Protein AF-0000000069201828 (afdb_homodimer)

InterPro domains:
  IPR004045 Glutathione S-transferase, N-terminal [PF13409] (16-75)
  IPR004045 Glutathione S-transferase, N-terminal [PS50404] (1-83)
  IPR004046 Glutathione S-transferase, C-terminal [PF00043] (132-196)
  IPR010987 Glutathione S-transferase, C-terminal-like [PS50405] (89-220)
  IPR036249 Thioredoxin-like superfamily [SSF52833] (3-91)
  IPR036282 Glutathione S-transferase, C-terminal domain superfamily [SSF47616] (82-205)
  IPR040079 Glutathione transferase family [SFLDS00019] (3-196)
  IPR051369 Glutathione S-transferase Theta [PTHR43917] (1-215)

Radius of gyration: 21.55 Å; Cα contacts (8 Å, |Δi|>4): 629; chains: 2; bounding box: 51×56×51 Å

Nearest PDB structures (foldseek):
  4ri7-assembly1_B  TM=8.661E-01  e=6.190E-13  Populus tremula x Populus tremuloides
  5f05-assembly1_B  TM=8.735E-01  e=8.076E-13  Populus trichocarpa
  4ri6-assembly1_B  TM=8.552E-01  e=1.054E-12  Populus tremula x Populus tremuloides
  1axd-assembly1_B  TM=8.205E-01  e=5.870E-13  Zea mays
  4kh7-assembly3_B  TM=8.417E-01  e=1.004E-09  Salmonella enterica subsp. enterica serovar Typhi

Organism: Paramecium tetraurelia (NCBI:txid5888)

Secondary structure (DSSP, 8-state):
-PPEEEE-TT-HHHHHHHHHHHHTT---EEEE--GGGTGGGSHHHHTT-TT--S-EEE-GGG-EEESHHHHHHHHHHHTT---TTS-S-HHHHHHHHHHHHHHHHTGGGHHHHHIIIIIHHHHTPPPSS-HHHHHHHHHHHHHHHHHHHTT-SBTTBSS--HHHHHHHHHHHHHHTTT--GGG-HHHHHHHHHHTTSHHHHHHTHHHHHHHHHHHHS---/-PPEEEE-TT-HHHHHHHHHHHHTT---EEEE--GGGTGGGSHHHHTT-TT--S-EEE-GGG-EEESHHHHHHHHHHHTT---TTS-S-HHHHHHHHHHHHHHHHTGGGHHHHHIIIIIHHHHTPPPSS-HHHHHHHHHHHHHHHHHHHTT-SBTTBSS--HHHHHHHHHHHHHHHTT--GGG-HHHHHHHHHHTTSHHHHHHTHHHHHHHHHHHHS---

Solvent-accessible surface area (backbone atoms only — not comparable to full-atom values): 23454 Å² total; per-residue (Å²): 111,76,32,34,38,34,25,25,69,79,36,42,51,17,27,33,42,55,24,51,36,55,70,69,65,53,79,65,42,80,42,80,38,48,61,95,76,47,47,33,72,35,73,74,41,32,74,59,24,80,82,42,59,66,21,31,33,37,36,60,96,66,45,61,40,36,42,38,71,28,42,52,53,28,52,35,57,65,64,68,56,87,44,72,47,62,42,84,51,45,68,64,32,27,51,36,39,21,47,50,58,46,31,69,78,36,50,50,43,34,49,53,41,44,35,55,69,59,47,23,66,72,68,68,46,85,70,87,66,56,66,68,56,30,48,52,46,34,51,51,39,50,51,54,51,22,57,51,34,70,79,29,68,26,85,79,31,84,54,68,32,52,45,43,50,50,48,46,42,37,57,55,48,40,60,75,71,68,55,80,56,81,86,32,60,38,43,53,54,38,50,58,58,55,57,67,38,64,46,52,48,61,43,43,44,65,42,53,52,51,49,51,51,58,68,64,47,70,83,122,113,76,32,34,38,35,25,27,68,79,36,43,50,18,26,33,41,55,24,52,36,56,70,70,66,52,78,63,44,80,42,79,38,48,61,93,76,47,46,33,71,36,73,74,41,31,73,58,25,79,83,42,60,65,21,31,34,37,37,60,98,66,45,58,39,36,42,38,72,27,43,52,52,30,52,36,56,66,65,68,54,87,44,74,48,63,42,84,51,45,68,63,32,28,51,37,39,24,46,50,58,46,30,68,79,35,50,50,43,35,47,55,40,44,36,55,69,58,47,23,68,74,67,70,46,85,70,87,64,57,67,68,58,28,46,52,48,35,50,50,39,49,49,52,50,23,57,52,35,69,80,29,67,28,85,80,32,84,54,68,32,54,45,44,50,50,48,47,43,36,56,54,49,39,59,73,71,68,53,82,56,82,88,31,60,40,44,52,55,37,50,59,59,55,58,67,37,62,44,53,49,61,44,42,44,65,42,53,52,52,52,51,51,58,69,65,47,70,84,123

Foldseek 3Di:
DAKEKEAALQDLLSLLLQLLCVVLVRTYHYDYQHVVVVSLVDPVNCVQPVVSDDIWIQDPPRDIDHDSVVVSVCVCVVVVPDDPQAHPPPVLNVLLVVLVVVCVVALQLLVLLLCVQPPCVVVVHDRPDDNVVSVVRNVVSLVVQLVCLVVALESRHPDHYSSLSSNLSRVVSVVLVVDDCVVRVSVVNSNVVVVVRVSSVVSCVVVVVVSVVVVPPPPD/DFKEKEAALQDLLSLLLQLLCVVLVRDYHYDYQHVVVVSLVDPVNCVQPVVSDDIWIQDPPRDIDHDSVVVSVCVCVVVVPDDLQAHPPPVLNVLLVVLVVVCVVALQLLVLLLCVQPPCVVVVHDRPDDNVVSVVRNVVSLVVQLVCLVVALESRHPDHYSSLSSNLSRVVSCVLVVDDCVVRVSVVNSNVVVVVRVSSVVSCVVVVVVSVVSVPPPPD

Sequence (440 aa):
MSLKLYIDWLSQPSRFVAIVLNILKVPHEVVEIRIAEGKQRTPEYAKINPYRKVPAIVDKDGFQLAESHAIVKYIIKSRNIKTPLYPDDPQQSAKIDEYLDYHHTGTRKLSQYFFNLMVAPKLGIETTVNLEQAKKEAIFALKLLDTKFSTQDYICGKEITLADLSAYCEIMQLHMVNWDFSKYPNILNWMSRVTQIKEVNAGHEVLLKIVQKIRSKPKLMSLKLYIDWLSQPSRFVAIVLNILKVPHEVVEIRIAEGKQRTPEYAKINPYRKVPAIVDKDGFQLAESHAIVKYIIKSRNIKTPLYPDDPQQSAKIDEYLDYHHTGTRKLSQYFFNLMVAPKLGIETTVNLEQAKKEAIFALKLLDTKFSTQDYICGKEITLADLSAYCEIMQLHMVNWDFSKYPNILNWMSRVTQIKEVNAGHEVLLKIVQKIRSKPKL

Structure (mmCIF, N/CA/C/O backbone):
data_AF-0000000069201828-model_v1
#
loop_
_entity.id
_entity.type
_entity.pdbx_description
1 polymer 'Chromosome undetermined scaffold_115, whole genome shotgun sequence'
#
loop_
_atom_site.group_PDB
_atom_site.id
_atom_site.type_symbol
_atom_site.label_atom_id
_atom_site.label_alt_id
_atom_site.label_comp_id
_atom_site.label_asym_id
_atom_site.label_entity_id
_atom_site.label_seq_id
_atom_site.pdbx_PDB_ins_code
_atom_site.Cartn_x
_atom_site.Cartn_y
_atom_site.Cartn_z
_atom_site.occupancy
_atom_site.B_iso_or_equiv
_atom_site.auth_seq_id
_atom_site.auth_comp_id
_atom_site.auth_asym_id
_atom_site.auth_atom_id
_atom_site.pdbx_PDB_model_num
ATOM 1 N N . MET A 1 1 ? -18.312 -5.383 -22.828 1 64.69 1 MET A N 1
ATOM 2 C CA . MET A 1 1 ? -16.953 -5.801 -23.172 1 64.69 1 MET A CA 1
ATOM 3 C C . MET A 1 1 ? -16.312 -6.582 -22.031 1 64.69 1 MET A C 1
ATOM 5 O O . MET A 1 1 ? -16.641 -6.367 -20.859 1 64.69 1 MET A O 1
ATOM 9 N N . SER A 1 2 ? -15.547 -7.707 -22.375 1 88.12 2 SER A N 1
ATOM 10 C CA . SER A 1 2 ? -14.984 -8.656 -21.422 1 88.12 2 SER A CA 1
ATOM 11 C C . SER A 1 2 ? -13.859 -8.023 -20.609 1 88.12 2 SER A C 1
ATOM 13 O O . SER A 1 2 ? -13.219 -7.07 -21.062 1 88.12 2 SER A O 1
ATOM 15 N N . LEU A 1 3 ? -13.734 -8.188 -19.344 1 97.88 3 LEU A N 1
ATOM 16 C CA . LEU A 1 3 ? -12.656 -7.738 -18.469 1 97.88 3 LEU A CA 1
ATOM 17 C C . LEU A 1 3 ? -11.297 -8.062 -19.078 1 97.88 3 LEU A C 1
ATOM 19 O O . LEU A 1 3 ? -11.023 -9.211 -19.422 1 97.88 3 LEU A O 1
ATOM 23 N N . LYS A 1 4 ? -10.539 -7 -19.375 1 98.69 4 LYS A N 1
ATOM 24 C CA . LYS A 1 4 ? -9.164 -7.168 -19.844 1 98.69 4 LYS A CA 1
ATOM 25 C C . LYS A 1 4 ? -8.172 -6.977 -18.688 1 98.69 4 LYS A C 1
ATOM 27 O O . LYS A 1 4 ? -8.281 -6.02 -17.922 1 98.69 4 LYS A O 1
ATOM 32 N N . LEU A 1 5 ? -7.285 -7.855 -18.594 1 98.75 5 LEU A N 1
ATOM 33 C CA . LEU A 1 5 ? -6.234 -7.832 -17.578 1 98.75 5 LEU A CA 1
ATOM 34 C C . LEU A 1 5 ? -4.863 -7.68 -18.219 1 98.75 5 LEU A C 1
ATOM 36 O O . LEU A 1 5 ? -4.398 -8.578 -18.922 1 98.75 5 LEU A O 1
ATOM 40 N N . TYR A 1 6 ? -4.219 -6.555 -18.031 1 98.81 6 TYR A N 1
ATOM 41 C CA . TYR A 1 6 ? -2.877 -6.266 -18.516 1 98.81 6 TYR A CA 1
ATOM 42 C C . TYR A 1 6 ? -1.819 -6.695 -17.516 1 98.81 6 TYR A C 1
ATOM 44 O O . TYR A 1 6 ? -1.742 -6.141 -16.406 1 98.81 6 TYR A O 1
ATOM 52 N N . ILE A 1 7 ? -0.963 -7.684 -17.906 1 98.25 7 ILE A N 1
ATOM 53 C CA . ILE A 1 7 ? -0.05 -8.219 -16.906 1 98.25 7 ILE A CA 1
ATOM 54 C C . ILE A 1 7 ? 1.269 -8.617 -17.578 1 98.25 7 ILE A C 1
ATOM 56 O O . ILE A 1 7 ? 1.356 -8.695 -18.797 1 98.25 7 ILE A O 1
ATOM 60 N N . ASP A 1 8 ? 2.318 -8.672 -16.812 1 96.38 8 ASP A N 1
ATOM 61 C CA . ASP A 1 8 ? 3.523 -9.461 -17.047 1 96.38 8 ASP A CA 1
ATOM 62 C C . ASP A 1 8 ? 3.574 -10.672 -16.125 1 96.38 8 ASP A C 1
ATOM 64 O O . ASP A 1 8 ? 3.561 -10.523 -14.898 1 96.38 8 ASP A O 1
ATOM 68 N N . TRP A 1 9 ? 3.627 -11.867 -16.656 1 94.5 9 TRP A N 1
ATOM 69 C CA . TRP A 1 9 ? 3.564 -13.086 -15.844 1 94.5 9 TRP A CA 1
ATOM 70 C C . TRP A 1 9 ? 4.77 -13.188 -14.922 1 94.5 9 TRP A C 1
ATOM 72 O O . TRP A 1 9 ? 4.773 -13.984 -13.984 1 94.5 9 TRP A O 1
ATOM 82 N N . LEU A 1 10 ? 5.762 -12.406 -15.133 1 90.69 10 LEU A N 1
ATOM 83 C CA . LEU A 1 10 ? 6.93 -12.422 -14.258 1 90.69 10 LEU A CA 1
ATOM 84 C C . LEU A 1 10 ? 6.742 -11.461 -13.086 1 90.69 10 LEU A C 1
ATOM 86 O O . LEU A 1 10 ? 7.512 -11.492 -12.125 1 90.69 10 LEU A O 1
ATOM 90 N N . SER A 1 11 ? 5.746 -10.656 -13.18 1 93.19 11 SER A N 1
ATOM 91 C CA . SER A 1 11 ? 5.414 -9.695 -12.133 1 93.19 11 SER A CA 1
ATOM 92 C C . SER A 1 11 ? 4.582 -10.344 -11.031 1 93.19 11 SER A C 1
ATOM 94 O O . SER A 1 11 ? 3.531 -10.93 -11.305 1 93.19 11 SER A O 1
ATOM 96 N N . GLN A 1 12 ? 5.031 -10.219 -9.812 1 95.75 12 GLN A N 1
ATOM 97 C CA . GLN A 1 12 ? 4.344 -10.82 -8.664 1 95.75 12 GLN A CA 1
ATOM 98 C C . GLN A 1 12 ? 2.936 -10.25 -8.516 1 95.75 12 GLN A C 1
ATOM 100 O O . GLN A 1 12 ? 1.968 -11 -8.375 1 95.75 12 GLN A O 1
ATOM 105 N N . PRO A 1 13 ? 2.768 -8.883 -8.594 1 97.5 13 PRO A N 1
ATOM 106 C CA . PRO A 1 13 ? 1.409 -8.352 -8.469 1 97.5 13 PRO A CA 1
ATOM 107 C C . PRO A 1 13 ? 0.502 -8.766 -9.625 1 97.5 13 PRO A C 1
ATOM 109 O O . PRO A 1 13 ? -0.71 -8.906 -9.445 1 97.5 13 PRO A O 1
ATOM 112 N N . SER A 1 14 ? 1.101 -8.953 -10.789 1 98 14 SER A N 1
ATOM 113 C CA . SER A 1 14 ? 0.335 -9.43 -11.938 1 98 14 SER A CA 1
ATOM 114 C C . SER A 1 14 ? -0.175 -10.852 -11.711 1 98 14 SER A C 1
ATOM 116 O O . SER A 1 14 ? -1.362 -11.125 -11.898 1 98 14 SER A O 1
ATOM 118 N N . ARG A 1 15 ? 0.714 -11.719 -11.305 1 97.69 15 ARG A N 1
ATOM 119 C CA . ARG A 1 15 ? 0.313 -13.102 -11.031 1 97.69 15 ARG A CA 1
ATOM 120 C C . ARG A 1 15 ? -0.763 -13.156 -9.953 1 97.69 15 ARG A C 1
ATOM 122 O O . ARG A 1 15 ? -1.723 -13.922 -10.062 1 97.69 15 ARG A O 1
ATOM 129 N N . PHE A 1 16 ? -0.577 -12.359 -8.945 1 98.69 16 PHE A N 1
ATOM 130 C CA . PHE A 1 16 ? -1.556 -12.281 -7.867 1 98.69 16 PHE A CA 1
ATOM 131 C C . PHE A 1 16 ? -2.953 -12.039 -8.422 1 98.69 16 PHE A C 1
ATOM 133 O O . PHE A 1 16 ? -3.891 -12.773 -8.109 1 98.69 16 PHE A O 1
ATOM 140 N N . VAL A 1 17 ? -3.125 -11.016 -9.266 1 98.94 17 VAL A N 1
ATOM 141 C CA . VAL A 1 17 ? -4.438 -10.656 -9.805 1 98.94 17 VAL A CA 1
ATOM 142 C C . VAL A 1 17 ? -4.969 -11.797 -10.664 1 98.94 17 VAL A C 1
ATOM 144 O O . VAL A 1 17 ? -6.129 -12.195 -10.531 1 98.94 17 VAL A O 1
ATOM 147 N N . ALA A 1 18 ? -4.113 -12.328 -11.523 1 98.81 18 ALA A N 1
ATOM 148 C CA . ALA A 1 18 ? -4.531 -13.414 -12.406 1 98.81 18 ALA A CA 1
ATOM 149 C C . ALA A 1 18 ? -5.004 -14.625 -11.609 1 98.81 18 ALA A C 1
ATOM 151 O O . ALA A 1 18 ? -6.047 -15.203 -11.906 1 98.81 18 ALA A O 1
ATOM 152 N N . ILE A 1 19 ? -4.238 -14.992 -10.586 1 98.81 19 ILE A N 1
ATOM 153 C CA . ILE A 1 19 ? -4.555 -16.141 -9.734 1 98.81 19 ILE A CA 1
ATOM 154 C C . ILE A 1 19 ? -5.906 -15.922 -9.062 1 98.81 19 ILE A C 1
ATOM 156 O O . ILE A 1 19 ? -6.762 -16.797 -9.078 1 98.81 19 ILE A O 1
ATOM 160 N N . VAL A 1 20 ? -6.129 -14.742 -8.492 1 98.94 20 VAL A N 1
ATOM 161 C CA . VAL A 1 20 ? -7.363 -14.461 -7.766 1 98.94 20 VAL A CA 1
ATOM 162 C C . VAL A 1 20 ? -8.547 -14.516 -8.727 1 98.94 20 VAL A C 1
ATOM 164 O O . VAL A 1 20 ? -9.586 -15.094 -8.406 1 98.94 20 VAL A O 1
ATOM 167 N N . LEU A 1 21 ? -8.414 -13.891 -9.914 1 98.81 21 LEU A N 1
ATOM 168 C CA . LEU A 1 21 ? -9.5 -13.906 -10.891 1 98.81 21 LEU A CA 1
ATOM 169 C C . LEU A 1 21 ? -9.852 -15.336 -11.289 1 98.81 21 LEU A C 1
ATOM 171 O O . LEU A 1 21 ? -11.023 -15.664 -11.477 1 98.81 21 LEU A O 1
ATOM 175 N N . ASN A 1 22 ? -8.867 -16.156 -11.422 1 98.75 22 ASN A N 1
ATOM 176 C CA . ASN A 1 22 ? -9.094 -17.562 -11.773 1 98.75 22 ASN A CA 1
ATOM 177 C C . ASN A 1 22 ? -9.758 -18.328 -10.641 1 98.75 22 ASN A C 1
ATOM 179 O O . ASN A 1 22 ? -10.664 -19.141 -10.875 1 98.75 22 ASN A O 1
ATOM 183 N N . ILE A 1 23 ? -9.305 -18.125 -9.406 1 98.75 23 ILE A N 1
ATOM 184 C CA . ILE A 1 23 ? -9.922 -18.75 -8.242 1 98.75 23 ILE A CA 1
ATOM 185 C C . ILE A 1 23 ? -11.398 -18.375 -8.172 1 98.75 23 ILE A C 1
ATOM 187 O O . ILE A 1 23 ? -12.25 -19.234 -7.895 1 98.75 23 ILE A O 1
ATOM 191 N N . LEU A 1 24 ? -11.695 -17.109 -8.461 1 98.62 24 LEU A N 1
ATOM 192 C CA . LEU A 1 24 ? -13.055 -16.578 -8.359 1 98.62 24 LEU A CA 1
ATOM 193 C C . LEU A 1 24 ? -13.852 -16.891 -9.625 1 98.62 24 LEU A C 1
ATOM 195 O O . LEU A 1 24 ? -15.039 -16.594 -9.703 1 98.62 24 LEU A O 1
ATOM 199 N N . LYS A 1 25 ? -13.234 -17.453 -10.602 1 98.06 25 LYS A N 1
ATOM 200 C CA . LYS A 1 25 ? -13.844 -17.828 -11.867 1 98.06 25 LYS A CA 1
ATOM 201 C C . LYS A 1 25 ? -14.453 -16.625 -12.57 1 98.06 25 LYS A C 1
ATOM 203 O O . LYS A 1 25 ? -15.57 -16.688 -13.078 1 98.06 25 LYS A O 1
ATOM 208 N N . VAL A 1 26 ? -13.75 -15.531 -12.562 1 98.31 26 VAL A N 1
ATOM 209 C CA . VAL A 1 26 ? -14.148 -14.32 -13.281 1 98.31 26 VAL A CA 1
ATOM 210 C C . VAL A 1 26 ? -13.578 -14.344 -14.695 1 98.31 26 VAL A C 1
ATOM 212 O O . VAL A 1 26 ? -12.359 -14.305 -14.875 1 98.31 26 VAL A O 1
ATOM 215 N N . PRO A 1 27 ? -14.438 -14.406 -15.648 1 97.88 27 PRO A N 1
ATOM 216 C CA . PRO A 1 27 ? -13.922 -14.398 -17.016 1 97.88 27 PRO A CA 1
ATOM 217 C C . PRO A 1 27 ? -13.141 -13.133 -17.359 1 97.88 27 PRO A C 1
ATOM 219 O O . PRO A 1 27 ? -13.562 -12.031 -17 1 97.88 27 PRO A O 1
ATOM 222 N N . HIS A 1 28 ? -11.961 -13.312 -17.969 1 98.19 28 HIS A N 1
ATOM 223 C CA . HIS A 1 28 ? -11.125 -12.18 -18.344 1 98.19 28 HIS A CA 1
ATOM 224 C C . HIS A 1 28 ? -10.188 -12.539 -19.484 1 98.19 28 HIS A C 1
ATOM 226 O O . HIS A 1 28 ? -9.898 -13.719 -19.703 1 98.19 28 HIS A O 1
ATOM 232 N N . GLU A 1 29 ? -9.805 -11.562 -20.172 1 98 29 GLU A N 1
ATOM 233 C CA . GLU A 1 29 ? -8.797 -11.672 -21.219 1 98 29 GLU A CA 1
ATOM 234 C C . GLU A 1 29 ? -7.453 -11.102 -20.766 1 98 29 GLU A C 1
ATOM 236 O O . GLU A 1 29 ? -7.387 -9.977 -20.266 1 98 29 GLU A O 1
ATOM 241 N N . VAL A 1 30 ? -6.434 -11.891 -20.969 1 97.94 30 VAL A N 1
ATOM 242 C CA . VAL A 1 30 ? -5.102 -11.445 -20.562 1 97.94 30 VAL A CA 1
ATOM 243 C C . VAL A 1 30 ? -4.414 -10.742 -21.734 1 97.94 30 VAL A C 1
ATOM 245 O O . VAL A 1 30 ? -4.414 -11.258 -22.859 1 97.94 30 VAL A O 1
ATOM 248 N N . VAL A 1 31 ? -3.957 -9.586 -21.516 1 97.94 31 VAL A N 1
ATOM 249 C CA . VAL A 1 31 ? -3.107 -8.836 -22.422 1 97.94 31 VAL A CA 1
ATOM 250 C C . VAL A 1 31 ? -1.705 -8.695 -21.844 1 97.94 31 VAL A C 1
ATOM 252 O O . VAL A 1 31 ? -1.505 -7.98 -20.859 1 97.94 31 VAL A O 1
ATOM 255 N N . GLU A 1 32 ? -0.754 -9.258 -22.422 1 97.12 32 GLU A N 1
ATOM 256 C CA . GLU A 1 32 ? 0.595 -9.258 -21.859 1 97.12 32 GLU A CA 1
ATOM 257 C C . GLU A 1 32 ? 1.306 -7.938 -22.125 1 97.12 32 GLU A C 1
ATOM 259 O O . GLU A 1 32 ? 1.295 -7.441 -23.266 1 97.12 32 GLU A O 1
ATOM 264 N N . ILE A 1 33 ? 1.803 -7.344 -21.125 1 96.44 33 ILE A N 1
ATOM 265 C CA . ILE A 1 33 ? 2.664 -6.168 -21.141 1 96.44 33 ILE A CA 1
ATOM 266 C C . ILE A 1 33 ? 4.059 -6.543 -20.625 1 96.44 33 ILE A C 1
ATOM 268 O O . ILE A 1 33 ? 4.328 -6.469 -19.438 1 96.44 33 ILE A O 1
ATOM 272 N N . ARG A 1 34 ? 4.973 -6.898 -21.531 1 92 34 ARG A N 1
ATOM 273 C CA . ARG A 1 34 ? 6.297 -7.375 -21.141 1 92 34 ARG A CA 1
ATOM 274 C C . ARG A 1 34 ? 7.176 -6.223 -20.672 1 92 34 ARG A C 1
ATOM 276 O O . ARG A 1 34 ? 7.719 -5.477 -21.484 1 92 34 ARG A O 1
ATOM 283 N N . ILE A 1 35 ? 7.418 -6.16 -19.438 1 90.75 35 ILE A N 1
ATOM 284 C CA . ILE A 1 35 ? 8.195 -5.09 -18.828 1 90.75 35 ILE A CA 1
ATOM 285 C C . ILE A 1 35 ? 9.609 -5.086 -19.391 1 90.75 35 ILE A C 1
ATOM 287 O O . ILE A 1 35 ? 10.18 -4.023 -19.656 1 90.75 35 ILE A O 1
ATOM 291 N N . ALA A 1 36 ? 10.164 -6.297 -19.594 1 84.88 36 ALA A N 1
ATOM 292 C CA . ALA A 1 36 ? 11.523 -6.441 -20.109 1 84.88 36 ALA A CA 1
ATOM 293 C C . ALA A 1 36 ? 11.664 -5.781 -21.469 1 84.88 36 ALA A C 1
ATOM 295 O O . ALA A 1 36 ? 12.766 -5.367 -21.859 1 84.88 36 ALA A O 1
ATOM 296 N N . GLU A 1 37 ? 10.609 -5.652 -22.188 1 89.56 37 GLU A N 1
ATOM 297 C CA . GLU A 1 37 ? 10.609 -5.055 -23.516 1 89.56 37 GLU A CA 1
ATOM 298 C C . GLU A 1 37 ? 10.203 -3.584 -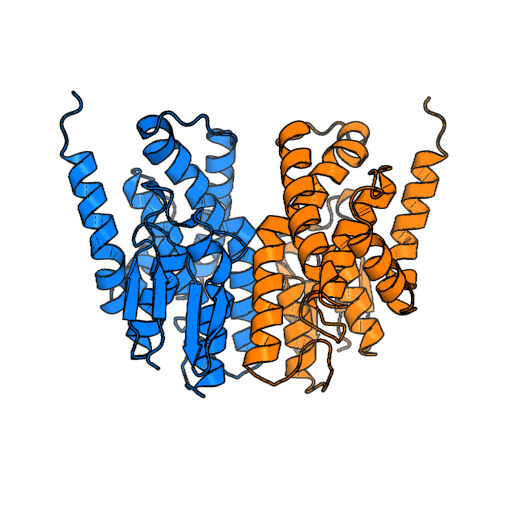23.453 1 89.56 37 GLU A C 1
ATOM 300 O O . GLU A 1 37 ? 10.102 -2.928 -24.5 1 89.56 37 GLU A O 1
ATOM 305 N N . GLY A 1 38 ? 9.891 -3.09 -22.281 1 90.94 38 GLY A N 1
ATOM 306 C CA . GLY A 1 38 ? 9.547 -1.69 -22.094 1 90.94 38 GLY A CA 1
ATOM 307 C C . GLY A 1 38 ? 8.125 -1.359 -22.516 1 90.94 38 GLY A C 1
ATOM 308 O O . GLY A 1 38 ? 7.785 -0.189 -22.703 1 90.94 38 GLY A O 1
ATOM 309 N N . LYS A 1 39 ? 7.281 -2.287 -22.656 1 93 39 LYS A N 1
ATOM 310 C CA . LYS A 1 39 ? 5.938 -2.076 -23.188 1 93 39 LYS A CA 1
ATOM 311 C C . LYS A 1 39 ? 5.098 -1.233 -22.234 1 93 39 LYS A C 1
ATOM 313 O O . LYS A 1 39 ? 4.168 -0.542 -22.656 1 93 39 LYS A O 1
ATOM 318 N N . GLN A 1 40 ? 5.414 -1.27 -20.922 1 93.88 40 GLN A N 1
ATOM 319 C CA . GLN A 1 40 ? 4.664 -0.496 -19.938 1 93.88 40 GLN A CA 1
ATOM 320 C C . GLN A 1 40 ? 4.984 0.993 -20.062 1 93.88 40 GLN A C 1
ATOM 322 O O . GLN A 1 40 ? 4.305 1.825 -19.453 1 93.88 40 GLN A O 1
ATOM 327 N N . ARG A 1 41 ? 5.945 1.354 -20.906 1 93.31 41 ARG A N 1
ATOM 328 C CA . ARG A 1 41 ? 6.395 2.74 -21 1 93.31 41 ARG A CA 1
ATOM 329 C C . ARG A 1 41 ? 5.789 3.43 -22.219 1 93.31 41 ARG A C 1
ATOM 331 O O . ARG A 1 41 ? 5.992 4.629 -22.422 1 93.31 41 ARG A O 1
ATOM 338 N N . THR A 1 42 ? 5.059 2.738 -23.016 1 95.12 42 THR A N 1
ATOM 339 C CA . THR A 1 42 ? 4.496 3.299 -24.234 1 95.12 42 THR A CA 1
ATOM 340 C C . THR A 1 42 ? 3.361 4.27 -23.906 1 95.12 42 THR A C 1
ATOM 342 O O . THR A 1 42 ? 2.676 4.113 -22.891 1 95.12 42 THR A O 1
ATOM 345 N N . PRO A 1 43 ? 3.16 5.238 -24.75 1 95.31 43 PRO A N 1
ATOM 346 C CA . PRO A 1 43 ? 2.029 6.152 -24.578 1 95.31 43 PRO A CA 1
ATOM 347 C C . PRO A 1 43 ? 0.684 5.43 -24.578 1 95.31 43 PRO A C 1
ATOM 349 O O . PRO A 1 43 ? -0.242 5.844 -23.875 1 95.31 43 PRO A O 1
ATOM 352 N N . GLU A 1 44 ? 0.603 4.445 -25.359 1 95.88 44 GLU A N 1
ATOM 353 C CA . GLU A 1 44 ? -0.633 3.67 -25.438 1 95.88 44 GLU A CA 1
ATOM 354 C C . GLU A 1 44 ? -0.966 3.029 -24.094 1 95.88 44 GLU A C 1
ATOM 356 O O . GLU A 1 44 ? -2.105 3.109 -23.625 1 95.88 44 GLU A O 1
ATOM 361 N N . TYR A 1 45 ? 0.035 2.42 -23.438 1 97 45 TYR A N 1
ATOM 362 C CA . TYR A 1 45 ? -0.214 1.773 -22.156 1 97 45 TYR A CA 1
ATOM 363 C C . TYR A 1 45 ? -0.433 2.809 -21.062 1 97 45 TYR A C 1
ATOM 365 O O . TYR A 1 45 ? -1.209 2.58 -20.125 1 97 45 TYR A O 1
ATOM 373 N N . ALA A 1 46 ? 0.208 3.934 -21.234 1 94.75 46 ALA A N 1
ATOM 374 C CA . ALA A 1 46 ? 0.064 5.004 -20.25 1 94.75 46 ALA A CA 1
ATOM 375 C C . ALA A 1 46 ? -1.384 5.477 -20.156 1 94.75 46 ALA A C 1
ATOM 377 O O . ALA A 1 46 ? -1.812 6 -19.125 1 94.75 46 ALA A O 1
ATOM 378 N N . LYS A 1 47 ? -2.158 5.293 -21.188 1 94.81 47 LYS A N 1
ATOM 379 C CA . LYS A 1 47 ? -3.574 5.648 -21.203 1 94.81 47 LYS A CA 1
ATOM 380 C C . LYS A 1 47 ? -4.383 4.684 -20.328 1 94.81 47 LYS A C 1
ATOM 382 O O . LYS A 1 47 ? -5.461 5.035 -19.844 1 94.81 47 LYS A O 1
ATOM 387 N N . ILE A 1 48 ? -3.863 3.49 -20.156 1 96.62 48 ILE A N 1
ATOM 388 C CA . ILE A 1 48 ? -4.52 2.467 -19.359 1 96.62 48 ILE A CA 1
ATOM 389 C C . ILE A 1 48 ? -4.09 2.602 -17.906 1 96.62 48 ILE A C 1
ATOM 391 O O . ILE A 1 48 ? -4.93 2.588 -17 1 96.62 48 ILE A O 1
ATOM 395 N N . ASN A 1 49 ? -2.83 2.76 -17.703 1 96.81 49 ASN A N 1
ATOM 396 C CA . ASN A 1 49 ? -2.24 2.949 -16.391 1 96.81 49 ASN A CA 1
ATOM 397 C C . ASN A 1 49 ? -1.193 4.059 -16.391 1 96.81 49 ASN A C 1
ATOM 399 O O . ASN A 1 49 ? -0.036 3.824 -16.734 1 96.81 49 ASN A O 1
ATOM 403 N N . PRO A 1 50 ? -1.54 5.203 -15.883 1 93.19 50 PRO A N 1
ATOM 404 C CA . PRO A 1 50 ? -0.629 6.348 -15.922 1 93.19 50 PRO A CA 1
ATOM 405 C C . PRO A 1 50 ? 0.615 6.141 -15.055 1 93.19 50 PRO A C 1
ATOM 407 O O . PRO A 1 50 ? 1.594 6.879 -15.195 1 93.19 50 PRO A O 1
ATOM 410 N N . TYR A 1 51 ? 0.604 5.133 -14.156 1 93.62 51 TYR A N 1
ATOM 411 C CA . TYR A 1 51 ? 1.777 4.824 -13.352 1 93.62 51 TYR A CA 1
ATOM 412 C C . TYR A 1 51 ? 2.799 4.027 -14.156 1 93.62 51 TYR A C 1
ATOM 414 O O . TYR A 1 51 ? 3.939 3.848 -13.719 1 93.62 51 TYR A O 1
ATOM 422 N N . ARG A 1 52 ? 2.367 3.496 -15.328 1 94.69 52 ARG A N 1
ATOM 423 C CA . ARG A 1 52 ? 3.223 2.744 -16.234 1 94.69 52 ARG A CA 1
ATOM 424 C C . ARG A 1 52 ? 3.75 1.477 -15.578 1 94.69 52 ARG A C 1
ATOM 426 O O . ARG A 1 52 ? 4.926 1.132 -15.734 1 94.69 52 ARG A O 1
ATOM 433 N N . LYS A 1 53 ? 2.932 0.905 -14.789 1 95.69 53 LYS A N 1
ATOM 434 C CA . LYS A 1 53 ? 3.215 -0.365 -14.125 1 95.69 53 LYS A CA 1
ATOM 435 C C . LYS A 1 53 ? 2.148 -1.406 -14.453 1 95.69 53 LYS A C 1
ATOM 437 O O . LYS A 1 53 ? 1.161 -1.101 -15.125 1 95.69 53 LYS A O 1
ATOM 442 N N . VAL A 1 54 ? 2.4 -2.602 -14.148 1 97.38 54 VAL A N 1
ATOM 443 C CA . VAL A 1 54 ? 1.423 -3.686 -14.203 1 97.38 54 VAL A CA 1
ATOM 444 C C . VAL A 1 54 ? 1.177 -4.23 -12.797 1 97.38 54 VAL A C 1
ATOM 446 O O . VAL A 1 54 ? 2.039 -4.125 -11.922 1 97.38 54 VAL A O 1
ATOM 449 N N . PRO A 1 55 ? -0.008 -4.754 -12.555 1 98.56 55 PRO A N 1
ATOM 450 C CA . PRO A 1 55 ? -1.143 -5.016 -13.438 1 98.56 55 PRO A CA 1
ATOM 451 C C . PRO A 1 55 ? -2.045 -3.795 -13.625 1 98.56 55 PRO A C 1
ATOM 453 O O . PRO A 1 55 ? -1.925 -2.818 -12.875 1 98.56 55 PRO A O 1
ATOM 456 N N . ALA A 1 56 ? -2.912 -3.855 -14.625 1 98.88 56 ALA A N 1
ATOM 457 C CA . ALA A 1 56 ? -4.043 -2.953 -14.828 1 98.88 56 ALA A CA 1
ATOM 458 C C . ALA A 1 56 ? -5.219 -3.686 -15.469 1 98.88 56 ALA A C 1
ATOM 460 O O . ALA A 1 56 ? -5.047 -4.766 -16.047 1 98.88 56 ALA A O 1
ATOM 461 N N . ILE A 1 57 ? -6.406 -3.111 -15.328 1 98.88 57 ILE A N 1
ATOM 462 C CA . ILE A 1 57 ? -7.562 -3.713 -15.984 1 98.88 57 ILE A CA 1
ATOM 463 C C . ILE A 1 57 ? -8.328 -2.643 -16.75 1 98.88 57 ILE A C 1
ATOM 465 O O . ILE A 1 57 ? -8.242 -1.454 -16.438 1 98.88 57 ILE A O 1
ATOM 469 N N . VAL A 1 58 ? -8.969 -3.031 -17.734 1 98.62 58 VAL A N 1
ATOM 470 C CA . VAL A 1 58 ? -10.07 -2.316 -18.375 1 98.62 58 VAL A CA 1
ATOM 471 C C . VAL A 1 58 ? -11.352 -3.135 -18.25 1 98.62 58 VAL A C 1
ATOM 473 O O . VAL A 1 58 ? -11.414 -4.281 -18.703 1 98.62 58 VAL A O 1
ATOM 476 N N . ASP A 1 59 ? -12.289 -2.619 -17.516 1 98.06 59 ASP A N 1
ATOM 477 C CA . ASP A 1 59 ? -13.555 -3.303 -17.281 1 98.06 59 ASP A CA 1
ATOM 478 C C . ASP A 1 59 ? -14.68 -2.682 -18.109 1 98.06 59 ASP A C 1
ATOM 480 O O . ASP A 1 59 ? -14.422 -1.954 -19.062 1 98.06 59 ASP A O 1
ATOM 484 N N . LYS A 1 60 ? -15.93 -3.051 -17.812 1 93.06 60 LYS A N 1
ATOM 485 C CA . LYS A 1 60 ? -17.094 -2.557 -18.531 1 93.06 60 LYS A CA 1
ATOM 486 C C . LYS A 1 60 ? -17.078 -1.033 -18.625 1 93.06 60 LYS A C 1
ATOM 488 O O . LYS A 1 60 ? -16.547 -0.357 -17.75 1 93.06 60 LYS A O 1
ATOM 493 N N . ASP A 1 61 ? -17.578 -0.481 -19.766 1 91.06 61 ASP A N 1
ATOM 494 C CA . ASP A 1 61 ? -17.734 0.948 -20.016 1 91.06 61 ASP A CA 1
ATOM 495 C C . ASP A 1 61 ? -16.375 1.654 -20.031 1 91.06 61 ASP A C 1
ATOM 497 O O . ASP A 1 61 ? -16.312 2.869 -19.828 1 91.06 61 ASP A O 1
ATOM 501 N N . GLY A 1 62 ? -15.32 0.832 -20.125 1 95.62 62 GLY A N 1
ATOM 502 C CA . GLY A 1 62 ? -14.008 1.434 -20.281 1 95.62 62 GLY A CA 1
ATOM 503 C C . GLY A 1 62 ? -13.367 1.812 -18.953 1 95.62 62 GLY A C 1
ATOM 504 O O . GLY A 1 62 ? -12.359 2.52 -18.922 1 95.62 62 GLY A O 1
ATOM 505 N N . PHE A 1 63 ? -13.938 1.33 -17.875 1 97.38 63 PHE A N 1
ATOM 506 C CA . PHE A 1 63 ? -13.383 1.629 -16.562 1 97.38 63 PHE A CA 1
ATOM 507 C C . PHE A 1 63 ? -11.977 1.049 -16.422 1 97.38 63 PHE A C 1
ATOM 509 O O . PHE A 1 63 ? -11.781 -0.16 -16.562 1 97.38 63 PHE A O 1
ATOM 516 N N . GLN A 1 64 ? -10.984 1.921 -16.172 1 98.38 64 GLN A N 1
ATOM 517 C CA . GLN A 1 64 ? -9.594 1.514 -16 1 98.38 64 GLN A CA 1
ATOM 518 C C . GLN A 1 64 ? -9.172 1.549 -14.539 1 98.38 64 GLN A C 1
ATOM 520 O O . GLN A 1 64 ? -9.562 2.457 -13.797 1 98.38 64 GLN A O 1
ATOM 525 N N . LEU A 1 65 ? -8.414 0.579 -14.164 1 98.69 65 LEU A N 1
ATOM 526 C CA . LEU A 1 65 ? -7.961 0.487 -12.781 1 98.69 65 LEU A CA 1
ATOM 527 C C . LEU A 1 65 ? -6.605 -0.206 -12.695 1 98.69 65 LEU A C 1
ATOM 529 O O . LEU A 1 65 ? -6.375 -1.219 -13.367 1 98.69 65 LEU A O 1
ATOM 533 N N . ALA A 1 66 ? -5.738 0.404 -11.883 1 98.56 66 ALA A N 1
ATOM 534 C CA . ALA A 1 66 ? -4.426 -0.183 -11.617 1 98.56 66 ALA A CA 1
ATOM 535 C C . ALA A 1 66 ? -4.301 -0.606 -10.156 1 98.56 66 ALA A C 1
ATOM 537 O O . ALA A 1 66 ? -5.266 -0.52 -9.398 1 98.56 66 ALA A O 1
ATOM 538 N N . GLU A 1 67 ? -3.111 -1.048 -9.836 1 98.62 67 GLU A N 1
ATOM 539 C CA . GLU A 1 67 ? -2.783 -1.511 -8.492 1 98.62 67 GLU A CA 1
ATOM 540 C C . GLU A 1 67 ? -3.486 -2.828 -8.172 1 98.62 67 GLU A C 1
ATOM 542 O O . GLU A 1 67 ? -4.715 -2.879 -8.102 1 98.62 67 GLU A O 1
ATOM 547 N N . SER A 1 68 ? -2.721 -3.834 -7.883 1 98.81 68 SER A N 1
ATOM 548 C CA . SER A 1 68 ? -3.184 -5.219 -7.832 1 98.81 68 SER A CA 1
ATOM 549 C C . SER A 1 68 ? -4.238 -5.41 -6.746 1 98.81 68 SER A C 1
ATOM 551 O O . SER A 1 68 ? -5.309 -5.969 -7.004 1 98.81 68 SER A O 1
ATOM 553 N N . HIS A 1 69 ? -3.975 -4.879 -5.535 1 98.94 69 HIS A N 1
ATOM 554 C CA . HIS A 1 69 ? -4.91 -5.078 -4.434 1 98.94 69 HIS A CA 1
ATOM 555 C C . HIS A 1 69 ? -6.219 -4.34 -4.684 1 98.94 69 HIS A C 1
ATOM 557 O O . HIS A 1 69 ? -7.297 -4.871 -4.41 1 98.94 69 HIS A O 1
ATOM 563 N N . ALA A 1 70 ? -6.137 -3.125 -5.266 1 98.88 70 ALA A N 1
ATOM 564 C CA . ALA A 1 70 ? -7.332 -2.359 -5.613 1 98.88 70 ALA A CA 1
ATOM 565 C C . ALA A 1 70 ? -8.156 -3.084 -6.676 1 98.88 70 ALA A C 1
ATOM 567 O O . ALA A 1 70 ? -9.383 -3.125 -6.594 1 98.88 70 ALA A O 1
ATOM 568 N N . ILE A 1 71 ? -7.496 -3.672 -7.645 1 98.88 71 ILE A N 1
ATOM 569 C CA . ILE A 1 71 ? -8.156 -4.359 -8.75 1 98.88 71 ILE A CA 1
ATOM 570 C C . ILE A 1 71 ? -9 -5.508 -8.211 1 98.88 71 ILE A C 1
ATOM 572 O O . ILE A 1 71 ? -10.188 -5.613 -8.531 1 98.88 71 ILE A O 1
ATOM 576 N N . VAL A 1 72 ? -8.43 -6.352 -7.363 1 98.94 72 VAL A N 1
ATOM 577 C CA . VAL A 1 72 ? -9.125 -7.559 -6.93 1 98.94 72 VAL A CA 1
ATOM 578 C C . VAL A 1 72 ? -10.281 -7.18 -6 1 98.94 72 VAL A C 1
ATOM 580 O O . VAL A 1 72 ? -11.359 -7.77 -6.07 1 98.94 72 VAL A O 1
ATOM 583 N N . LYS A 1 73 ? -10.055 -6.227 -5.145 1 98.81 73 LYS A N 1
ATOM 584 C CA . LYS A 1 73 ? -11.133 -5.785 -4.262 1 98.81 73 LYS A CA 1
ATOM 585 C C . LYS A 1 73 ? -12.281 -5.188 -5.059 1 98.81 73 LYS A C 1
ATOM 587 O O . LYS A 1 73 ? -13.453 -5.43 -4.75 1 98.81 73 LYS A O 1
ATOM 592 N N . TYR A 1 74 ? -11.953 -4.414 -6.117 1 98.75 74 TYR A N 1
ATOM 593 C CA . TYR A 1 74 ? -12.961 -3.842 -7.004 1 98.75 74 TYR A CA 1
ATOM 594 C C . TYR A 1 74 ? -13.789 -4.938 -7.668 1 98.75 74 TYR A C 1
ATOM 596 O O . TYR A 1 74 ? -15.016 -4.855 -7.715 1 98.75 74 TYR A O 1
ATOM 604 N N . ILE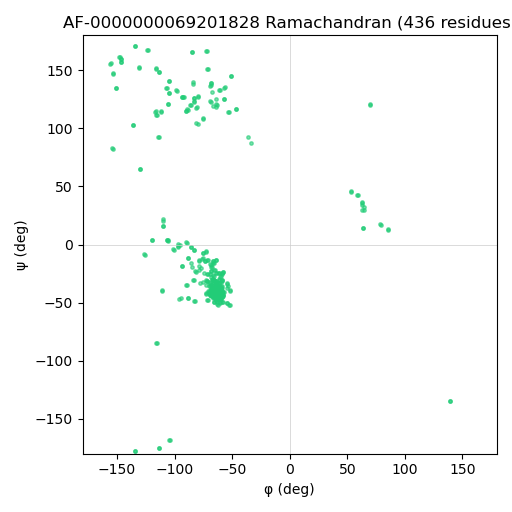 A 1 75 ? -13.133 -5.938 -8.172 1 98.75 75 ILE A N 1
ATOM 605 C CA . ILE A 1 75 ? -13.812 -7.012 -8.883 1 98.75 75 ILE A CA 1
ATOM 606 C C . ILE A 1 75 ? -14.766 -7.734 -7.93 1 98.75 75 ILE A C 1
ATOM 608 O O . ILE A 1 75 ? -15.922 -7.98 -8.273 1 98.75 75 ILE A O 1
ATOM 612 N N . ILE A 1 76 ? -14.289 -8.031 -6.738 1 98.69 76 ILE A N 1
ATOM 613 C CA . ILE A 1 76 ? -15.102 -8.727 -5.746 1 98.69 76 ILE A CA 1
ATOM 614 C C . ILE A 1 76 ? -16.328 -7.883 -5.395 1 98.69 76 ILE A C 1
ATOM 616 O O . ILE A 1 76 ? -17.453 -8.383 -5.395 1 98.69 76 ILE A O 1
ATOM 620 N N . LYS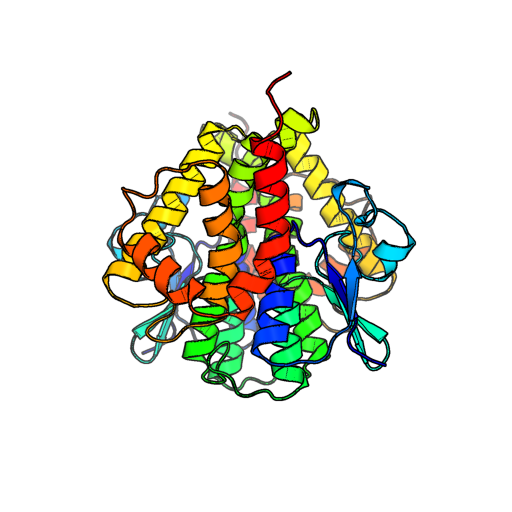 A 1 77 ? -16.078 -6.605 -5.176 1 97.81 77 LYS A N 1
ATOM 621 C CA . LYS A 1 77 ? -17.156 -5.707 -4.762 1 97.81 77 LYS A CA 1
ATOM 622 C C . LYS A 1 77 ? -18.125 -5.441 -5.91 1 97.81 77 LYS A C 1
ATOM 624 O O . LYS A 1 77 ? -19.344 -5.551 -5.738 1 97.81 77 LYS A O 1
ATOM 629 N N . SER A 1 78 ? -17.609 -5.125 -7.086 1 97.5 78 SER A N 1
ATOM 630 C CA . SER A 1 78 ? -18.438 -4.707 -8.211 1 97.5 78 SER A CA 1
ATOM 631 C C . SER A 1 78 ? -19.297 -5.855 -8.727 1 97.5 78 SER A C 1
ATOM 633 O O . SER A 1 78 ? -20.375 -5.629 -9.297 1 97.5 78 SER A O 1
ATOM 635 N N . ARG A 1 79 ? -18.875 -7.055 -8.461 1 97.38 79 ARG A N 1
ATOM 636 C CA . ARG A 1 79 ? -19.625 -8.227 -8.914 1 97.38 79 ARG A CA 1
ATOM 637 C C . ARG A 1 79 ? -20.359 -8.898 -7.758 1 97.38 79 ARG A C 1
ATOM 639 O O . ARG A 1 79 ? -20.953 -9.961 -7.93 1 97.38 79 ARG A O 1
ATOM 646 N N . ASN A 1 80 ? -20.297 -8.328 -6.625 1 97.56 80 ASN A N 1
ATOM 647 C CA . ASN A 1 80 ? -20.969 -8.828 -5.43 1 97.56 80 ASN A CA 1
ATOM 648 C C . ASN A 1 80 ? -20.609 -10.289 -5.16 1 97.56 80 ASN A C 1
ATOM 650 O O . ASN A 1 80 ? -21.484 -11.117 -4.926 1 97.56 80 ASN A O 1
ATOM 654 N N . ILE A 1 81 ? -19.344 -10.609 -5.258 1 98.19 81 ILE A N 1
ATOM 655 C CA . ILE A 1 81 ? -18.891 -11.969 -5.043 1 98.19 81 ILE A CA 1
ATOM 656 C C . ILE A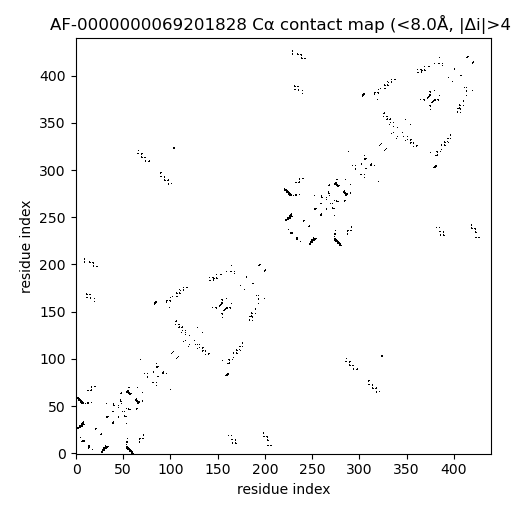 1 81 ? -18.719 -12.234 -3.547 1 98.19 81 ILE A C 1
ATOM 658 O O . ILE A 1 81 ? -18 -11.5 -2.857 1 98.19 81 ILE A O 1
ATOM 662 N N . LYS A 1 82 ? -19.375 -13.211 -3.033 1 97.88 82 LYS A N 1
ATOM 663 C CA . LYS A 1 82 ? -19.141 -13.664 -1.665 1 97.88 82 LYS A CA 1
ATOM 664 C C . LYS A 1 82 ? -18 -14.664 -1.604 1 97.88 82 LYS A C 1
ATOM 666 O O . LYS A 1 82 ? -18.062 -15.719 -2.244 1 97.88 82 LYS A O 1
ATOM 671 N N . THR A 1 83 ? -17 -14.344 -0.885 1 98.06 83 THR A N 1
ATOM 672 C CA . THR A 1 83 ? -15.812 -15.188 -0.857 1 98.06 83 THR A CA 1
ATOM 673 C C . THR A 1 83 ? -15.07 -15.023 0.465 1 98.06 83 THR A C 1
ATOM 675 O O . THR A 1 83 ? -15.023 -13.93 1.031 1 98.06 83 THR A O 1
ATOM 678 N N . PRO A 1 84 ? -14.438 -16.047 0.939 1 96.81 84 PRO A N 1
ATOM 679 C CA . PRO A 1 84 ? -13.594 -15.945 2.129 1 96.81 84 PRO A CA 1
ATOM 680 C C . PRO A 1 84 ? -12.297 -15.188 1.863 1 96.81 84 PRO A C 1
ATOM 682 O O . PRO A 1 84 ? -11.594 -14.805 2.805 1 96.81 84 PRO A O 1
ATOM 685 N N . LEU A 1 85 ? -11.969 -14.969 0.597 1 98.69 85 LEU A N 1
ATOM 686 C CA . LEU A 1 85 ? -10.742 -14.266 0.246 1 98.69 85 LEU A CA 1
ATOM 687 C C . LEU A 1 85 ? -10.789 -12.82 0.731 1 98.69 85 LEU A C 1
ATOM 689 O O . LEU A 1 85 ? -9.75 -12.211 0.999 1 98.69 85 LEU A O 1
ATOM 693 N N . TYR A 1 86 ? -11.953 -12.281 0.764 1 98.69 86 TYR A N 1
ATOM 694 C CA . TYR A 1 86 ? -12.195 -10.914 1.215 1 98.69 86 TYR A CA 1
ATOM 695 C C . TYR A 1 86 ? -13.617 -10.758 1.742 1 98.69 86 TYR A C 1
ATOM 697 O O . TYR A 1 86 ? -14.492 -10.242 1.044 1 98.69 86 TYR A O 1
ATOM 705 N N . PRO A 1 87 ? -13.812 -11.125 2.98 1 97.94 87 PRO A N 1
ATOM 706 C CA . PRO A 1 87 ? -15.164 -11.188 3.543 1 97.94 87 PRO A CA 1
ATOM 707 C C . PRO A 1 87 ? -15.758 -9.805 3.803 1 97.94 87 PRO A C 1
ATOM 709 O O . PRO A 1 87 ? -15.023 -8.82 3.902 1 97.94 87 PRO A O 1
ATOM 712 N N . ASP A 1 88 ? -17.062 -9.75 4.055 1 96 88 ASP A N 1
ATOM 713 C CA . ASP A 1 88 ? -17.797 -8.5 4.262 1 96 88 ASP A CA 1
ATOM 714 C C . ASP A 1 88 ? -17.641 -8 5.695 1 96 88 ASP A C 1
ATOM 716 O O . ASP A 1 88 ? -17.859 -6.82 5.977 1 96 88 ASP A O 1
ATOM 720 N N . ASP A 1 89 ? -17.328 -8.914 6.578 1 97.12 89 ASP A N 1
ATOM 721 C CA . ASP A 1 89 ? -17.172 -8.523 7.977 1 97.12 89 ASP A CA 1
ATOM 722 C C . ASP A 1 89 ? -16.109 -7.43 8.117 1 97.12 89 ASP A C 1
ATOM 724 O O . ASP A 1 89 ? -14.969 -7.602 7.676 1 97.12 89 ASP A O 1
ATOM 728 N N . PRO A 1 90 ? -16.469 -6.312 8.742 1 97.31 90 PRO A N 1
ATOM 729 C CA . PRO A 1 90 ? -15.562 -5.164 8.781 1 97.31 90 PRO A CA 1
ATOM 730 C C . PRO A 1 90 ? -14.234 -5.488 9.453 1 97.31 90 PRO A C 1
ATOM 732 O O . PRO A 1 90 ? -13.18 -5.043 8.992 1 97.31 90 PRO A O 1
ATOM 735 N N . GLN A 1 91 ? -14.266 -6.25 10.484 1 97.81 91 GLN A N 1
ATOM 736 C CA . GLN A 1 91 ? -13.031 -6.566 11.188 1 97.81 91 GLN A CA 1
ATOM 737 C C . GLN A 1 91 ? -12.164 -7.531 10.383 1 97.81 91 GLN A C 1
ATOM 739 O O . GLN A 1 91 ? -10.953 -7.359 10.289 1 97.81 91 GLN A O 1
ATOM 744 N N . GLN A 1 92 ? -12.789 -8.562 9.758 1 97.88 92 GLN A N 1
ATOM 745 C CA . GLN A 1 92 ? -12.039 -9.539 8.969 1 97.88 92 GLN A CA 1
ATOM 746 C C . GLN A 1 92 ? -11.406 -8.883 7.746 1 97.88 92 GLN A C 1
ATOM 748 O O . GLN A 1 92 ? -10.219 -9.078 7.473 1 97.88 92 GLN A O 1
ATOM 753 N N . SER A 1 93 ? -12.164 -8.086 7.047 1 98.38 93 SER A N 1
ATOM 754 C CA . SER A 1 93 ? -11.625 -7.422 5.867 1 98.38 93 SER A CA 1
ATOM 755 C C . SER A 1 93 ? -10.562 -6.395 6.25 1 98.38 93 SER A C 1
ATOM 757 O O . SER A 1 93 ? -9.609 -6.176 5.504 1 98.38 93 SER A O 1
ATOM 759 N N . ALA A 1 94 ? -10.703 -5.801 7.445 1 98.62 94 ALA A N 1
ATOM 760 C CA . ALA A 1 94 ? -9.727 -4.82 7.91 1 98.62 94 ALA A CA 1
ATOM 761 C C . ALA A 1 94 ? -8.367 -5.473 8.164 1 98.62 94 ALA A C 1
ATOM 763 O O . ALA A 1 94 ? -7.324 -4.891 7.871 1 98.62 94 ALA A O 1
ATOM 764 N N . LYS A 1 95 ? -8.406 -6.637 8.719 1 98.56 95 LYS A N 1
ATOM 765 C CA . LYS A 1 95 ? -7.152 -7.348 8.969 1 98.56 95 LYS A CA 1
ATOM 766 C C . LYS A 1 95 ? -6.469 -7.727 7.656 1 98.56 95 LYS A C 1
ATOM 768 O O . LYS A 1 95 ? -5.242 -7.707 7.562 1 98.56 95 LYS A O 1
ATOM 773 N N . ILE A 1 96 ? -7.254 -8.078 6.695 1 98.81 96 ILE A N 1
ATOM 774 C CA . ILE A 1 96 ? -6.727 -8.367 5.367 1 98.81 96 ILE A CA 1
ATOM 775 C C . ILE A 1 96 ? -6.109 -7.109 4.77 1 98.81 96 ILE A C 1
ATOM 777 O O . ILE A 1 96 ? -4.973 -7.133 4.289 1 98.81 96 ILE A O 1
ATOM 781 N N . ASP A 1 97 ? -6.797 -5.992 4.902 1 98.88 97 ASP A N 1
ATOM 782 C CA . ASP A 1 97 ? -6.305 -4.723 4.383 1 98.88 97 ASP A CA 1
ATOM 783 C C . ASP A 1 97 ? -5.047 -4.273 5.121 1 98.88 97 ASP A C 1
ATOM 785 O O . ASP A 1 97 ? -4.141 -3.693 4.523 1 98.88 97 ASP A O 1
ATOM 789 N N . GLU A 1 98 ? -5.027 -4.531 6.418 1 98.75 98 GLU A N 1
ATOM 790 C CA . GLU A 1 98 ? -3.842 -4.238 7.211 1 98.75 98 GLU A CA 1
ATOM 791 C C . GLU A 1 98 ? -2.604 -4.906 6.625 1 98.75 98 GLU A C 1
ATOM 793 O O . GLU A 1 98 ? -1.586 -4.25 6.395 1 98.75 98 GLU A O 1
ATOM 798 N N . TYR A 1 99 ? -2.709 -6.164 6.352 1 98.56 99 TYR A N 1
ATOM 799 C CA . TYR A 1 99 ? -1.566 -6.875 5.793 1 98.56 99 TYR A CA 1
ATOM 800 C C . TYR A 1 99 ? -1.245 -6.371 4.391 1 98.56 99 TYR A C 1
ATOM 802 O O . TYR A 1 99 ? -0.076 -6.195 4.039 1 98.56 99 TYR A O 1
ATOM 810 N N . LEU A 1 100 ? -2.285 -6.23 3.584 1 98.81 100 LEU A N 1
ATOM 811 C CA . LEU A 1 100 ? -2.062 -5.812 2.203 1 98.81 100 LEU A CA 1
ATOM 812 C C . LEU A 1 100 ? -1.381 -4.449 2.152 1 98.81 100 LEU A C 1
ATOM 814 O O . LEU A 1 100 ? -0.561 -4.191 1.268 1 98.81 100 LEU A O 1
ATOM 818 N N . ASP A 1 101 ? -1.762 -3.561 3.057 1 98.62 101 ASP A N 1
ATOM 819 C CA . ASP A 1 101 ? -1.072 -2.277 3.15 1 98.62 101 ASP A CA 1
ATOM 820 C C . ASP A 1 101 ? 0.384 -2.465 3.572 1 98.62 101 ASP A C 1
ATOM 822 O O . ASP A 1 101 ? 1.29 -1.89 2.969 1 98.62 101 ASP A O 1
ATOM 826 N N . TYR A 1 102 ? 0.638 -3.305 4.586 1 97.69 102 TYR A N 1
ATOM 827 C CA . TYR A 1 102 ? 1.996 -3.623 5.012 1 97.69 102 TYR A CA 1
ATOM 828 C C . TYR A 1 102 ? 2.797 -4.246 3.875 1 97.69 102 TYR A C 1
ATOM 830 O O . TYR A 1 102 ? 3.988 -3.969 3.723 1 97.69 102 TYR A O 1
ATOM 838 N N . HIS A 1 103 ? 2.158 -5.031 3.107 1 97.81 103 HIS A N 1
ATOM 839 C CA . HIS A 1 103 ? 2.775 -5.781 2.02 1 97.81 103 HIS A CA 1
ATOM 840 C C . HIS A 1 103 ? 3.588 -4.867 1.109 1 97.81 103 HIS A C 1
ATOM 842 O O . HIS A 1 103 ? 4.691 -5.223 0.691 1 97.81 103 HIS A O 1
ATOM 848 N N . HIS A 1 104 ? 3.113 -3.676 0.821 1 96.44 104 HIS A N 1
ATOM 849 C CA . HIS A 1 104 ? 3.713 -2.762 -0.144 1 96.44 104 HIS A CA 1
ATOM 850 C C . HIS A 1 104 ? 5.133 -2.381 0.267 1 96.44 104 HIS A C 1
ATOM 852 O O . HIS A 1 104 ? 6 -2.191 -0.588 1 96.44 104 HIS A O 1
ATOM 858 N N . THR A 1 105 ? 5.344 -2.309 1.565 1 92.56 105 THR A N 1
ATOM 859 C CA . THR A 1 105 ? 6.637 -1.826 2.045 1 92.56 105 THR A CA 1
ATOM 860 C C . THR A 1 105 ? 7.332 -2.891 2.889 1 92.56 105 THR A C 1
ATOM 862 O O . THR A 1 105 ? 8.359 -2.623 3.508 1 92.56 105 THR A O 1
ATOM 865 N N . GLY A 1 106 ? 6.77 -4.055 2.998 1 94.06 106 GLY A N 1
ATOM 866 C CA . GLY A 1 106 ? 7.344 -5.164 3.746 1 94.06 106 GLY A CA 1
ATOM 867 C C . GLY A 1 106 ? 7.707 -6.348 2.869 1 94.06 106 GLY A C 1
ATOM 868 O O . GLY A 1 106 ? 8.828 -6.426 2.359 1 94.06 106 GLY A O 1
ATOM 869 N N . THR A 1 107 ? 6.703 -7.152 2.639 1 95.69 107 THR A N 1
ATOM 870 C CA . THR A 1 107 ? 6.93 -8.414 1.937 1 95.69 107 THR A CA 1
ATOM 871 C C . THR A 1 107 ? 7.348 -8.156 0.491 1 95.69 107 THR A C 1
ATOM 873 O O . THR A 1 107 ? 8.156 -8.898 -0.069 1 95.69 107 THR A O 1
ATOM 876 N N . ARG A 1 108 ? 6.84 -7.113 -0.073 1 93.81 108 ARG A N 1
ATOM 877 C CA . ARG A 1 108 ? 7.133 -6.805 -1.469 1 93.81 108 ARG A CA 1
ATOM 878 C C . ARG A 1 108 ? 8.609 -6.473 -1.656 1 93.81 108 ARG A C 1
ATOM 880 O O . ARG A 1 108 ? 9.133 -6.551 -2.77 1 93.81 108 ARG A O 1
ATOM 887 N N . LYS A 1 109 ? 9.297 -6.07 -0.632 1 88.44 109 LYS A N 1
ATOM 888 C CA . LYS A 1 109 ? 10.719 -5.738 -0.708 1 88.44 109 LYS A CA 1
ATOM 889 C C . LYS A 1 109 ? 11.555 -6.977 -1.018 1 88.44 109 LYS A C 1
ATOM 891 O O . LYS A 1 109 ? 12.719 -6.867 -1.412 1 88.44 109 LYS A O 1
ATOM 896 N N . LEU A 1 110 ? 11.008 -8.109 -0.863 1 90.06 110 LEU A N 1
ATOM 897 C CA . LEU A 1 110 ? 11.695 -9.344 -1.229 1 90.06 110 LEU A CA 1
ATOM 898 C C . LEU A 1 110 ? 12.07 -9.344 -2.707 1 90.06 110 LEU A C 1
ATOM 900 O O . LEU A 1 110 ? 13.07 -9.945 -3.098 1 90.06 110 LEU A O 1
ATOM 904 N N . SER A 1 111 ? 11.211 -8.641 -3.461 1 84.62 111 SER A N 1
ATOM 905 C CA . SER A 1 111 ? 11.43 -8.562 -4.902 1 84.62 111 SER A CA 1
ATOM 906 C C . SER A 1 111 ? 12.734 -7.844 -5.223 1 84.62 111 SER A C 1
ATOM 908 O O . SER A 1 111 ? 13.359 -8.117 -6.25 1 84.62 111 SER A O 1
ATOM 910 N N . GLN A 1 112 ? 13.023 -6.891 -4.367 1 79.62 112 GLN A N 1
ATOM 911 C CA . GLN A 1 112 ? 14.281 -6.172 -4.574 1 79.62 112 GLN A CA 1
ATOM 912 C C . GLN A 1 112 ? 15.477 -7.109 -4.469 1 79.62 112 GLN A C 1
ATOM 914 O O . GLN A 1 112 ? 16.438 -6.992 -5.234 1 79.62 112 GLN A O 1
ATOM 919 N N . TYR A 1 113 ? 15.445 -7.945 -3.514 1 82.75 113 TYR A N 1
ATOM 920 C CA . TYR A 1 113 ? 16.5 -8.945 -3.359 1 82.75 113 TYR A CA 1
ATOM 921 C C . TYR A 1 113 ? 16.578 -9.844 -4.586 1 82.75 113 TYR A C 1
ATOM 923 O O . TYR A 1 113 ? 17.656 -10.078 -5.125 1 82.75 113 TYR A O 1
ATOM 931 N N . PHE A 1 114 ? 15.469 -10.266 -5.031 1 81.25 114 PHE A N 1
ATOM 932 C CA . PHE A 1 114 ? 15.375 -11.102 -6.223 1 81.25 114 PHE A CA 1
ATOM 933 C C . PHE A 1 114 ? 15.891 -10.359 -7.449 1 81.25 114 PHE A C 1
ATOM 935 O O . PHE A 1 114 ? 16.688 -10.906 -8.219 1 81.25 114 PHE A O 1
ATOM 942 N N . PHE A 1 115 ? 15.477 -9.164 -7.621 1 76.75 115 PHE A N 1
ATOM 943 C CA . PHE A 1 115 ? 15.867 -8.344 -8.766 1 76.75 115 PHE A CA 1
ATOM 944 C C . PHE A 1 115 ? 17.375 -8.117 -8.773 1 76.75 115 PHE A C 1
ATOM 946 O O . PHE A 1 115 ? 18.016 -8.242 -9.812 1 76.75 115 PHE A O 1
ATOM 953 N N . ASN A 1 116 ? 17.906 -7.809 -7.656 1 78.44 116 ASN A N 1
ATOM 954 C CA . ASN A 1 116 ? 19.344 -7.535 -7.543 1 78.44 116 ASN A CA 1
ATOM 955 C C . ASN A 1 116 ? 20.172 -8.766 -7.875 1 78.44 116 ASN A C 1
ATOM 957 O O . ASN A 1 116 ? 21.25 -8.656 -8.469 1 78.44 116 ASN A O 1
ATOM 961 N N . LEU A 1 117 ? 19.703 -9.875 -7.57 1 80.06 117 LEU A N 1
ATOM 962 C CA . LEU A 1 117 ? 20.5 -11.094 -7.727 1 80.06 117 LEU A CA 1
ATOM 963 C C . LEU A 1 117 ? 20.297 -11.695 -9.117 1 80.06 117 LEU A C 1
ATOM 965 O O . LEU A 1 117 ? 21.25 -12.211 -9.711 1 80.06 117 LEU A O 1
ATOM 969 N N . MET A 1 118 ? 19.094 -11.547 -9.594 1 75 118 MET A N 1
ATOM 970 C CA . MET A 1 118 ? 18.797 -12.344 -10.781 1 75 118 MET A CA 1
ATOM 971 C C . MET A 1 118 ? 18.641 -11.453 -12.008 1 75 118 MET A C 1
ATOM 973 O O . MET A 1 118 ? 19.141 -11.789 -13.086 1 75 118 MET A O 1
ATOM 977 N N . VAL A 1 119 ? 18.016 -10.32 -11.844 1 73.38 119 VAL A N 1
ATOM 978 C CA . VAL A 1 119 ? 17.609 -9.539 -13.008 1 73.38 119 VAL A CA 1
ATOM 979 C C . VAL A 1 119 ? 18.672 -8.492 -13.328 1 73.38 119 VAL A C 1
ATOM 981 O O . VAL A 1 119 ? 19.125 -8.391 -14.477 1 73.38 119 VAL A O 1
ATOM 984 N N . ALA A 1 120 ? 19.125 -7.816 -12.32 1 73.44 120 ALA A N 1
ATOM 985 C CA . ALA A 1 120 ? 20.031 -6.691 -12.508 1 73.44 120 ALA A CA 1
ATOM 986 C C . ALA A 1 120 ? 21.344 -7.148 -13.141 1 73.44 120 ALA A C 1
ATOM 988 O O . ALA A 1 120 ? 21.797 -6.57 -14.125 1 73.44 120 ALA A O 1
ATOM 989 N N . PRO A 1 121 ? 21.969 -8.133 -12.602 1 70.94 121 PRO A N 1
ATOM 990 C CA . PRO A 1 121 ? 23.219 -8.578 -13.211 1 70.94 121 PRO A CA 1
ATOM 991 C C . PRO A 1 121 ? 23.047 -9.031 -14.656 1 70.94 121 PRO A C 1
ATOM 993 O O . PRO A 1 121 ? 23.922 -8.805 -15.492 1 70.94 121 PRO A O 1
ATOM 996 N N . LYS A 1 122 ? 21.922 -9.57 -14.938 1 68.62 122 LYS A N 1
ATOM 997 C CA . LYS A 1 122 ? 21.672 -10.086 -16.281 1 68.62 122 LYS A CA 1
ATOM 998 C C . LYS A 1 122 ? 21.406 -8.945 -17.266 1 68.62 122 LYS A C 1
ATOM 1000 O O . LYS A 1 122 ? 21.75 -9.047 -18.453 1 68.62 122 LYS A O 1
ATOM 1005 N N . LEU A 1 123 ? 20.797 -7.918 -16.703 1 67.38 123 LEU A N 1
ATOM 1006 C CA . LEU A 1 123 ? 20.422 -6.793 -17.562 1 67.38 123 LEU A CA 1
ATOM 1007 C C . LEU A 1 123 ? 21.469 -5.691 -17.5 1 67.38 123 LEU A C 1
ATOM 1009 O O . LEU A 1 123 ? 21.391 -4.695 -18.219 1 67.38 123 LEU A O 1
ATOM 1013 N N . GLY A 1 124 ? 22.469 -5.902 -16.766 1 68.38 124 GLY A N 1
ATOM 1014 C CA . GLY A 1 124 ? 23.5 -4.895 -16.594 1 68.38 124 GLY A CA 1
ATOM 1015 C C . GLY A 1 124 ? 23 -3.623 -15.938 1 68.38 124 GLY A C 1
ATOM 1016 O O . GLY A 1 124 ? 23.422 -2.523 -16.297 1 68.38 124 GLY A O 1
ATOM 1017 N N . ILE A 1 125 ? 22.031 -3.822 -15.141 1 67.19 125 ILE A N 1
ATOM 1018 C CA . ILE A 1 125 ? 21.438 -2.67 -14.477 1 67.19 125 ILE A CA 1
ATOM 1019 C C . ILE A 1 125 ? 22.094 -2.473 -13.109 1 67.19 125 ILE A C 1
ATOM 1021 O O . ILE A 1 125 ? 22.359 -3.441 -12.391 1 67.19 125 ILE A O 1
ATOM 1025 N N . GLU A 1 126 ? 22.578 -1.206 -12.922 1 65.88 126 GLU A N 1
ATOM 1026 C CA . GLU A 1 126 ? 23.062 -0.867 -11.586 1 65.88 126 GLU A CA 1
ATOM 1027 C C . GLU A 1 126 ? 21.922 -0.808 -10.578 1 65.88 126 GLU A C 1
ATOM 1029 O O . GLU A 1 126 ? 20.906 -0.151 -10.828 1 65.88 126 GLU A O 1
ATOM 1034 N N . THR A 1 127 ? 22.109 -1.652 -9.523 1 66.69 127 THR A N 1
ATOM 1035 C CA . THR A 1 127 ? 21.062 -1.665 -8.516 1 66.69 127 THR A CA 1
ATOM 1036 C C . THR A 1 127 ? 21.266 -0.525 -7.516 1 66.69 127 THR A C 1
ATOM 1038 O O . THR A 1 127 ? 22.391 -0.122 -7.242 1 66.69 127 THR A O 1
ATOM 1041 N N . THR A 1 128 ? 20.156 0.115 -7.168 1 63.97 128 THR A N 1
ATOM 1042 C CA . THR A 1 128 ? 20.188 1.258 -6.262 1 63.97 128 THR A CA 1
ATOM 1043 C C . THR A 1 128 ? 20.141 0.796 -4.809 1 63.97 128 THR A C 1
ATOM 1045 O O . THR A 1 128 ? 20.5 1.55 -3.902 1 63.97 128 THR A O 1
ATOM 1048 N N . VAL A 1 129 ? 19.766 -0.447 -4.633 1 68.19 129 VAL A N 1
ATOM 1049 C CA . VAL A 1 129 ? 19.641 -0.918 -3.256 1 68.19 129 VAL A CA 1
ATOM 1050 C C . VAL A 1 129 ? 20.797 -1.858 -2.92 1 68.19 129 VAL A C 1
ATOM 1052 O O . VAL A 1 129 ? 21.109 -2.773 -3.689 1 68.19 129 VAL A O 1
ATOM 1055 N N . ASN A 1 130 ? 21.328 -1.586 -1.755 1 76.94 130 ASN A N 1
ATOM 1056 C CA . ASN A 1 130 ? 22.375 -2.445 -1.203 1 76.94 130 ASN A CA 1
ATOM 1057 C C . ASN A 1 130 ? 21.844 -3.852 -0.924 1 76.94 130 ASN A C 1
ATOM 1059 O O . ASN A 1 130 ? 20.797 -4.016 -0.296 1 76.94 130 ASN A O 1
ATOM 1063 N N . LEU A 1 131 ? 22.531 -4.855 -1.502 1 81.69 131 LEU A N 1
ATOM 1064 C CA . LEU A 1 131 ? 22.125 -6.25 -1.37 1 81.69 131 LEU A CA 1
ATOM 1065 C C . LEU A 1 131 ? 21.984 -6.641 0.097 1 81.69 131 LEU A C 1
ATOM 1067 O O . LEU A 1 131 ? 21.078 -7.383 0.463 1 81.69 131 LEU A O 1
ATOM 1071 N N . GLU A 1 132 ? 22.828 -6.137 0.898 1 84.94 132 GLU A N 1
ATOM 1072 C CA . GLU A 1 132 ? 22.797 -6.453 2.322 1 84.94 132 GLU A CA 1
ATOM 1073 C C . GLU A 1 132 ? 21.547 -5.879 2.98 1 84.94 132 GLU A C 1
ATOM 1075 O O . GLU A 1 132 ? 20.938 -6.523 3.838 1 84.94 132 GLU A O 1
ATOM 1080 N N . GLN A 1 133 ? 21.172 -4.719 2.566 1 83.75 133 GLN A N 1
ATOM 1081 C CA . GLN A 1 133 ? 19.969 -4.102 3.098 1 83.75 133 GLN A CA 1
ATOM 1082 C C . GLN A 1 133 ? 18.719 -4.855 2.648 1 83.75 133 GLN A C 1
ATOM 1084 O O . GLN A 1 133 ? 17.797 -5.062 3.438 1 83.75 133 GLN A O 1
ATOM 1089 N N . ALA A 1 134 ? 18.766 -5.211 1.405 1 85.44 134 ALA A N 1
ATOM 1090 C CA . ALA A 1 134 ? 17.656 -5.98 0.869 1 85.44 134 ALA A CA 1
ATOM 1091 C C . ALA A 1 134 ? 17.5 -7.305 1.612 1 85.44 134 ALA A C 1
ATOM 1093 O O . ALA A 1 134 ? 16.375 -7.727 1.905 1 85.44 134 ALA A O 1
ATOM 1094 N N . LYS A 1 135 ? 18.609 -7.895 1.905 1 89.19 135 LYS A N 1
ATOM 1095 C CA . LYS A 1 135 ? 18.594 -9.164 2.631 1 89.19 135 LYS A CA 1
ATOM 1096 C C . LYS A 1 135 ? 18.047 -8.984 4.043 1 89.19 135 LYS A C 1
ATOM 1098 O O . LYS A 1 135 ? 17.266 -9.805 4.516 1 89.19 135 LYS A O 1
ATOM 1103 N N . LYS A 1 136 ? 18.438 -7.961 4.707 1 89.5 136 LYS A N 1
ATOM 1104 C CA . LYS A 1 136 ? 17.953 -7.68 6.055 1 89.5 136 LYS A CA 1
ATOM 1105 C C . LYS A 1 136 ? 16.438 -7.473 6.07 1 89.5 136 LYS A C 1
ATOM 1107 O O . LYS A 1 136 ? 15.75 -7.957 6.969 1 89.5 136 LYS A O 1
ATOM 1112 N N . GLU A 1 137 ? 15.992 -6.805 5.09 1 88.19 137 GLU A N 1
ATOM 1113 C CA . GLU A 1 137 ? 14.562 -6.559 4.98 1 88.19 137 GLU A CA 1
ATOM 1114 C C . GLU A 1 137 ? 13.797 -7.852 4.711 1 88.19 137 GLU A C 1
ATOM 1116 O O . GLU A 1 137 ? 12.711 -8.062 5.254 1 88.19 137 GLU A O 1
ATOM 1121 N N . ALA A 1 138 ? 14.375 -8.617 3.871 1 91.31 138 ALA A N 1
ATOM 1122 C CA . ALA A 1 138 ? 13.766 -9.914 3.578 1 91.31 138 ALA A CA 1
ATOM 1123 C C . ALA A 1 138 ? 13.68 -10.773 4.836 1 91.31 138 ALA A C 1
ATOM 1125 O O . ALA A 1 138 ? 12.633 -11.367 5.113 1 91.31 138 ALA A O 1
ATOM 1126 N N . ILE A 1 139 ? 14.742 -10.773 5.617 1 93.88 139 ILE A N 1
ATOM 1127 C CA . ILE A 1 139 ? 14.797 -11.562 6.84 1 93.88 139 ILE A CA 1
ATOM 1128 C C . ILE A 1 139 ? 13.719 -11.086 7.812 1 93.88 139 ILE A C 1
ATOM 1130 O O . ILE A 1 139 ? 13 -11.891 8.406 1 93.88 139 ILE A O 1
ATOM 1134 N N . PHE A 1 140 ? 13.523 -9.828 7.91 1 91.94 140 PHE A N 1
ATOM 1135 C CA . PHE A 1 140 ? 12.523 -9.266 8.812 1 91.94 140 PHE A CA 1
ATOM 1136 C C . PHE A 1 140 ? 11.117 -9.703 8.406 1 91.94 140 PHE A C 1
ATOM 1138 O O . PHE A 1 140 ? 10.344 -10.156 9.25 1 91.94 140 PHE A O 1
ATOM 1145 N N . ALA A 1 141 ? 10.852 -9.547 7.164 1 94.5 141 ALA A N 1
ATOM 1146 C CA . ALA A 1 141 ? 9.531 -9.914 6.664 1 94.5 141 ALA A CA 1
ATOM 1147 C C . ALA A 1 141 ? 9.25 -11.398 6.883 1 94.5 141 ALA A C 1
ATOM 1149 O O . ALA A 1 141 ? 8.156 -11.781 7.301 1 94.5 141 ALA A O 1
ATOM 1150 N N . LEU A 1 142 ? 10.242 -12.219 6.633 1 96.5 142 LEU A N 1
ATOM 1151 C CA . LEU A 1 142 ? 10.086 -13.664 6.766 1 96.5 142 LEU A CA 1
ATOM 1152 C C . LEU A 1 142 ? 9.914 -14.055 8.227 1 96.5 142 LEU A C 1
ATOM 1154 O O . LEU A 1 142 ? 9.078 -14.906 8.555 1 96.5 142 LEU A O 1
ATOM 1158 N N . LYS A 1 143 ? 10.656 -13.422 9.078 1 96.06 143 LYS A N 1
ATOM 1159 C CA . LYS A 1 143 ? 10.539 -13.727 10.5 1 96.06 143 LYS A CA 1
ATOM 1160 C C . LYS A 1 143 ? 9.156 -13.336 11.031 1 96.06 143 LYS A C 1
ATOM 1162 O O . LYS A 1 143 ? 8.57 -14.062 11.828 1 96.06 143 LYS A O 1
ATOM 1167 N N . LEU A 1 144 ? 8.695 -12.25 10.609 1 95.06 144 LEU A N 1
ATOM 1168 C CA . LEU A 1 144 ? 7.367 -11.789 11.016 1 95.06 144 LEU A CA 1
ATOM 1169 C C . LEU A 1 144 ? 6.301 -12.805 10.625 1 95.06 144 LEU A C 1
ATOM 1171 O O . LEU A 1 144 ? 5.465 -13.188 11.445 1 95.06 144 LEU A O 1
ATOM 1175 N N . LEU A 1 145 ? 6.324 -13.234 9.406 1 97.38 145 LEU A N 1
ATOM 1176 C CA . LEU A 1 145 ? 5.312 -14.156 8.906 1 97.38 145 LEU A CA 1
ATOM 1177 C C . LEU A 1 145 ? 5.461 -15.531 9.539 1 97.38 145 LEU A C 1
ATOM 1179 O O . LEU A 1 145 ? 4.469 -16.188 9.875 1 97.38 145 LEU A O 1
ATOM 1183 N N . ASP A 1 146 ? 6.73 -15.938 9.672 1 98 146 ASP A N 1
ATOM 1184 C CA . ASP A 1 146 ? 6.953 -17.234 10.297 1 98 146 ASP A CA 1
ATOM 1185 C C . ASP A 1 146 ? 6.402 -17.266 11.727 1 98 146 ASP A C 1
ATOM 1187 O O . ASP A 1 146 ? 5.836 -18.266 12.156 1 98 146 ASP A O 1
ATOM 1191 N N . THR A 1 147 ? 6.602 -16.188 12.422 1 95.62 147 THR A N 1
ATOM 1192 C CA . THR A 1 147 ? 6.062 -16.062 13.766 1 95.62 147 THR A CA 1
ATOM 1193 C C . THR A 1 147 ? 4.539 -16.125 13.75 1 95.62 147 THR A C 1
ATOM 1195 O O . THR A 1 147 ? 3.93 -16.828 14.555 1 95.62 147 THR A O 1
ATOM 1198 N N . LYS A 1 148 ? 3.93 -15.438 12.852 1 95.31 148 LYS A N 1
ATOM 1199 C CA . LYS A 1 148 ? 2.475 -15.445 12.719 1 95.31 148 LYS A CA 1
ATOM 1200 C C . LYS A 1 148 ? 1.958 -16.859 12.461 1 95.31 148 LYS A C 1
ATOM 1202 O O . LYS A 1 148 ? 0.959 -17.281 13.047 1 95.31 148 LYS A O 1
ATOM 1207 N N . PHE A 1 149 ? 2.627 -17.578 11.633 1 97.56 149 PHE A N 1
ATOM 1208 C CA . PHE A 1 149 ? 2.193 -18.906 11.195 1 97.56 149 PHE A CA 1
ATOM 1209 C C . PHE A 1 149 ? 2.424 -19.938 12.297 1 97.56 149 PHE A C 1
ATOM 1211 O O . PHE A 1 149 ? 1.94 -21.062 12.195 1 97.56 149 PHE A O 1
ATOM 1218 N N . SER A 1 150 ? 3.143 -19.578 13.297 1 96.69 150 SER A N 1
ATOM 1219 C CA . SER A 1 150 ? 3.336 -20.5 14.414 1 96.69 150 SER A CA 1
ATOM 1220 C C . SER A 1 150 ? 2.047 -20.688 15.203 1 96.69 150 SER A C 1
ATOM 1222 O O . SER A 1 150 ? 1.901 -21.672 15.938 1 96.69 150 SER A O 1
ATOM 1224 N N . THR A 1 151 ? 1.063 -19.797 15.031 1 95.88 151 THR A N 1
ATOM 1225 C CA . THR A 1 151 ? -0.142 -1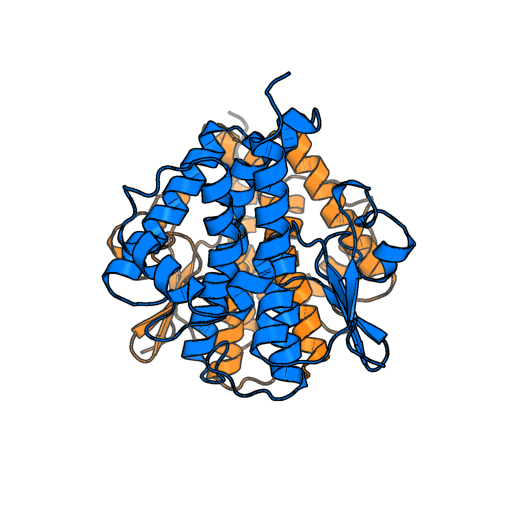9.875 15.852 1 95.88 151 THR A CA 1
ATOM 1226 C C . THR A 1 151 ? -1.39 -19.906 14.977 1 95.88 151 THR A C 1
ATOM 1228 O O . THR A 1 151 ? -2.5 -20.094 15.469 1 95.88 151 THR A O 1
ATOM 1231 N N . GLN A 1 152 ? -1.234 -19.703 13.719 1 96.56 152 GLN A N 1
ATOM 1232 C CA . GLN A 1 152 ? -2.377 -19.719 12.812 1 96.56 152 GLN A CA 1
ATOM 1233 C C . GLN A 1 152 ? -1.977 -20.234 11.43 1 96.56 152 GLN A C 1
ATOM 1235 O O . GLN A 1 152 ? -0.802 -20.188 11.062 1 96.56 152 GLN A O 1
ATOM 1240 N N . ASP A 1 153 ? -2.941 -20.656 10.656 1 97.5 153 ASP A N 1
ATOM 1241 C CA . ASP A 1 153 ? -2.693 -21.375 9.414 1 97.5 153 ASP A CA 1
ATOM 1242 C C . ASP A 1 153 ? -2.41 -20.406 8.266 1 97.5 153 ASP A C 1
ATOM 1244 O O . ASP A 1 153 ? -1.691 -20.734 7.324 1 97.5 153 ASP A O 1
ATOM 1248 N N . TYR A 1 154 ? -3.027 -19.25 8.375 1 98.5 154 TYR A N 1
ATOM 1249 C CA . TYR A 1 154 ? -2.908 -18.266 7.32 1 98.5 154 TYR A CA 1
ATOM 1250 C C . TYR A 1 154 ? -2.633 -16.875 7.898 1 98.5 154 TYR A C 1
ATOM 1252 O O . TYR A 1 154 ? -2.643 -16.688 9.117 1 98.5 154 TYR A O 1
ATOM 1260 N N . ILE A 1 155 ? -2.318 -15.914 7.121 1 98.38 155 ILE A N 1
ATOM 1261 C CA . ILE A 1 155 ? -1.841 -14.602 7.551 1 98.38 155 ILE A CA 1
ATOM 1262 C C . ILE A 1 155 ? -2.887 -13.945 8.445 1 98.38 155 ILE A C 1
ATOM 1264 O O . ILE A 1 155 ? -2.545 -13.312 9.445 1 98.38 155 ILE A O 1
ATOM 1268 N N . CYS A 1 156 ? -4.18 -14.086 8.078 1 97.69 156 CYS A N 1
ATOM 1269 C CA . CYS A 1 156 ? -5.223 -13.383 8.812 1 97.69 156 CYS A CA 1
ATOM 1270 C C . CYS A 1 156 ? -6.07 -14.359 9.625 1 97.69 156 CYS A C 1
ATOM 1272 O O . CYS A 1 156 ? -7.203 -14.047 9.984 1 97.69 156 CYS A O 1
ATOM 1274 N N . GLY A 1 157 ? -5.578 -15.586 9.82 1 96.62 157 GLY A N 1
ATOM 1275 C CA . GLY A 1 157 ? -6.336 -16.5 10.656 1 96.62 157 GLY A CA 1
ATOM 1276 C C . GLY A 1 157 ? -6.375 -17.922 10.117 1 96.62 157 GLY A C 1
ATOM 1277 O O . GLY A 1 157 ? -5.344 -18.469 9.727 1 96.62 157 GLY A O 1
ATOM 1278 N N . LYS A 1 158 ? -7.559 -18.469 10.141 1 96.12 158 LYS A N 1
ATOM 1279 C CA . LYS A 1 158 ? -7.699 -19.891 9.852 1 96.12 158 LYS A CA 1
ATOM 1280 C C . LYS A 1 158 ? -8.008 -20.125 8.375 1 96.12 158 LYS A C 1
ATOM 1282 O O . LYS A 1 158 ? -7.871 -21.234 7.879 1 96.12 158 LYS A O 1
ATOM 1287 N N . GLU A 1 159 ? -8.438 -19.141 7.738 1 96.75 159 GLU A N 1
ATOM 1288 C CA . GLU A 1 159 ? -8.82 -19.281 6.336 1 96.75 159 GLU A CA 1
ATOM 1289 C C . GLU A 1 159 ? -7.887 -18.484 5.426 1 96.75 159 GLU A C 1
ATOM 1291 O O . GLU A 1 159 ? -7.383 -17.438 5.816 1 96.75 159 GLU A O 1
ATOM 1296 N N . ILE A 1 160 ? -7.715 -19.016 4.223 1 98.31 160 ILE A N 1
ATOM 1297 C CA . ILE A 1 160 ? -6.91 -18.328 3.221 1 98.31 160 ILE A CA 1
ATOM 1298 C C . ILE A 1 160 ? -7.625 -17.047 2.775 1 98.31 160 ILE A C 1
ATOM 1300 O O . ILE A 1 160 ? -8.852 -17.031 2.637 1 98.31 160 ILE A O 1
ATOM 1304 N N . THR A 1 161 ? -6.887 -15.992 2.607 1 98.81 161 THR A N 1
ATOM 1305 C CA . THR A 1 161 ? -7.434 -14.727 2.133 1 98.81 161 THR A CA 1
ATOM 1306 C C . THR A 1 161 ? -6.547 -14.133 1.043 1 98.81 161 THR A C 1
ATOM 1308 O O . THR A 1 161 ? -5.551 -14.734 0.645 1 98.81 161 THR A O 1
ATOM 1311 N N . LEU A 1 162 ? -6.891 -12.953 0.532 1 98.94 162 LEU A N 1
ATOM 1312 C CA . LEU A 1 162 ? -6.086 -12.203 -0.422 1 98.94 162 LEU A CA 1
ATOM 1313 C C . LEU A 1 162 ? -4.672 -11.984 0.113 1 98.94 162 LEU A C 1
ATOM 1315 O O . LEU A 1 162 ? -3.711 -11.953 -0.658 1 98.94 162 LEU A O 1
ATOM 1319 N N . ALA A 1 163 ? -4.547 -11.828 1.45 1 98.88 163 ALA A N 1
ATOM 1320 C CA . ALA A 1 163 ? -3.248 -11.609 2.08 1 98.88 163 ALA A CA 1
ATOM 1321 C C . ALA A 1 163 ? -2.285 -12.75 1.762 1 98.88 163 ALA A C 1
ATOM 1323 O O . ALA A 1 163 ? -1.129 -12.516 1.404 1 98.88 163 ALA A O 1
ATOM 1324 N N . ASP A 1 164 ? -2.738 -13.953 1.821 1 98.81 164 ASP A N 1
ATOM 1325 C CA . ASP A 1 164 ? -1.903 -15.125 1.596 1 98.81 164 ASP A CA 1
ATOM 1326 C C . ASP A 1 164 ? -1.463 -15.219 0.137 1 98.81 164 ASP A C 1
ATOM 1328 O O . ASP A 1 164 ? -0.301 -15.516 -0.149 1 98.81 164 ASP A O 1
ATOM 1332 N N . LEU A 1 165 ? -2.424 -14.969 -0.72 1 98.81 165 LEU A N 1
ATOM 1333 C CA . LEU A 1 165 ? -2.139 -15.102 -2.145 1 98.81 165 LEU A CA 1
ATOM 1334 C C . LEU A 1 165 ? -1.155 -14.031 -2.604 1 98.81 165 LEU A C 1
ATOM 1336 O O . LEU A 1 165 ? -0.273 -14.305 -3.422 1 98.81 165 LEU A O 1
ATOM 1340 N N . SER A 1 166 ? -1.293 -12.82 -2.072 1 98.62 166 SER A N 1
ATOM 1341 C CA . SER A 1 166 ? -0.344 -11.75 -2.371 1 98.62 166 SER A CA 1
ATOM 1342 C C . SER A 1 166 ? 1.045 -12.078 -1.835 1 98.62 166 SER A C 1
ATOM 1344 O O . SER A 1 166 ? 2.041 -11.945 -2.549 1 98.62 166 SER A O 1
ATOM 1346 N N . ALA A 1 167 ? 1.107 -12.547 -0.615 1 98.19 167 ALA A N 1
ATOM 1347 C CA . ALA A 1 167 ? 2.375 -12.883 0.026 1 98.19 167 ALA A CA 1
ATOM 1348 C C . ALA A 1 167 ? 3.078 -14.016 -0.714 1 98.19 167 ALA A C 1
ATOM 1350 O O . ALA A 1 167 ? 4.297 -13.984 -0.9 1 98.19 167 ALA A O 1
ATOM 1351 N N . TYR A 1 168 ? 2.334 -14.992 -1.13 1 97.69 168 TYR A N 1
ATOM 1352 C CA . TYR A 1 168 ? 2.916 -16.172 -1.771 1 97.69 168 TYR A CA 1
ATOM 1353 C C . TYR A 1 168 ? 3.637 -15.781 -3.059 1 97.69 168 TYR A C 1
ATOM 1355 O O . TYR A 1 168 ? 4.711 -16.312 -3.355 1 97.69 168 TYR A O 1
ATOM 1363 N N . CYS A 1 169 ? 3.07 -14.883 -3.811 1 96.69 169 CYS A N 1
ATOM 1364 C CA . CYS A 1 169 ? 3.664 -14.461 -5.078 1 96.69 169 CYS A CA 1
ATOM 1365 C C . CYS A 1 169 ? 5.035 -13.844 -4.855 1 96.69 169 CYS A C 1
ATOM 1367 O O . CYS A 1 169 ? 5.922 -13.961 -5.707 1 96.69 169 CYS A O 1
ATOM 1369 N N . GLU A 1 170 ? 5.254 -13.195 -3.693 1 95.81 170 GLU A N 1
ATOM 1370 C CA . GLU A 1 170 ? 6.547 -12.594 -3.377 1 95.81 170 GLU A CA 1
ATOM 1371 C C . GLU A 1 170 ? 7.52 -13.633 -2.828 1 95.81 170 GLU A C 1
ATOM 1373 O O . GLU A 1 170 ? 8.648 -13.742 -3.301 1 95.81 170 GLU A O 1
ATOM 1378 N N . ILE A 1 171 ? 7.043 -14.383 -1.888 1 95.12 171 ILE A N 1
ATOM 1379 C CA . ILE A 1 171 ? 7.914 -15.273 -1.122 1 95.12 171 ILE A CA 1
ATOM 1380 C C . ILE A 1 171 ? 8.422 -16.406 -2.021 1 95.12 171 ILE A C 1
ATOM 1382 O O . ILE A 1 171 ? 9.57 -16.828 -1.902 1 95.12 171 ILE A O 1
ATOM 1386 N N . MET A 1 172 ? 7.578 -16.844 -2.932 1 90.81 172 MET A N 1
ATOM 1387 C CA . MET A 1 172 ? 7.969 -17.953 -3.799 1 90.81 172 MET A CA 1
ATOM 1388 C C . MET A 1 172 ? 9.148 -17.562 -4.68 1 90.81 172 MET A C 1
ATOM 1390 O O . MET A 1 172 ? 9.914 -18.422 -5.113 1 90.81 172 MET A O 1
ATOM 1394 N N . GLN A 1 173 ? 9.32 -16.297 -4.93 1 87.75 173 GLN A N 1
ATOM 1395 C CA . GLN A 1 173 ? 10.414 -15.844 -5.785 1 87.75 173 GLN A CA 1
ATOM 1396 C C . GLN A 1 173 ? 11.766 -16.047 -5.109 1 87.75 173 GLN A C 1
ATOM 1398 O O . GLN A 1 173 ? 12.797 -16.141 -5.781 1 87.75 173 GLN A O 1
ATOM 1403 N N . LEU A 1 174 ? 11.773 -16.078 -3.816 1 88 174 LEU A N 1
ATOM 1404 C CA . LEU A 1 174 ? 13.008 -16.344 -3.092 1 88 174 LEU A CA 1
ATOM 1405 C C . LEU A 1 174 ? 13.516 -17.75 -3.361 1 88 174 LEU A C 1
ATOM 1407 O O . LEU A 1 174 ? 14.727 -18 -3.297 1 88 174 LEU A O 1
ATOM 1411 N N . HIS A 1 175 ? 12.586 -18.641 -3.588 1 80 175 HIS A N 1
ATOM 1412 C CA . HIS A 1 175 ? 12.984 -20 -3.953 1 80 175 HIS A CA 1
ATOM 1413 C C . HIS A 1 175 ? 13.812 -20 -5.234 1 80 175 HIS A C 1
ATOM 1415 O O . HIS A 1 175 ? 14.703 -20.828 -5.402 1 80 175 HIS A O 1
ATOM 1421 N N . MET A 1 176 ? 13.602 -19.062 -6.023 1 78.69 176 MET A N 1
ATOM 1422 C CA . MET A 1 176 ? 14.25 -19 -7.328 1 78.69 176 MET A CA 1
ATOM 1423 C C . MET A 1 176 ? 15.703 -18.547 -7.195 1 78.69 176 MET A C 1
ATOM 1425 O O . MET A 1 176 ? 16.516 -18.797 -8.078 1 78.69 176 MET A O 1
ATOM 1429 N N . VAL A 1 177 ? 16.016 -17.891 -6.059 1 82.25 177 VAL A N 1
ATOM 1430 C CA . VAL A 1 177 ? 17.391 -17.422 -5.844 1 82.25 177 VAL A CA 1
ATOM 1431 C C . VAL A 1 177 ? 18.047 -18.25 -4.738 1 82.25 177 VAL A C 1
ATOM 1433 O O . VAL A 1 177 ? 18.938 -17.766 -4.039 1 82.25 177 VAL A O 1
ATOM 1436 N N . ASN A 1 178 ? 17.547 -19.406 -4.457 1 82.31 178 ASN A N 1
ATOM 1437 C CA . ASN A 1 178 ? 18.094 -20.406 -3.529 1 82.31 178 ASN A CA 1
ATOM 1438 C C . ASN A 1 178 ? 18.141 -19.859 -2.102 1 82.31 178 ASN A C 1
ATOM 1440 O O . ASN A 1 178 ? 19.141 -20.031 -1.403 1 82.31 178 ASN A O 1
ATOM 1444 N N . TRP A 1 179 ? 17.203 -19.062 -1.785 1 90.12 179 TRP A N 1
ATOM 1445 C CA . TRP A 1 179 ? 17.062 -18.656 -0.392 1 90.12 179 TRP A CA 1
ATOM 1446 C C . TRP A 1 179 ? 16.891 -19.859 0.519 1 90.12 179 TRP A C 1
ATOM 1448 O O . TRP A 1 179 ? 16.172 -20.812 0.182 1 90.12 179 TRP A O 1
ATOM 1458 N N . ASP A 1 180 ? 17.594 -19.891 1.639 1 92 180 ASP A N 1
ATOM 1459 C CA . ASP A 1 180 ? 17.5 -20.969 2.613 1 92 180 ASP A CA 1
ATOM 1460 C C . ASP A 1 180 ? 16.281 -20.781 3.518 1 92 180 ASP A C 1
ATOM 1462 O O . ASP A 1 180 ? 16.312 -20 4.465 1 92 180 ASP A O 1
ATOM 1466 N N . PHE A 1 181 ? 15.234 -21.547 3.293 1 94.75 181 PHE A N 1
ATOM 1467 C CA . PHE A 1 181 ? 14 -21.422 4.059 1 94.75 181 PHE A CA 1
ATOM 1468 C C . PHE A 1 181 ? 14.031 -22.312 5.293 1 94.75 181 PHE A C 1
ATOM 1470 O O . PHE A 1 181 ? 13.07 -22.375 6.059 1 94.75 181 PHE A O 1
ATOM 1477 N N . SER A 1 182 ? 15.117 -23.047 5.543 1 95.12 182 SER A N 1
ATOM 1478 C CA . SER A 1 182 ? 15.203 -23.984 6.652 1 95.12 182 SER A CA 1
ATOM 1479 C C . SER A 1 182 ? 14.961 -23.297 7.988 1 95.12 182 SER A C 1
ATOM 1481 O O . SER A 1 182 ? 14.508 -23.922 8.945 1 95.12 182 SER A O 1
ATOM 1483 N N . LYS A 1 183 ? 15.188 -22.016 8.062 1 95.62 183 LYS A N 1
ATOM 1484 C CA . LYS A 1 183 ? 15.023 -21.25 9.297 1 95.62 183 LYS A CA 1
ATOM 1485 C C . LYS A 1 183 ? 13.578 -20.797 9.477 1 95.62 183 LYS A C 1
ATOM 1487 O O . LYS A 1 183 ? 13.227 -20.219 10.508 1 95.62 183 LYS A O 1
ATOM 1492 N N . TYR A 1 184 ? 12.719 -21.125 8.492 1 97.5 184 TYR A N 1
ATOM 1493 C CA . TYR A 1 184 ? 11.336 -20.672 8.5 1 97.5 184 TYR A CA 1
ATOM 1494 C C . TYR A 1 184 ? 10.375 -21.828 8.273 1 97.5 184 TYR A C 1
ATOM 1496 O O . TYR A 1 184 ? 9.625 -21.844 7.293 1 97.5 184 TYR A O 1
ATOM 1504 N N . PRO A 1 185 ? 10.328 -22.781 9.234 1 97.81 185 PRO A N 1
ATOM 1505 C CA . PRO A 1 185 ? 9.539 -23.984 9.031 1 97.81 185 PRO A CA 1
ATOM 1506 C C . PRO A 1 185 ? 8.039 -23.703 8.906 1 97.81 185 PRO A C 1
ATOM 1508 O O . PRO A 1 185 ? 7.336 -24.406 8.172 1 97.81 185 PRO A O 1
ATOM 1511 N N . ASN A 1 186 ? 7.574 -22.688 9.641 1 98.44 186 ASN A N 1
ATOM 1512 C CA . ASN A 1 186 ? 6.148 -22.375 9.57 1 98.44 186 ASN A CA 1
ATOM 1513 C C . ASN A 1 186 ? 5.766 -21.797 8.219 1 98.44 186 ASN A C 1
ATOM 1515 O O . ASN A 1 186 ? 4.645 -21.984 7.746 1 98.44 186 ASN A O 1
ATOM 1519 N N . ILE A 1 187 ? 6.668 -21.062 7.609 1 97.94 187 ILE A N 1
ATOM 1520 C CA . ILE A 1 187 ? 6.434 -20.547 6.262 1 97.94 187 ILE A CA 1
ATOM 1521 C C . ILE A 1 187 ? 6.359 -21.719 5.277 1 97.94 187 ILE A C 1
ATOM 1523 O O . ILE A 1 187 ? 5.508 -21.734 4.383 1 97.94 187 ILE A O 1
ATOM 1527 N N . LEU A 1 188 ? 7.266 -22.672 5.434 1 96.94 188 LEU A N 1
ATOM 1528 C CA . LEU A 1 188 ? 7.258 -23.828 4.559 1 96.94 188 LEU A CA 1
ATOM 1529 C C . LEU A 1 188 ? 5.926 -24.562 4.645 1 96.94 188 LEU A C 1
ATOM 1531 O O . LEU A 1 188 ? 5.359 -24.969 3.619 1 96.94 188 LEU A O 1
ATOM 1535 N N . ASN A 1 189 ? 5.441 -24.734 5.832 1 97.81 189 ASN A N 1
ATOM 1536 C CA . ASN A 1 189 ? 4.141 -25.359 6.023 1 97.81 189 ASN A CA 1
ATOM 1537 C C . ASN A 1 189 ? 3.025 -24.562 5.363 1 97.81 189 ASN A C 1
ATOM 1539 O O . ASN A 1 189 ? 2.145 -25.125 4.715 1 97.81 189 ASN A O 1
ATOM 1543 N N . TRP A 1 190 ? 3.051 -23.266 5.578 1 98.25 190 TRP A N 1
ATOM 1544 C CA . TRP A 1 190 ? 2.084 -22.359 4.973 1 98.25 190 TRP A CA 1
ATOM 1545 C C . TRP A 1 190 ? 2.133 -22.438 3.453 1 98.25 190 TRP A C 1
ATOM 1547 O O . TRP A 1 190 ? 1.094 -22.531 2.797 1 98.25 190 TRP A O 1
ATOM 1557 N N . MET A 1 191 ? 3.34 -22.438 2.869 1 96.75 191 MET A N 1
ATOM 1558 C CA . MET A 1 191 ? 3.494 -22.531 1.42 1 96.75 191 MET A CA 1
ATOM 1559 C C . MET A 1 191 ? 2.918 -23.844 0.891 1 96.75 191 MET A C 1
ATOM 1561 O O . MET A 1 191 ? 2.305 -23.859 -0.177 1 96.75 191 MET A O 1
ATOM 1565 N N . SER A 1 192 ? 3.135 -24.891 1.625 1 96.44 192 SER A N 1
ATOM 1566 C CA . SER A 1 192 ? 2.607 -26.188 1.237 1 96.44 192 SER A CA 1
ATOM 1567 C C . SER A 1 192 ? 1.083 -26.172 1.181 1 96.44 192 SER A C 1
ATOM 1569 O O . SER A 1 192 ? 0.481 -26.812 0.322 1 96.44 192 SER A O 1
ATOM 1571 N N . ARG A 1 193 ? 0.432 -25.422 2.078 1 97.62 193 ARG A N 1
ATOM 1572 C CA . ARG A 1 193 ? -1.021 -25.297 2.066 1 97.62 193 ARG A CA 1
ATOM 1573 C C . ARG A 1 193 ? -1.489 -24.469 0.875 1 97.62 193 ARG A C 1
ATOM 1575 O O . ARG A 1 193 ? -2.447 -24.844 0.192 1 97.62 193 ARG A O 1
ATOM 1582 N N . VAL A 1 194 ? -0.782 -23.406 0.594 1 97.81 194 VAL A N 1
ATOM 1583 C CA . VAL A 1 194 ? -1.192 -22.469 -0.449 1 97.81 194 VAL A CA 1
ATOM 1584 C C . VAL A 1 194 ? -1.037 -23.125 -1.82 1 97.81 194 VAL A C 1
ATOM 1586 O O . VAL A 1 194 ? -1.877 -22.938 -2.703 1 97.81 194 VAL A O 1
ATOM 1589 N N . THR A 1 195 ? -0.029 -23.938 -1.991 1 94.94 195 THR A N 1
ATOM 1590 C CA . THR A 1 195 ? 0.281 -24.531 -3.287 1 94.94 195 THR A CA 1
ATOM 1591 C C . THR A 1 195 ? -0.7 -25.656 -3.617 1 94.94 195 THR A C 1
ATOM 1593 O O . THR A 1 195 ? -0.693 -26.172 -4.73 1 94.94 195 THR A O 1
ATOM 1596 N N . GLN A 1 196 ? -1.538 -26.016 -2.678 1 96.75 196 GLN A N 1
ATOM 1597 C CA . GLN A 1 196 ? -2.576 -27 -2.961 1 96.75 196 GLN A CA 1
ATOM 1598 C C . GLN A 1 196 ? -3.682 -26.406 -3.826 1 96.75 196 GLN A C 1
ATOM 1600 O O . GLN A 1 196 ? -4.504 -27.141 -4.383 1 96.75 196 GLN A O 1
ATOM 1605 N N . ILE A 1 197 ? -3.689 -25.172 -3.92 1 97.25 197 ILE A N 1
ATOM 1606 C CA . ILE A 1 197 ? -4.652 -24.5 -4.773 1 97.25 197 ILE A CA 1
ATOM 1607 C C . ILE A 1 197 ? -4.172 -24.516 -6.223 1 97.25 197 ILE A C 1
ATOM 1609 O O . ILE A 1 197 ? -3.152 -23.922 -6.555 1 97.25 197 ILE A O 1
ATOM 1613 N N . LYS A 1 198 ? -4.926 -25.141 -7.059 1 97.75 198 LYS A N 1
ATOM 1614 C CA . LYS A 1 198 ? -4.484 -25.406 -8.422 1 97.75 198 LYS A CA 1
ATOM 1615 C C . LYS A 1 198 ? -4.223 -24.109 -9.188 1 97.75 198 LYS A C 1
ATOM 1617 O O . LYS A 1 198 ? -3.299 -24.047 -10 1 97.75 198 LYS A O 1
ATOM 1622 N N . GLU A 1 199 ? -5.043 -23.109 -8.922 1 98.25 199 GLU A N 1
ATOM 1623 C CA . GLU A 1 199 ? -4.895 -21.844 -9.625 1 98.25 199 GLU A CA 1
ATOM 1624 C C . GLU A 1 199 ? -3.584 -21.156 -9.258 1 98.25 199 GLU A C 1
ATOM 1626 O O . GLU A 1 199 ? -3.016 -20.406 -10.062 1 98.25 199 GLU A O 1
ATOM 1631 N N . VAL A 1 200 ? -3.082 -21.375 -8.023 1 97.94 200 VAL A N 1
ATOM 1632 C CA . VAL A 1 200 ? -1.811 -20.812 -7.578 1 97.94 200 VAL A CA 1
ATOM 1633 C C . VAL A 1 200 ? -0.667 -21.438 -8.383 1 97.94 200 VAL A C 1
ATOM 1635 O O . VAL A 1 200 ? 0.193 -20.719 -8.898 1 97.94 200 VAL A O 1
ATOM 1638 N N . ASN A 1 201 ? -0.694 -22.719 -8.57 1 95.88 201 ASN A N 1
ATOM 1639 C CA . ASN A 1 201 ? 0.334 -23.406 -9.352 1 95.88 201 ASN A CA 1
ATOM 1640 C C . ASN A 1 201 ? 0.305 -22.984 -10.812 1 95.88 201 ASN A C 1
ATOM 1642 O O . ASN A 1 201 ? 1.351 -22.703 -11.406 1 95.88 201 ASN A O 1
ATOM 1646 N N . ALA A 1 202 ? -0.887 -22.938 -11.328 1 96.62 202 ALA A N 1
ATOM 1647 C CA . ALA A 1 202 ? -1.041 -22.562 -12.727 1 96.62 202 ALA A CA 1
ATOM 1648 C C . ALA A 1 202 ? -0.504 -21.156 -12.969 1 96.62 202 ALA A C 1
ATOM 1650 O O . ALA A 1 202 ? 0.119 -20.891 -14 1 96.62 202 ALA A O 1
ATOM 1651 N N . GLY A 1 203 ? -0.757 -20.25 -12.008 1 96 203 GLY A N 1
ATOM 1652 C CA . GLY A 1 203 ? -0.335 -18.859 -12.133 1 96 203 GLY A CA 1
ATOM 1653 C C . GLY A 1 203 ? 1.172 -18.688 -12.086 1 96 203 GLY A C 1
ATOM 1654 O O . GLY A 1 203 ? 1.702 -17.688 -12.555 1 96 203 GLY A O 1
ATOM 1655 N N . HIS A 1 204 ? 1.906 -19.688 -11.555 1 95.12 204 HIS A N 1
ATOM 1656 C CA . HIS A 1 204 ? 3.352 -19.562 -11.391 1 95.12 204 HIS A CA 1
ATOM 1657 C C . HIS A 1 204 ? 4.094 -20.406 -12.422 1 95.12 204 HIS A C 1
ATOM 1659 O O . HIS A 1 204 ? 5.324 -20.469 -12.414 1 95.12 204 HIS A O 1
ATOM 1665 N N . GLU A 1 205 ? 3.355 -21.047 -13.328 1 93.69 205 GLU A N 1
ATOM 1666 C CA . GLU A 1 205 ? 3.963 -21.953 -14.297 1 93.69 205 GLU A CA 1
ATOM 1667 C C . GLU A 1 205 ? 4.949 -21.219 -15.195 1 93.69 205 GLU A C 1
ATOM 1669 O O . GLU A 1 205 ? 6.051 -21.703 -15.453 1 93.69 205 GLU A O 1
ATOM 1674 N N . VAL A 1 206 ? 4.496 -20.078 -15.695 1 89.62 206 VAL A N 1
ATOM 1675 C CA . VAL A 1 206 ? 5.34 -19.312 -16.609 1 89.62 206 VAL A CA 1
ATOM 1676 C C . VAL A 1 206 ? 6.641 -18.922 -15.898 1 89.62 206 VAL A C 1
ATOM 1678 O O . VAL A 1 206 ? 7.727 -19.078 -16.469 1 89.62 206 VAL A O 1
ATOM 1681 N N . LEU A 1 207 ? 6.559 -18.469 -14.727 1 86.88 207 LEU A N 1
ATOM 1682 C CA . LEU A 1 207 ? 7.73 -18.078 -13.953 1 86.88 207 LEU A CA 1
ATOM 1683 C C . LEU A 1 207 ? 8.664 -19.266 -13.742 1 86.88 207 LEU A C 1
ATOM 1685 O O . LEU A 1 207 ? 9.875 -19.141 -13.93 1 86.88 207 LEU A O 1
ATOM 1689 N N . LEU A 1 208 ? 8.117 -20.391 -13.367 1 87 208 LEU A N 1
ATOM 1690 C CA . LEU A 1 208 ? 8.898 -21.594 -13.086 1 87 208 LEU A CA 1
ATOM 1691 C C . LEU A 1 208 ? 9.617 -22.078 -14.336 1 87 208 LEU A C 1
ATOM 1693 O O . LEU A 1 208 ? 10.766 -22.516 -14.266 1 87 208 LEU A O 1
ATOM 1697 N N . LYS A 1 209 ? 8.969 -21.938 -15.414 1 87.06 209 LYS A N 1
ATOM 1698 C CA . LYS A 1 209 ? 9.57 -22.359 -16.672 1 87.06 209 LYS A CA 1
ATOM 1699 C C . LYS A 1 209 ? 10.758 -21.453 -17.031 1 87.06 209 LYS A C 1
ATOM 1701 O O . LYS A 1 209 ? 11.797 -21.953 -17.469 1 87.06 209 LYS A O 1
ATOM 1706 N N . ILE A 1 210 ? 10.586 -20.219 -16.797 1 81.88 210 ILE A N 1
ATOM 1707 C CA . ILE A 1 210 ? 11.641 -19.266 -17.141 1 81.88 210 ILE A CA 1
ATOM 1708 C C . ILE A 1 210 ? 12.836 -19.484 -16.219 1 81.88 210 ILE A C 1
ATOM 1710 O O . ILE A 1 210 ? 13.984 -19.453 -16.672 1 81.88 210 ILE A O 1
ATOM 1714 N N . VAL A 1 211 ? 12.562 -19.703 -15.039 1 77.5 211 VAL A N 1
ATOM 1715 C CA . VAL A 1 211 ? 13.641 -19.891 -14.07 1 77.5 211 VAL A CA 1
ATOM 1716 C C . VAL A 1 211 ? 14.391 -21.188 -14.398 1 77.5 211 VAL A C 1
ATOM 1718 O O . VAL A 1 211 ? 15.625 -21.219 -14.305 1 77.5 211 VAL A O 1
ATOM 1721 N N . GLN A 1 212 ? 13.664 -22.188 -14.742 1 80.69 212 GLN A N 1
ATOM 1722 C CA . GLN A 1 212 ? 14.289 -23.438 -15.141 1 80.69 212 GLN A CA 1
ATOM 1723 C C . GLN A 1 212 ? 15.188 -23.25 -16.359 1 80.69 212 GLN A C 1
ATOM 1725 O O . GLN A 1 212 ? 16.266 -23.828 -16.438 1 80.69 212 GLN A O 1
ATOM 1730 N N . LYS A 1 213 ? 14.75 -22.422 -17.219 1 80.88 213 LYS A N 1
ATOM 1731 C CA . LYS A 1 213 ? 15.531 -22.125 -18.406 1 80.88 213 LYS A CA 1
ATOM 1732 C C . LYS A 1 213 ? 16.812 -21.375 -18.062 1 80.88 213 LYS A C 1
ATOM 1734 O O . LYS A 1 213 ? 17.875 -21.656 -18.625 1 80.88 213 LYS A O 1
ATOM 1739 N N . ILE A 1 214 ? 16.719 -20.484 -17.188 1 74.56 214 ILE A N 1
ATOM 1740 C CA . ILE A 1 214 ? 17.859 -19.688 -16.781 1 74.56 214 ILE A CA 1
ATOM 1741 C C . ILE A 1 214 ? 18.859 -20.562 -16.031 1 74.56 214 ILE A C 1
ATOM 1743 O O . ILE A 1 214 ? 20.078 -20.453 -16.25 1 74.56 214 ILE A O 1
ATOM 1747 N N . ARG A 1 215 ? 18.359 -21.391 -15.25 1 74.25 215 ARG A N 1
ATOM 1748 C CA . ARG A 1 215 ? 19.219 -22.25 -14.445 1 74.25 215 ARG A CA 1
ATOM 1749 C C . ARG A 1 215 ? 19.891 -23.328 -15.312 1 74.25 215 ARG A C 1
ATOM 1751 O O . ARG A 1 215 ? 20.984 -23.781 -15 1 74.25 215 ARG A O 1
ATOM 1758 N N . SER A 1 216 ? 19.172 -23.797 -16.312 1 71.62 216 SER A N 1
ATOM 1759 C CA . SER A 1 216 ? 19.719 -24.828 -17.203 1 71.62 216 SER A CA 1
ATOM 1760 C C . SER A 1 216 ? 20.75 -24.234 -18.156 1 71.62 216 SER A C 1
ATOM 1762 O O . SER A 1 216 ? 21.516 -24.984 -18.781 1 71.62 216 SER A O 1
ATOM 1764 N N . LYS A 1 217 ? 20.641 -22.969 -18.406 1 62.16 217 LYS A N 1
ATOM 1765 C CA . LYS A 1 217 ? 21.641 -22.391 -19.297 1 62.16 217 LYS A CA 1
ATOM 1766 C C . LYS A 1 217 ? 23.031 -22.469 -18.672 1 62.16 217 LYS A C 1
ATOM 1768 O O . LYS A 1 217 ? 23.234 -22.047 -17.531 1 62.16 217 LYS A O 1
ATOM 1773 N N . PRO A 1 218 ? 23.953 -23.188 -19.312 1 48.09 218 PRO A N 1
ATOM 1774 C CA . PRO A 1 218 ? 25.344 -23.312 -18.859 1 48.09 218 PRO A CA 1
ATOM 1775 C C . PRO A 1 218 ? 26.016 -21.969 -18.625 1 48.09 218 PRO A C 1
ATOM 1777 O O . PRO A 1 218 ? 25.672 -20.984 -19.312 1 48.09 218 PRO A O 1
ATOM 1780 N N . LYS A 1 219 ? 26.344 -21.656 -17.438 1 46.97 219 LYS A N 1
ATOM 1781 C CA . LYS A 1 219 ? 27.281 -20.547 -17.266 1 46.97 219 LYS A CA 1
ATOM 1782 C C . LYS A 1 219 ? 28.297 -20.5 -18.406 1 46.97 219 LYS A C 1
ATOM 1784 O O . LYS A 1 219 ? 29.031 -21.453 -18.625 1 46.97 219 LYS A O 1
ATOM 1789 N N . LEU A 1 220 ? 27.891 -19.766 -19.531 1 32.78 220 LEU A N 1
ATOM 1790 C CA . LEU A 1 220 ? 29.031 -19.688 -20.453 1 32.78 220 LEU A CA 1
ATOM 1791 C C . LEU A 1 220 ? 30.266 -19.172 -19.734 1 32.78 220 LEU A C 1
ATOM 1793 O O . LEU A 1 220 ? 30.188 -18.266 -18.906 1 32.78 220 LEU A O 1
ATOM 1797 N N . MET B 1 1 ? -15.352 0.42 25.438 1 64.5 1 MET B N 1
ATOM 1798 C CA . MET B 1 1 ? -14.133 1.206 25.578 1 64.5 1 MET B CA 1
ATOM 1799 C C . MET B 1 1 ? -13.914 2.102 24.359 1 64.5 1 MET B C 1
ATOM 1801 O O . MET B 1 1 ? -14.336 1.767 23.25 1 64.5 1 MET B O 1
ATOM 1805 N N . SER B 1 2 ? -13.469 3.393 24.609 1 87.94 2 SER B N 1
ATOM 1806 C CA . SER B 1 2 ? -13.344 4.438 23.609 1 87.94 2 SER B CA 1
ATOM 1807 C C . SER B 1 2 ? -12.227 4.129 22.625 1 87.94 2 SER B C 1
ATOM 1809 O O . SER B 1 2 ? -11.289 3.396 22.953 1 87.94 2 SER B O 1
ATOM 1811 N N . LEU B 1 3 ? -12.328 4.301 21.344 1 97.81 3 LEU B N 1
ATOM 1812 C CA . LEU B 1 3 ? -11.312 4.156 20.297 1 97.81 3 LEU B CA 1
ATOM 1813 C C . LEU B 1 3 ? -10.023 4.855 20.703 1 97.81 3 LEU B C 1
ATOM 1815 O O . LEU B 1 3 ? -10.031 6.043 21.031 1 97.81 3 LEU B O 1
ATOM 1819 N N . LYS B 1 4 ? -8.953 4.055 20.859 1 98.69 4 LYS B N 1
ATOM 1820 C CA . LYS B 1 4 ? -7.629 4.605 21.109 1 98.69 4 LYS B CA 1
ATOM 1821 C C . LYS B 1 4 ? -6.812 4.676 19.812 1 98.69 4 LYS B C 1
ATOM 1823 O O . LYS B 1 4 ? -6.766 3.709 19.047 1 98.69 4 LYS B O 1
ATOM 1828 N N . LEU B 1 5 ? -6.234 5.758 19.594 1 98.81 5 LEU B N 1
ATOM 1829 C CA . LEU B 1 5 ? -5.387 6.004 18.438 1 98.81 5 LEU B CA 1
ATOM 1830 C C . LEU B 1 5 ? -3.941 6.254 18.859 1 98.81 5 LEU B C 1
ATOM 1832 O O . LEU B 1 5 ? -3.643 7.266 19.5 1 98.81 5 LEU B O 1
ATOM 1836 N N . TYR B 1 6 ? -3.051 5.348 18.547 1 98.88 6 TYR B N 1
ATOM 1837 C CA . TYR B 1 6 ? -1.622 5.453 18.828 1 98.88 6 TYR B CA 1
ATOM 1838 C C . TYR B 1 6 ? -0.893 6.133 17.672 1 98.88 6 TYR B C 1
ATOM 1840 O O . TYR B 1 6 ? -0.836 5.598 16.562 1 98.88 6 TYR B O 1
ATOM 1848 N N . ILE B 1 7 ? -0.289 7.316 17.953 1 98.31 7 ILE B N 1
ATOM 1849 C CA . ILE B 1 7 ? 0.276 8.062 16.844 1 98.31 7 ILE B CA 1
ATOM 1850 C C . ILE B 1 7 ? 1.52 8.82 17.297 1 98.31 7 ILE B C 1
ATOM 1852 O O . ILE B 1 7 ? 1.77 8.945 18.5 1 98.31 7 ILE B O 1
ATOM 1856 N N . ASP B 1 8 ? 2.387 9.156 16.391 1 96.62 8 ASP B N 1
ATOM 1857 C CA . ASP B 1 8 ? 3.35 10.258 16.453 1 96.62 8 ASP B CA 1
ATOM 1858 C C . ASP B 1 8 ? 2.922 11.414 15.555 1 96.62 8 ASP B C 1
ATOM 1860 O O . ASP B 1 8 ? 2.766 11.242 14.344 1 96.62 8 ASP B O 1
ATOM 1864 N N . TRP B 1 9 ? 2.725 12.578 16.094 1 94.75 9 TRP B N 1
ATOM 1865 C CA . TRP B 1 9 ? 2.209 13.711 15.336 1 94.75 9 TRP B CA 1
ATOM 1866 C C . TRP B 1 9 ? 3.184 14.125 14.242 1 94.75 9 TRP B C 1
ATOM 1868 O O . TRP B 1 9 ? 2.824 14.875 13.336 1 94.75 9 TRP B O 1
ATOM 1878 N N . LEU B 1 10 ? 4.375 13.648 14.281 1 91.25 10 LEU B N 1
ATOM 1879 C CA . LEU B 1 10 ? 5.348 13.969 13.242 1 91.25 10 LEU B CA 1
ATOM 1880 C C . LEU B 1 10 ? 5.25 12.969 12.086 1 91.25 10 LEU B C 1
ATOM 1882 O O . LEU B 1 10 ? 5.828 13.195 11.023 1 91.25 10 LEU B O 1
ATOM 1886 N N . SER B 1 11 ? 4.543 11.922 12.312 1 93.75 11 SER B N 1
ATOM 1887 C CA . SER B 1 11 ? 4.332 10.891 11.305 1 93.75 11 SER B CA 1
ATOM 1888 C C . SER B 1 11 ? 3.197 11.266 10.359 1 93.75 11 SER B C 1
ATOM 1890 O O . SER B 1 11 ? 2.084 11.555 10.797 1 93.75 11 SER B O 1
ATOM 1892 N N . GLN B 1 12 ? 3.471 11.25 9.07 1 96.12 12 GLN B N 1
ATOM 1893 C CA . GLN B 1 12 ? 2.48 11.609 8.062 1 96.12 12 GLN B CA 1
ATOM 1894 C C . GLN B 1 12 ? 1.276 10.672 8.117 1 96.12 12 GLN B C 1
ATOM 1896 O O . GLN B 1 12 ? 0.13 11.125 8.148 1 96.12 12 GLN B O 1
ATOM 1901 N N . PRO B 1 13 ? 1.495 9.328 8.203 1 97.69 13 PRO B N 1
ATOM 1902 C CA . PRO B 1 13 ? 0.332 8.438 8.273 1 97.69 13 PRO B CA 1
ATOM 1903 C C . PRO B 1 13 ? -0.464 8.609 9.562 1 97.69 13 PRO B C 1
ATOM 1905 O O . PRO B 1 13 ? -1.681 8.406 9.578 1 97.69 13 PRO B O 1
ATOM 1908 N N . SER B 1 14 ? 0.235 8.977 10.625 1 98.12 14 SER B N 1
ATOM 1909 C CA . SER B 1 14 ? -0.444 9.25 11.883 1 98.12 14 SER B CA 1
ATOM 1910 C C . SER B 1 14 ? -1.353 10.469 11.773 1 98.12 14 SER B C 1
ATOM 1912 O O . SER B 1 14 ? -2.525 10.406 12.148 1 98.12 14 SER B O 1
ATOM 1914 N N . ARG B 1 15 ? -0.808 11.539 11.25 1 97.88 15 ARG B N 1
ATOM 1915 C CA . ARG B 1 15 ? -1.608 12.75 11.078 1 97.88 15 ARG B CA 1
ATOM 1916 C C . ARG B 1 15 ? -2.812 12.484 10.18 1 97.88 15 ARG B C 1
ATOM 1918 O O . ARG B 1 15 ? -3.918 12.953 10.453 1 97.88 15 ARG B O 1
ATOM 1925 N N . PHE B 1 16 ? -2.576 11.742 9.141 1 98.69 16 PHE B N 1
ATOM 1926 C CA . PHE B 1 16 ? -3.652 11.383 8.227 1 98.69 16 PHE B CA 1
ATOM 1927 C C . PHE B 1 16 ? -4.824 10.773 8.984 1 98.69 16 PHE B C 1
ATOM 1929 O O . PHE B 1 16 ? -5.965 11.219 8.836 1 98.69 16 PHE B O 1
ATOM 1936 N N . VAL B 1 17 ? -4.578 9.758 9.82 1 98.94 17 VAL B N 1
ATOM 1937 C CA . VAL B 1 17 ? -5.641 9.07 10.539 1 98.94 17 VAL B CA 1
ATOM 1938 C C . VAL B 1 17 ? -6.328 10.031 11.5 1 98.94 17 VAL B C 1
ATOM 1940 O O . VAL B 1 17 ? -7.559 10.094 11.555 1 98.94 17 VAL B O 1
ATOM 1943 N N . ALA B 1 18 ? -5.531 10.797 12.227 1 98.81 18 ALA B N 1
ATOM 1944 C CA . ALA B 1 18 ? -6.094 11.734 13.195 1 98.81 18 ALA B CA 1
ATOM 1945 C C . ALA B 1 18 ? -6.996 12.758 12.5 1 98.81 18 ALA B C 1
ATOM 1947 O O . ALA B 1 18 ? -8.102 13.031 12.969 1 98.81 18 ALA B O 1
ATOM 1948 N N . ILE B 1 19 ? -6.527 13.305 11.391 1 98.81 19 ILE B N 1
ATOM 1949 C CA . ILE B 1 19 ? -7.273 14.297 10.625 1 98.81 19 ILE B CA 1
ATOM 1950 C C . ILE B 1 19 ? -8.602 13.695 10.156 1 98.81 19 ILE B C 1
ATOM 1952 O O . ILE B 1 19 ? -9.656 14.312 10.328 1 98.81 19 ILE B O 1
ATOM 1956 N N . VAL B 1 20 ? -8.578 12.492 9.602 1 98.94 20 VAL B N 1
ATOM 1957 C CA . VAL B 1 20 ? -9.773 11.867 9.062 1 98.94 20 VAL B CA 1
ATOM 1958 C C . VAL B 1 20 ? -10.773 11.602 10.195 1 98.94 20 VAL B C 1
ATOM 1960 O O . VAL B 1 20 ? -11.969 11.867 10.055 1 98.94 20 VAL B O 1
ATOM 1963 N N . LEU B 1 21 ? -10.289 11.07 11.328 1 98.81 21 LEU B N 1
ATOM 1964 C CA . LEU B 1 21 ? -11.18 10.805 12.461 1 98.81 21 LEU B CA 1
ATOM 1965 C C . LEU B 1 21 ? -11.844 12.086 12.945 1 98.81 21 LEU B C 1
ATOM 1967 O O . LEU B 1 21 ? -13.016 12.078 13.312 1 98.81 21 LEU B O 1
ATOM 1971 N N . ASN B 1 22 ? -11.117 13.148 12.945 1 98.75 22 ASN B N 1
ATOM 1972 C CA . ASN B 1 22 ? -11.664 14.438 13.367 1 98.75 22 ASN B CA 1
ATOM 1973 C C . ASN B 1 22 ? -12.68 14.969 12.359 1 98.75 22 ASN B C 1
ATOM 1975 O O . ASN B 1 22 ? -13.727 15.5 12.75 1 98.75 22 ASN B O 1
ATOM 1979 N N . ILE B 1 23 ? -12.375 14.867 11.062 1 98.75 23 ILE B N 1
ATOM 1980 C CA . ILE B 1 23 ? -13.312 15.281 10.023 1 98.75 23 ILE B CA 1
ATOM 1981 C C . ILE B 1 23 ? -14.625 14.508 10.172 1 98.75 23 ILE B C 1
ATOM 1983 O O . ILE B 1 23 ? -15.703 15.086 10.047 1 98.75 23 ILE B O 1
ATOM 1987 N N . LEU B 1 24 ? -14.508 13.219 10.477 1 98.56 24 LEU B N 1
ATOM 1988 C CA . LEU B 1 24 ? -15.672 12.336 10.57 1 98.56 24 LEU B CA 1
ATOM 1989 C C . LEU B 1 24 ? -16.328 12.445 11.945 1 98.56 24 LEU B C 1
ATOM 1991 O O . LEU B 1 24 ? -17.359 11.82 12.203 1 98.56 24 LEU B O 1
ATOM 1995 N N . LYS B 1 25 ? -15.742 13.18 12.828 1 98.06 25 LYS B N 1
ATOM 1996 C CA . LYS B 1 25 ? -16.234 13.398 14.188 1 98.06 25 LYS B CA 1
ATOM 1997 C C . LYS B 1 25 ? -16.359 12.078 14.938 1 98.06 25 LYS B C 1
ATOM 1999 O O . LYS B 1 25 ? -17.359 11.844 15.625 1 98.06 25 LYS B O 1
ATOM 2004 N N . VAL B 1 26 ? -15.406 11.211 14.805 1 98.31 26 VAL B N 1
ATOM 2005 C CA . VAL B 1 26 ? -15.344 9.961 15.539 1 98.31 26 VAL B CA 1
ATOM 2006 C C . VAL B 1 26 ? -14.586 10.164 16.859 1 98.31 26 VAL B C 1
ATOM 2008 O O . VAL B 1 26 ? -13.391 10.469 16.844 1 98.31 26 VAL B O 1
ATOM 2011 N N . PRO B 1 27 ? -15.281 10.008 17.938 1 97.88 27 PRO B N 1
ATOM 2012 C CA . PRO B 1 27 ? -14.578 10.18 19.203 1 97.88 27 PRO B CA 1
ATOM 2013 C C . PRO B 1 27 ? -13.438 9.18 19.391 1 97.88 27 PRO B C 1
ATOM 2015 O O . PRO B 1 27 ? -13.586 8 19.062 1 97.88 27 PRO B O 1
ATOM 2018 N N . HIS B 1 28 ? -12.273 9.695 19.812 1 98.19 28 HIS B N 1
ATOM 2019 C CA . HIS B 1 28 ? -11.109 8.844 20.031 1 98.19 28 HIS B CA 1
ATOM 2020 C C . HIS B 1 28 ? -10.141 9.477 21.031 1 98.19 28 HIS B C 1
ATOM 2022 O O . HIS B 1 28 ? -10.156 10.695 21.219 1 98.19 28 HIS B O 1
ATOM 2028 N N . GLU B 1 29 ? -9.398 8.664 21.625 1 98 29 GLU B N 1
ATOM 2029 C CA . GLU B 1 29 ? -8.312 9.07 22.516 1 98 29 GLU B CA 1
ATOM 2030 C C . GLU B 1 29 ? -6.953 8.891 21.844 1 98 29 GLU B C 1
ATOM 2032 O O . GLU B 1 29 ? -6.656 7.812 21.312 1 98 29 GLU B O 1
ATOM 2037 N N . VAL B 1 30 ? -6.168 9.922 21.906 1 97.94 30 VAL B N 1
ATOM 2038 C CA . VAL B 1 30 ? -4.844 9.852 21.297 1 97.94 30 VAL B CA 1
ATOM 2039 C C . VAL B 1 30 ? -3.82 9.398 22.328 1 97.94 30 VAL B C 1
ATOM 2041 O O . VAL B 1 30 ? -3.789 9.914 23.453 1 97.94 30 VAL B O 1
ATOM 2044 N N . VAL B 1 31 ? -3.104 8.406 22 1 98 31 VAL B N 1
ATOM 2045 C CA . VAL B 1 31 ? -1.948 7.945 22.766 1 98 31 VAL B CA 1
ATOM 2046 C C . VAL B 1 31 ? -0.67 8.188 21.969 1 98 31 VAL B C 1
ATOM 2048 O O . VAL B 1 31 ? -0.434 7.535 20.953 1 98 31 VAL B O 1
ATOM 2051 N N . GLU B 1 32 ? 0.162 9 22.406 1 97.25 32 GLU B N 1
ATOM 2052 C CA . GLU B 1 32 ? 1.357 9.359 21.641 1 97.25 32 GLU B CA 1
ATOM 2053 C C . GLU B 1 32 ? 2.438 8.289 21.781 1 97.25 32 GLU B C 1
ATOM 2055 O O . GLU B 1 32 ? 2.738 7.832 22.875 1 97.25 32 GLU B O 1
ATOM 2060 N N . ILE B 1 33 ? 2.92 7.832 20.688 1 96.62 33 ILE B N 1
ATOM 2061 C CA . ILE B 1 33 ? 4.062 6.934 20.547 1 96.62 33 ILE B CA 1
ATOM 2062 C C . ILE B 1 33 ? 5.207 7.664 19.844 1 96.62 33 ILE B C 1
ATOM 2064 O O . ILE B 1 33 ? 5.301 7.641 18.609 1 96.62 33 ILE B O 1
ATOM 2068 N N . ARG B 1 34 ? 6.113 8.273 20.594 1 92.38 34 ARG B N 1
ATOM 2069 C CA . ARG B 1 34 ? 7.18 9.086 20.016 1 92.38 34 ARG B CA 1
ATOM 2070 C C . ARG B 1 34 ? 8.266 8.211 19.406 1 92.38 34 ARG B C 1
ATOM 2072 O O . ARG B 1 34 ? 9.102 7.656 20.109 1 92.38 34 ARG B O 1
ATOM 2079 N N . ILE B 1 35 ? 8.336 8.195 18.125 1 91.31 35 ILE B N 1
ATOM 2080 C CA . ILE B 1 35 ? 9.273 7.367 17.375 1 91.31 35 ILE B CA 1
ATOM 2081 C C . ILE B 1 35 ? 10.703 7.766 17.734 1 91.31 35 ILE B C 1
ATOM 2083 O O . ILE B 1 35 ? 11.57 6.906 17.891 1 91.31 35 ILE B O 1
ATOM 2087 N N . ALA B 1 36 ? 10.93 9.094 17.875 1 85.5 36 ALA B N 1
ATOM 2088 C CA . ALA B 1 36 ? 12.258 9.609 18.188 1 85.5 36 ALA B CA 1
ATOM 2089 C C . ALA B 1 36 ? 12.781 9.047 19.5 1 85.5 36 ALA B C 1
ATOM 2091 O O . ALA B 1 36 ? 13.992 8.961 19.703 1 85.5 36 ALA B O 1
ATOM 2092 N N . GLU B 1 37 ? 11.922 8.656 20.344 1 89.94 37 GLU B N 1
ATOM 2093 C CA . GLU B 1 37 ? 12.289 8.109 21.656 1 89.94 37 GLU B CA 1
ATOM 2094 C C . GLU B 1 37 ? 12.297 6.586 21.641 1 89.94 37 GLU B C 1
ATOM 2096 O O . GLU B 1 37 ? 12.523 5.949 22.672 1 89.94 37 GLU B O 1
ATOM 2101 N N . GLY B 1 38 ? 11.945 5.988 20.516 1 91.31 38 GLY B N 1
ATOM 2102 C CA . GLY B 1 38 ? 11.984 4.543 20.344 1 91.31 38 GLY B CA 1
ATOM 2103 C C . GLY B 1 38 ? 10.789 3.842 20.969 1 91.31 38 GLY B C 1
ATOM 2104 O O . GLY B 1 38 ? 10.812 2.629 21.188 1 91.31 38 GLY B O 1
ATOM 2105 N N . LYS B 1 39 ? 9.758 4.52 21.266 1 93.25 39 LYS B N 1
ATOM 2106 C CA . LYS B 1 39 ? 8.625 3.957 21.984 1 93.25 39 LYS B CA 1
ATOM 2107 C C . LYS B 1 39 ? 7.914 2.893 21.156 1 93.25 39 LYS B C 1
ATOM 2109 O O . LYS B 1 39 ? 7.293 1.979 21.703 1 93.25 39 LYS B O 1
ATOM 2114 N N . GLN B 1 40 ? 7.996 2.99 19.812 1 94.12 40 GLN B N 1
ATOM 2115 C CA . GLN B 1 40 ? 7.352 2.018 18.953 1 94.12 40 GLN B CA 1
ATOM 2116 C C . GLN B 1 40 ? 8.086 0.68 18.969 1 94.12 40 GLN B C 1
ATOM 2118 O O . GLN B 1 40 ? 7.578 -0.322 18.469 1 94.12 40 GLN B O 1
ATOM 2123 N N . ARG B 1 41 ? 9.227 0.62 19.641 1 93.5 41 ARG B N 1
ATOM 2124 C CA . ARG B 1 41 ? 10.047 -0.585 19.641 1 93.5 41 ARG B CA 1
ATOM 2125 C C . ARG B 1 41 ? 9.844 -1.387 20.922 1 93.5 41 ARG B C 1
ATOM 2127 O O . ARG B 1 41 ? 10.398 -2.48 21.078 1 93.5 41 ARG B O 1
ATOM 2134 N N . THR B 1 42 ? 9.094 -0.902 21.844 1 95.31 42 THR B N 1
ATOM 2135 C CA . THR B 1 42 ? 8.898 -1.572 23.125 1 95.31 42 THR B CA 1
ATOM 2136 C C . THR B 1 42 ? 8.039 -2.826 22.953 1 95.31 42 THR B C 1
ATOM 2138 O O . THR B 1 42 ? 7.195 -2.891 22.062 1 95.31 42 THR B O 1
ATOM 2141 N N . PRO B 1 43 ? 8.25 -3.801 23.812 1 95.38 43 PRO B N 1
ATOM 2142 C CA . PRO B 1 43 ? 7.402 -4.996 23.781 1 95.38 43 PRO B CA 1
ATOM 2143 C C . PRO B 1 43 ? 5.922 -4.68 24 1 95.38 43 PRO B C 1
ATOM 2145 O O . PRO B 1 43 ? 5.055 -5.348 23.438 1 95.38 43 PRO B O 1
ATOM 2148 N N . GLU B 1 44 ? 5.684 -3.732 24.812 1 95.88 44 GLU B N 1
ATOM 2149 C CA . GLU B 1 44 ? 4.309 -3.33 25.094 1 95.88 44 GLU B CA 1
ATOM 2150 C C . GLU B 1 44 ? 3.613 -2.834 23.828 1 95.88 44 GLU B C 1
ATOM 2152 O O . GLU B 1 44 ? 2.484 -3.238 23.531 1 95.88 44 GLU B O 1
ATOM 2157 N N . TYR B 1 45 ? 4.297 -1.984 23.047 1 97.06 45 TYR B N 1
ATOM 2158 C CA . TYR B 1 45 ? 3.688 -1.46 21.828 1 97.06 45 TYR B CA 1
ATOM 2159 C C . TYR B 1 45 ? 3.604 -2.539 20.766 1 97.06 45 TYR B C 1
ATOM 2161 O O . TYR B 1 45 ? 2.662 -2.557 19.969 1 97.06 45 TYR B O 1
ATOM 2169 N N . ALA B 1 46 ? 4.547 -3.432 20.797 1 94.81 46 ALA B N 1
ATOM 2170 C CA . ALA B 1 46 ? 4.559 -4.52 19.828 1 94.81 46 ALA B CA 1
ATOM 2171 C C . ALA B 1 46 ? 3.305 -5.379 19.953 1 94.81 46 ALA B C 1
ATOM 2173 O O . ALA B 1 46 ? 2.885 -6.02 18.984 1 94.81 46 ALA B O 1
ATOM 2174 N N . LYS B 1 47 ? 2.682 -5.406 21.094 1 94.81 47 LYS B N 1
ATOM 2175 C CA . LYS B 1 47 ? 1.438 -6.141 21.312 1 94.81 47 LYS B CA 1
ATOM 2176 C C . LYS B 1 47 ? 0.27 -5.457 20.594 1 94.81 47 LYS B C 1
ATOM 2178 O O . LYS B 1 47 ? -0.729 -6.102 20.281 1 94.81 47 LYS B O 1
ATOM 2183 N N . ILE B 1 48 ? 0.401 -4.172 20.375 1 96.69 48 ILE B N 1
ATOM 2184 C CA . ILE B 1 48 ? -0.631 -3.389 19.703 1 96.69 48 ILE B CA 1
ATOM 2185 C C . ILE B 1 48 ? -0.41 -3.43 18.203 1 96.69 48 ILE B C 1
ATOM 2187 O O . ILE B 1 48 ? -1.349 -3.664 17.438 1 96.69 48 ILE B O 1
ATOM 2191 N N . ASN B 1 49 ? 0.801 -3.24 17.828 1 96.81 49 ASN B N 1
ATOM 2192 C CA . ASN B 1 49 ? 1.209 -3.281 16.422 1 96.81 49 ASN B CA 1
ATOM 2193 C C . ASN B 1 49 ? 2.51 -4.059 16.234 1 96.81 49 ASN B C 1
ATOM 2195 O O . ASN B 1 49 ? 3.598 -3.506 16.406 1 96.81 49 ASN B O 1
ATOM 2199 N N . PRO B 1 50 ? 2.418 -5.25 15.766 1 93.19 50 PRO B N 1
ATOM 2200 C CA . PRO B 1 50 ? 3.604 -6.102 15.633 1 93.19 50 PRO B CA 1
ATOM 2201 C C . PRO B 1 50 ? 4.59 -5.578 14.586 1 93.19 50 PRO B C 1
ATOM 2203 O O . PRO B 1 50 ? 5.742 -6.02 14.547 1 93.19 50 PRO B O 1
ATOM 2206 N N . TYR B 1 51 ? 4.176 -4.633 13.727 1 93.81 51 TYR B N 1
ATOM 2207 C CA . TYR B 1 51 ? 5.078 -4.027 12.758 1 93.81 51 TYR B CA 1
ATOM 2208 C C . TYR B 1 51 ? 5.957 -2.967 13.406 1 93.81 51 TYR B C 1
ATOM 2210 O O . TYR B 1 51 ? 6.922 -2.494 12.805 1 93.81 51 TYR B O 1
ATOM 2218 N N . ARG B 1 52 ? 5.578 -2.553 14.641 1 94.88 52 ARG B N 1
ATOM 2219 C CA . ARG B 1 52 ? 6.328 -1.576 15.43 1 94.88 52 ARG B CA 1
ATOM 2220 C C . AR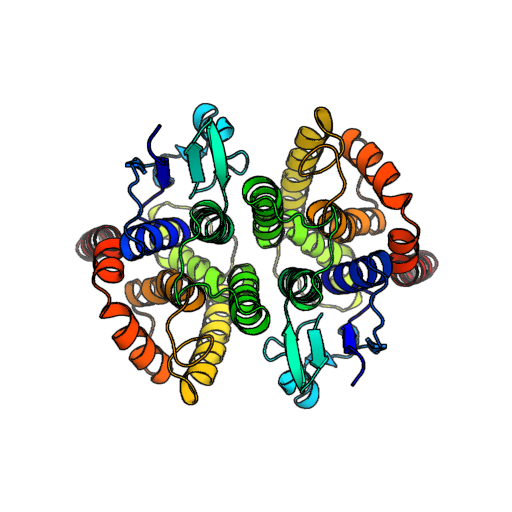G B 1 52 ? 6.379 -0.227 14.719 1 94.88 52 ARG B C 1
ATOM 2222 O O . ARG B 1 52 ? 7.426 0.425 14.688 1 94.88 52 ARG B O 1
ATOM 2229 N N . LYS B 1 53 ? 5.32 0.089 14.086 1 95.94 53 LYS B N 1
ATOM 2230 C CA . LYS B 1 53 ? 5.137 1.373 13.414 1 95.94 53 LYS B CA 1
ATOM 2231 C C . LYS B 1 53 ? 3.889 2.086 13.922 1 95.94 53 LYS B C 1
ATOM 2233 O O . LYS B 1 53 ? 3.146 1.54 14.742 1 95.94 53 LYS B O 1
ATOM 2238 N N . VAL B 1 54 ? 3.744 3.295 13.609 1 97.5 54 VAL B N 1
ATOM 2239 C CA . VAL B 1 54 ? 2.527 4.066 13.844 1 97.5 54 VAL B CA 1
ATOM 2240 C C . VAL B 1 54 ? 1.926 4.492 12.5 1 97.5 54 VAL B C 1
ATOM 2242 O O . VAL B 1 54 ? 2.639 4.617 11.508 1 97.5 54 VAL B O 1
ATOM 2245 N N . PRO B 1 55 ? 0.614 4.664 12.453 1 98.62 55 PRO B N 1
ATOM 2246 C CA . PRO B 1 55 ? -0.401 4.625 13.508 1 98.62 55 PRO B CA 1
ATOM 2247 C C . PRO B 1 55 ? -0.895 3.209 13.805 1 98.62 55 PRO B C 1
ATOM 2249 O O . PRO B 1 55 ? -0.631 2.287 13.023 1 98.62 55 PRO B O 1
ATOM 2252 N N . ALA B 1 56 ? -1.577 3.041 14.914 1 98.88 56 ALA B N 1
ATOM 2253 C CA . ALA B 1 56 ? -2.369 1.867 15.273 1 98.88 56 ALA B CA 1
ATOM 2254 C C . ALA B 1 56 ? -3.586 2.26 16.109 1 98.88 56 ALA B C 1
ATOM 2256 O O . ALA B 1 56 ? -3.633 3.357 16.672 1 98.88 56 ALA B O 1
ATOM 2257 N N . ILE B 1 57 ? -4.578 1.379 16.141 1 98.88 57 ILE B N 1
ATOM 2258 C CA . ILE B 1 57 ? -5.738 1.653 16.984 1 98.88 57 ILE B CA 1
ATOM 2259 C C . ILE B 1 57 ? -6.055 0.428 17.828 1 98.88 57 ILE B C 1
ATOM 2261 O O . ILE B 1 57 ? -5.688 -0.695 17.484 1 98.88 57 ILE B O 1
ATOM 2265 N N . VAL B 1 58 ? -6.613 0.642 18.922 1 98.62 58 VAL B N 1
ATOM 2266 C CA . VAL B 1 58 ? -7.363 -0.338 19.688 1 98.62 58 VAL B CA 1
ATOM 2267 C C . VAL B 1 58 ? -8.828 0.089 19.781 1 98.62 58 VAL B C 1
ATOM 2269 O O . VAL B 1 58 ? -9.133 1.182 20.266 1 98.62 58 VAL B O 1
ATOM 2272 N N . ASP B 1 59 ? -9.68 -0.682 19.203 1 98.06 59 ASP B N 1
ATOM 2273 C CA . ASP B 1 59 ? -11.109 -0.383 19.172 1 98.06 59 ASP B CA 1
ATOM 2274 C C . ASP B 1 59 ? -11.883 -1.276 20.141 1 98.06 59 ASP B C 1
ATOM 2276 O O . ASP B 1 59 ? -11.289 -1.888 21.031 1 98.06 59 ASP B O 1
ATOM 2280 N N . LYS B 1 60 ? -13.219 -1.278 20.031 1 93 60 LYS B N 1
ATOM 2281 C CA . LYS B 1 60 ? -14.078 -2.066 20.906 1 93 60 LYS B CA 1
ATOM 2282 C C . LYS B 1 60 ? -13.625 -3.523 20.969 1 93 60 LYS B C 1
ATOM 2284 O O . LYS B 1 60 ? -13.07 -4.039 20 1 93 60 LYS B O 1
ATOM 2289 N N . ASP B 1 61 ? -13.773 -4.168 22.156 1 91.06 61 ASP B N 1
ATOM 2290 C CA . ASP B 1 61 ? -13.484 -5.578 22.391 1 91.06 61 ASP B CA 1
ATOM 2291 C C . ASP B 1 61 ? -12 -5.875 22.188 1 91.06 61 ASP B C 1
ATOM 2293 O O . ASP B 1 61 ? -11.617 -7.023 21.953 1 91.06 61 ASP B O 1
ATOM 2297 N N . GLY B 1 62 ? -11.219 -4.789 22.141 1 95.69 62 GLY B N 1
ATOM 2298 C CA . GLY B 1 62 ? -9.781 -4.996 22.078 1 95.69 62 GLY B CA 1
ATOM 2299 C C . GLY B 1 62 ? -9.273 -5.211 20.656 1 95.69 62 GLY B C 1
ATOM 2300 O O . GLY B 1 62 ? -8.117 -5.605 20.469 1 95.69 62 GLY B O 1
ATOM 2301 N N . PHE B 1 63 ? -10.094 -4.93 19.703 1 97.44 63 PHE B N 1
ATOM 2302 C CA . PHE B 1 63 ? -9.688 -5.09 18.312 1 97.44 63 PHE B CA 1
ATOM 2303 C C . PHE B 1 63 ? -8.539 -4.145 17.969 1 97.44 63 PHE B C 1
ATOM 2305 O O . PHE B 1 63 ? -8.664 -2.928 18.109 1 97.44 63 PHE B O 1
ATOM 2312 N N . GLN B 1 64 ? -7.398 -4.699 17.547 1 98.38 64 GLN B N 1
ATOM 2313 C CA . GLN B 1 64 ? -6.215 -3.924 17.188 1 98.38 64 GLN B CA 1
ATOM 2314 C C . GLN B 1 64 ? -6.031 -3.873 15.68 1 98.38 64 GLN B C 1
ATOM 2316 O O . GLN B 1 64 ? -6.254 -4.867 14.984 1 98.38 64 GLN B O 1
ATOM 2321 N N . LEU B 1 65 ? -5.637 -2.744 15.211 1 98.69 65 LEU B N 1
ATOM 2322 C CA . LEU B 1 65 ? -5.445 -2.561 13.773 1 98.69 65 LEU B CA 1
ATOM 2323 C C . LEU B 1 65 ? -4.363 -1.52 13.5 1 98.69 65 LEU B C 1
ATOM 2325 O O . LEU B 1 65 ? -4.332 -0.469 14.148 1 98.69 65 LEU B O 1
ATOM 2329 N N . ALA B 1 66 ? -3.492 -1.885 12.555 1 98.56 66 ALA B N 1
ATOM 2330 C CA . ALA B 1 66 ? -2.453 -0.962 12.109 1 98.56 66 ALA B CA 1
ATOM 2331 C C . ALA B 1 66 ? -2.674 -0.55 10.656 1 98.56 66 ALA B C 1
ATOM 2333 O O . ALA B 1 66 ? -3.68 -0.918 10.047 1 98.56 66 ALA B O 1
ATOM 2334 N N . GLU B 1 67 ? -1.715 0.194 10.172 1 98.62 67 GLU B N 1
ATOM 2335 C CA . GLU B 1 67 ? -1.739 0.704 8.805 1 98.62 67 GLU B CA 1
ATOM 2336 C C . GLU B 1 67 ? -2.82 1.768 8.625 1 98.62 67 GLU B C 1
ATOM 2338 O O . GLU B 1 67 ? -4.012 1.476 8.75 1 98.62 67 GLU B O 1
ATOM 2343 N N . SER B 1 68 ? -2.424 2.945 8.234 1 98.81 68 SER B N 1
ATOM 2344 C CA . SER B 1 68 ? -3.254 4.145 8.289 1 98.81 68 SER B CA 1
ATOM 2345 C C . SER B 1 68 ? -4.473 4.012 7.383 1 98.81 68 SER B C 1
ATOM 2347 O O . SER B 1 68 ? -5.602 4.262 7.812 1 98.81 68 SER B O 1
ATOM 2349 N N . HIS B 1 69 ? -4.262 3.549 6.133 1 98.94 69 HIS B N 1
ATOM 2350 C CA . HIS B 1 69 ? -5.375 3.459 5.195 1 98.94 69 HIS B CA 1
ATOM 2351 C C . HIS B 1 69 ? -6.371 2.389 5.621 1 98.94 69 HIS B C 1
ATOM 2353 O O . HIS B 1 69 ? -7.586 2.594 5.535 1 98.94 69 HIS B O 1
ATOM 2359 N N . ALA B 1 70 ? -5.871 1.257 6.156 1 98.88 70 ALA B N 1
ATOM 2360 C CA . ALA B 1 70 ? -6.738 0.196 6.668 1 98.88 70 ALA B CA 1
ATOM 2361 C C . ALA B 1 70 ? -7.555 0.684 7.859 1 98.88 70 ALA B C 1
ATOM 2363 O O . ALA B 1 70 ? -8.75 0.381 7.969 1 98.88 70 ALA B O 1
ATOM 2364 N N . ILE B 1 71 ? -6.941 1.449 8.727 1 98.88 71 ILE B N 1
ATOM 2365 C CA . ILE B 1 71 ? -7.586 1.95 9.93 1 98.88 71 ILE B CA 1
ATOM 2366 C C . ILE B 1 71 ? -8.797 2.805 9.555 1 98.88 71 ILE B C 1
ATOM 2368 O O . ILE B 1 71 ? -9.898 2.584 10.055 1 98.88 71 ILE B O 1
ATOM 2372 N N . VAL B 1 72 ? -8.609 3.758 8.656 1 98.94 72 VAL B N 1
ATOM 2373 C CA . VAL B 1 72 ? -9.672 4.711 8.359 1 98.94 72 VAL B CA 1
ATOM 2374 C C . VAL B 1 72 ? -10.805 4.012 7.609 1 98.94 72 VAL B C 1
ATOM 2376 O O . VAL B 1 72 ? -11.984 4.281 7.855 1 98.94 72 VAL B O 1
ATOM 2379 N N . LYS B 1 73 ? -10.453 3.146 6.699 1 98.81 73 LYS B N 1
ATOM 2380 C CA . LYS B 1 73 ? -11.492 2.404 5.984 1 98.81 73 LYS B CA 1
ATOM 2381 C C . LYS B 1 73 ? -12.289 1.523 6.938 1 98.81 73 LYS B C 1
ATOM 2383 O O . LYS B 1 73 ? -13.516 1.424 6.816 1 98.81 73 LYS B O 1
ATOM 2388 N N . TYR B 1 74 ? -11.609 0.893 7.914 1 98.75 74 TYR B N 1
ATOM 2389 C CA . TYR B 1 74 ? -12.273 0.083 8.93 1 98.75 74 TYR B CA 1
ATOM 2390 C C . TYR B 1 74 ? -13.258 0.919 9.734 1 98.75 74 TYR B C 1
ATOM 2392 O O . TYR B 1 74 ? -14.398 0.502 9.969 1 98.75 74 TYR B O 1
ATOM 2400 N N . ILE B 1 75 ? -12.828 2.066 10.164 1 98.75 75 ILE B N 1
ATOM 2401 C CA . ILE B 1 75 ? -13.672 2.924 10.992 1 98.75 75 ILE B CA 1
ATOM 2402 C C . ILE B 1 75 ? -14.914 3.338 10.211 1 98.75 75 ILE B C 1
ATOM 2404 O O . ILE B 1 75 ? -16.031 3.264 10.727 1 98.75 75 ILE B O 1
ATOM 2408 N N . ILE B 1 76 ? -14.734 3.734 8.969 1 98.69 76 ILE B N 1
ATOM 2409 C CA . ILE B 1 76 ? -15.852 4.156 8.125 1 98.69 76 ILE B CA 1
ATOM 2410 C C . ILE B 1 76 ? -16.828 2.998 7.941 1 98.69 76 ILE B C 1
ATOM 2412 O O . ILE B 1 76 ? -18.031 3.164 8.125 1 98.69 76 ILE B O 1
ATOM 2416 N N . LYS B 1 77 ? -16.281 1.836 7.664 1 97.81 77 LYS B N 1
ATOM 2417 C CA . LYS B 1 77 ? -17.109 0.665 7.395 1 97.81 77 LYS B CA 1
ATOM 2418 C C . LYS B 1 77 ? -17.781 0.167 8.672 1 97.81 77 LYS B C 1
ATOM 2420 O O . LYS B 1 77 ? -19 -0.07 8.688 1 97.81 77 LYS B O 1
ATOM 2425 N N . SER B 1 78 ? -17.031 0.03 9.75 1 97.44 78 SER B N 1
ATOM 2426 C CA . SER B 1 78 ? -17.531 -0.579 10.984 1 97.44 78 SER B CA 1
ATOM 2427 C C . SER B 1 78 ? -18.578 0.294 11.641 1 97.44 78 SER B C 1
ATOM 2429 O O . SER B 1 78 ? -19.453 -0.208 12.367 1 97.44 78 SER B O 1
ATOM 2431 N N . ARG B 1 79 ? -18.562 1.556 11.344 1 97.38 79 ARG B N 1
ATOM 2432 C CA . ARG B 1 79 ? -19.516 2.482 11.938 1 97.38 79 ARG B CA 1
ATOM 2433 C C . ARG B 1 79 ? -20.578 2.904 10.922 1 97.38 79 ARG B C 1
ATOM 2435 O O . ARG B 1 79 ? -21.406 3.77 11.203 1 97.38 79 ARG B O 1
ATOM 2442 N N . ASN B 1 80 ? -20.531 2.35 9.773 1 97.5 80 ASN B N 1
ATOM 2443 C CA . ASN B 1 80 ? -21.484 2.625 8.703 1 97.5 80 ASN B CA 1
ATOM 2444 C C . ASN B 1 80 ? -21.578 4.121 8.422 1 97.5 80 ASN B C 1
ATOM 2446 O O . ASN B 1 80 ? -22.688 4.664 8.336 1 97.5 80 ASN B O 1
ATOM 2450 N N . ILE B 1 81 ? -20.469 4.773 8.328 1 98.19 81 ILE B N 1
ATOM 2451 C CA . ILE B 1 81 ? -20.438 6.211 8.078 1 98.19 81 ILE B CA 1
ATOM 2452 C C . ILE B 1 81 ? -20.578 6.477 6.582 1 98.19 81 ILE B C 1
ATOM 2454 O O . ILE B 1 81 ? -19.812 5.957 5.773 1 98.19 81 ILE B O 1
ATOM 2458 N N . LYS B 1 82 ? -21.547 7.227 6.195 1 97.88 82 LYS B N 1
ATOM 2459 C CA . LYS B 1 82 ? -21.672 7.695 4.816 1 97.88 82 LYS B CA 1
ATOM 2460 C C . LYS B 1 82 ? -20.875 8.977 4.605 1 97.88 82 LYS B C 1
ATOM 2462 O O . LYS B 1 82 ? -21.125 9.984 5.27 1 97.88 82 LYS B O 1
ATOM 2467 N N . THR B 1 83 ? -19.953 8.93 3.732 1 98.06 83 THR B N 1
ATOM 2468 C CA . THR B 1 83 ? -19.062 10.07 3.541 1 98.06 83 THR B CA 1
ATOM 2469 C C . THR B 1 83 ? -18.5 10.094 2.119 1 98.06 83 THR B C 1
ATOM 2471 O O . THR B 1 83 ? -18.25 9.047 1.529 1 98.06 83 THR B O 1
ATOM 2474 N N . PRO B 1 84 ? -18.266 11.25 1.579 1 96.88 84 PRO B N 1
ATOM 2475 C CA . PRO B 1 84 ? -17.609 11.352 0.272 1 96.88 84 PRO B CA 1
ATOM 2476 C C . PRO B 1 84 ? -16.141 10.984 0.322 1 96.88 84 PRO B C 1
ATOM 2478 O O . PRO B 1 84 ? -15.508 10.797 -0.723 1 96.88 84 PRO B O 1
ATOM 2481 N N . LEU B 1 85 ? -15.57 10.898 1.514 1 98.69 85 LEU B N 1
ATOM 2482 C CA . LEU B 1 85 ? -14.156 10.562 1.658 1 98.69 85 LEU B CA 1
ATOM 2483 C C . LEU B 1 85 ? -13.883 9.156 1.156 1 98.69 85 LEU B C 1
ATOM 2485 O O . LEU B 1 85 ? -12.766 8.852 0.726 1 98.69 85 LEU B O 1
ATOM 2489 N N . TYR B 1 86 ? -14.836 8.305 1.288 1 98.69 86 TYR B N 1
ATOM 2490 C CA . TYR B 1 86 ? -14.758 6.918 0.849 1 98.69 86 TYR B CA 1
ATOM 2491 C C . TYR B 1 86 ? -16.141 6.367 0.537 1 98.69 86 TYR B C 1
ATOM 2493 O O . TYR B 1 86 ? -16.719 5.637 1.344 1 98.69 86 TYR B O 1
ATOM 2501 N N . PRO B 1 87 ? -16.625 6.645 -0.644 1 97.94 87 PRO B N 1
ATOM 2502 C CA . PRO B 1 87 ? -18.016 6.316 -0.998 1 97.94 87 PRO B CA 1
ATOM 2503 C C . PRO B 1 87 ? -18.234 4.816 -1.189 1 97.94 87 PRO B C 1
ATOM 2505 O O . PRO B 1 87 ? -17.281 4.074 -1.425 1 97.94 87 PRO B O 1
ATOM 2508 N N . ASP B 1 88 ? -19.484 4.387 -1.236 1 96.12 88 ASP B N 1
ATOM 2509 C CA . ASP B 1 88 ? -19.875 2.984 -1.354 1 96.12 88 ASP B CA 1
ATOM 2510 C C . ASP B 1 88 ? -19.797 2.514 -2.803 1 96.12 88 ASP B C 1
ATOM 2512 O O . ASP B 1 88 ? -19.719 1.312 -3.068 1 96.12 88 ASP B O 1
ATOM 2516 N N . ASP B 1 89 ? -19.891 3.459 -3.713 1 97.12 89 ASP B N 1
ATOM 2517 C CA . ASP B 1 89 ? -19.844 3.09 -5.125 1 97.12 89 ASP B CA 1
ATOM 2518 C C . ASP B 1 89 ? -18.562 2.334 -5.453 1 97.12 89 ASP B C 1
ATOM 2520 O O . ASP B 1 89 ? -17.469 2.822 -5.184 1 97.12 89 ASP B O 1
ATOM 2524 N N . PRO B 1 90 ? -18.688 1.146 -6.035 1 97.38 90 PRO B N 1
ATOM 2525 C CA . PRO B 1 90 ? -17.516 0.291 -6.246 1 97.38 90 PRO B CA 1
ATOM 2526 C C . PRO B 1 90 ? -16.453 0.959 -7.102 1 97.38 90 PRO B C 1
ATOM 2528 O O . PRO B 1 90 ? -15.258 0.836 -6.812 1 97.38 90 PRO B O 1
ATOM 2531 N N . GLN B 1 91 ? -16.859 1.659 -8.102 1 97.88 91 GLN B N 1
ATOM 2532 C CA . GLN B 1 91 ? -15.875 2.293 -8.984 1 97.88 91 GLN B CA 1
ATOM 2533 C C . GLN B 1 91 ? -15.203 3.479 -8.289 1 97.88 91 GLN B C 1
ATOM 2535 O O . GLN B 1 91 ? -13.984 3.654 -8.391 1 97.88 91 GLN B O 1
ATOM 2540 N N . GLN B 1 92 ? -15.992 4.309 -7.562 1 97.94 92 GLN B N 1
ATOM 2541 C CA . GLN B 1 92 ? -15.438 5.469 -6.871 1 97.94 92 GLN B CA 1
ATOM 2542 C C . GLN B 1 92 ? -14.461 5.047 -5.777 1 97.94 92 GLN B C 1
ATOM 2544 O O . GLN B 1 92 ? -13.352 5.574 -5.684 1 97.94 92 GLN B O 1
ATOM 2549 N N . SER B 1 93 ? -14.852 4.09 -4.98 1 98.44 93 SER B N 1
ATOM 2550 C CA . SER B 1 93 ? -13.969 3.627 -3.912 1 98.44 93 SER B CA 1
ATOM 2551 C C . SER B 1 93 ? -12.742 2.926 -4.473 1 98.44 93 SER B C 1
ATOM 2553 O O . SER B 1 93 ? -11.656 3.002 -3.891 1 98.44 93 SER B O 1
ATOM 2555 N N . ALA B 1 94 ? -12.883 2.287 -5.645 1 98.62 94 ALA B N 1
ATOM 2556 C CA . ALA B 1 94 ? -11.75 1.604 -6.273 1 98.62 94 ALA B CA 1
ATOM 2557 C C . ALA B 1 94 ? -10.688 2.604 -6.727 1 98.62 94 ALA B C 1
ATOM 2559 O O . ALA B 1 94 ? -9.492 2.342 -6.609 1 98.62 94 ALA B O 1
ATOM 2560 N N . LYS B 1 95 ? -11.133 3.691 -7.25 1 98.5 95 LYS B N 1
ATOM 2561 C CA . LYS B 1 95 ? -10.188 4.719 -7.668 1 98.5 95 LYS B CA 1
ATOM 2562 C C . LYS B 1 95 ? -9.445 5.305 -6.473 1 98.5 95 LYS B C 1
ATOM 2564 O O . LYS B 1 95 ? -8.258 5.625 -6.57 1 98.5 95 LYS B O 1
ATOM 2569 N N . ILE B 1 96 ? -10.133 5.453 -5.391 1 98.81 96 ILE B N 1
ATOM 2570 C CA . ILE B 1 96 ? -9.508 5.91 -4.152 1 98.81 96 ILE B CA 1
ATOM 2571 C C . ILE B 1 96 ? -8.484 4.883 -3.684 1 98.81 96 ILE B C 1
ATOM 2573 O O . ILE B 1 96 ? -7.34 5.234 -3.385 1 98.81 96 ILE B O 1
ATOM 2577 N N . ASP B 1 97 ? -8.852 3.611 -3.732 1 98.88 97 ASP B N 1
ATOM 2578 C CA . ASP B 1 97 ? -7.953 2.539 -3.32 1 98.88 97 ASP B CA 1
ATOM 2579 C C . ASP B 1 97 ? -6.746 2.443 -4.25 1 98.88 97 ASP B C 1
ATOM 2581 O O . ASP B 1 97 ? -5.633 2.15 -3.809 1 98.88 97 ASP B O 1
ATOM 2585 N N . GLU B 1 98 ? -6.992 2.664 -5.527 1 98.75 98 GLU B N 1
ATOM 2586 C CA . GLU B 1 98 ? -5.906 2.695 -6.5 1 98.75 98 GLU B CA 1
ATOM 2587 C C . GLU B 1 98 ? -4.828 3.695 -6.098 1 98.75 98 GLU B C 1
ATOM 2589 O O . GLU B 1 98 ? -3.645 3.354 -6.039 1 98.75 98 GLU B O 1
ATOM 2594 N N . TYR B 1 99 ? -5.238 4.887 -5.785 1 98.56 99 TYR B N 1
ATOM 2595 C CA . TYR B 1 99 ? -4.266 5.898 -5.391 1 98.56 99 TYR B CA 1
ATOM 2596 C C . TYR B 1 99 ? -3.607 5.539 -4.062 1 98.56 99 TYR B C 1
ATOM 2598 O O . TYR B 1 99 ? -2.396 5.703 -3.9 1 98.56 99 TYR B O 1
ATOM 2606 N N . LEU B 1 100 ? -4.434 5.125 -3.117 1 98.81 100 LEU B N 1
ATOM 2607 C CA . LEU B 1 100 ? -3.895 4.816 -1.797 1 98.81 100 LEU B CA 1
ATOM 2608 C C . LEU B 1 100 ? -2.863 3.697 -1.879 1 98.81 100 LEU B C 1
ATOM 2610 O O . LEU B 1 100 ? -1.876 3.701 -1.14 1 98.81 100 LEU B O 1
ATOM 2614 N N . ASP B 1 101 ? -3.115 2.717 -2.727 1 98.62 101 ASP B N 1
ATOM 2615 C CA . ASP B 1 101 ? -2.119 1.675 -2.951 1 98.62 101 ASP B CA 1
ATOM 2616 C C . ASP B 1 101 ? -0.855 2.25 -3.586 1 98.62 101 ASP B C 1
ATOM 2618 O O . ASP B 1 101 ? 0.257 1.969 -3.135 1 98.62 101 ASP B O 1
ATOM 2622 N N . TYR B 1 102 ? -0.999 3.098 -4.613 1 97.62 102 TYR B N 1
ATOM 2623 C CA . TYR B 1 102 ? 0.134 3.768 -5.238 1 97.62 102 TYR B CA 1
ATOM 2624 C C . TYR B 1 102 ? 0.895 4.617 -4.227 1 97.62 102 TYR B C 1
ATOM 2626 O O . TYR B 1 102 ? 2.125 4.684 -4.266 1 97.62 102 TYR B O 1
ATOM 2634 N N . HIS B 1 103 ? 0.184 5.211 -3.357 1 97.81 103 HIS B N 1
ATOM 2635 C CA . HIS B 1 103 ? 0.728 6.129 -2.363 1 97.81 103 HIS B CA 1
ATOM 2636 C C . HIS B 1 103 ? 1.893 5.496 -1.609 1 97.81 103 HIS B C 1
ATOM 2638 O O . HIS B 1 103 ? 2.904 6.156 -1.355 1 97.81 103 HIS B O 1
ATOM 2644 N N . HIS B 1 104 ? 1.823 4.234 -1.273 1 96.5 104 HIS B N 1
ATOM 2645 C CA . HIS B 1 104 ? 2.795 3.545 -0.429 1 96.5 104 HIS B CA 1
ATOM 2646 C C . HIS B 1 104 ? 4.18 3.555 -1.065 1 96.5 104 HIS B C 1
ATOM 2648 O O . HIS B 1 104 ? 5.191 3.629 -0.361 1 96.5 104 HIS B O 1
ATOM 2654 N N . THR B 1 105 ? 4.199 3.514 -2.387 1 92.56 105 THR B N 1
ATOM 2655 C CA . THR B 1 105 ? 5.48 3.395 -3.072 1 92.56 105 THR B CA 1
ATOM 2656 C C . THR B 1 105 ? 5.719 4.59 -3.986 1 92.56 105 THR B C 1
ATOM 2658 O O . THR B 1 105 ? 6.672 4.605 -4.766 1 92.56 105 THR B O 1
ATOM 2661 N N . GLY B 1 106 ? 4.859 5.551 -3.982 1 94.06 106 GLY B N 1
ATOM 2662 C CA . GLY B 1 106 ? 4.98 6.758 -4.781 1 94.06 106 GLY B CA 1
ATOM 2663 C C . GLY B 1 106 ? 5.129 8.016 -3.947 1 94.06 106 GLY B C 1
ATOM 2664 O O . GLY B 1 106 ? 6.246 8.406 -3.6 1 94.06 106 GLY B O 1
ATOM 2665 N N . THR B 1 107 ? 3.992 8.523 -3.555 1 95.94 107 THR B N 1
ATOM 2666 C CA . THR B 1 107 ? 3.961 9.812 -2.871 1 95.94 107 THR B CA 1
ATOM 2667 C C . THR B 1 107 ? 4.648 9.719 -1.513 1 95.94 107 THR B C 1
ATOM 2669 O O . THR B 1 107 ? 5.293 10.672 -1.07 1 95.94 107 THR B O 1
ATOM 2672 N N . ARG B 1 108 ? 4.535 8.594 -0.895 1 94.06 108 ARG B N 1
ATOM 2673 C CA . ARG B 1 108 ? 5.109 8.414 0.434 1 94.06 108 ARG B CA 1
ATOM 2674 C C . ARG B 1 108 ? 6.629 8.508 0.39 1 94.06 108 ARG B C 1
ATOM 2676 O O . ARG B 1 108 ? 7.27 8.773 1.409 1 94.06 108 ARG B O 1
ATOM 2683 N N . LYS B 1 109 ? 7.242 8.297 -0.731 1 88.81 109 LYS B N 1
ATOM 2684 C CA . LYS B 1 109 ? 8.695 8.383 -0.877 1 88.81 109 LYS B CA 1
ATOM 2685 C C . LYS B 1 109 ? 9.18 9.82 -0.683 1 88.81 109 LYS B C 1
ATOM 2687 O O . LYS B 1 109 ? 10.375 10.047 -0.473 1 88.81 109 LYS B O 1
ATOM 2692 N N . LEU B 1 110 ? 8.32 10.75 -0.743 1 90.75 110 LEU B N 1
ATOM 2693 C CA . LEU B 1 110 ? 8.68 12.141 -0.475 1 90.75 110 LEU B CA 1
ATOM 2694 C C . LEU B 1 110 ? 9.258 12.289 0.927 1 90.75 110 LEU B C 1
ATOM 2696 O O . LEU B 1 110 ? 10.094 13.172 1.167 1 90.75 110 LEU B O 1
ATOM 2700 N N . SER B 1 111 ? 8.758 11.406 1.805 1 85.94 111 SER B N 1
ATOM 2701 C CA . SER B 1 111 ? 9.203 11.445 3.195 1 85.94 111 SER B CA 1
ATOM 2702 C C . SER B 1 111 ? 10.695 11.156 3.311 1 85.94 111 SER B C 1
ATOM 2704 O O . SER B 1 111 ? 11.359 11.641 4.23 1 85.94 111 SER B O 1
ATOM 2706 N N . GLN B 1 112 ? 11.141 10.32 2.408 1 81.44 112 GLN B N 1
ATOM 2707 C CA . GLN B 1 112 ? 12.562 10.016 2.42 1 81.44 112 GLN B CA 1
ATOM 2708 C C . GLN B 1 112 ? 13.406 11.266 2.162 1 81.44 112 GLN B C 1
ATOM 2710 O O . GLN B 1 112 ? 14.453 11.453 2.779 1 81.44 112 GLN B O 1
ATOM 2715 N N . TYR B 1 113 ? 12.992 12.031 1.246 1 84.25 113 TYR B N 1
ATOM 2716 C CA . TYR B 1 113 ? 13.672 13.289 0.958 1 84.25 113 TYR B CA 1
ATOM 2717 C C . TYR B 1 113 ? 13.656 14.203 2.172 1 84.25 113 TYR B C 1
ATOM 2719 O O . TYR B 1 113 ? 14.688 14.75 2.559 1 84.25 113 TYR B O 1
ATOM 2727 N N . PHE B 1 114 ? 12.539 14.312 2.77 1 83.19 114 PHE B N 1
ATOM 2728 C CA . PHE B 1 114 ? 12.375 15.125 3.969 1 83.19 114 PHE B CA 1
ATOM 2729 C C . PHE B 1 114 ? 13.258 14.609 5.098 1 83.19 114 PHE B C 1
ATOM 2731 O O . PHE B 1 114 ? 13.953 15.383 5.758 1 83.19 114 PHE B O 1
ATOM 2738 N N . PHE B 1 115 ? 13.242 13.344 5.301 1 77.88 115 PHE B N 1
ATOM 2739 C CA . PHE B 1 115 ? 14.016 12.703 6.363 1 77.88 115 PHE B CA 1
ATOM 2740 C C . PHE B 1 115 ? 15.508 12.93 6.152 1 77.88 115 PHE B C 1
ATOM 2742 O O . PHE B 1 115 ? 16.234 13.266 7.09 1 77.88 115 PHE B O 1
ATOM 2749 N N . ASN B 1 116 ? 15.953 12.75 4.98 1 80.38 116 ASN B N 1
ATOM 2750 C CA . ASN B 1 116 ? 17.359 12.898 4.656 1 80.38 116 ASN B CA 1
ATOM 2751 C C . ASN B 1 116 ? 17.844 14.328 4.883 1 80.38 116 ASN B C 1
ATOM 2753 O O . ASN B 1 116 ? 18.984 14.555 5.301 1 80.38 116 ASN B O 1
ATOM 2757 N N . LEU B 1 117 ? 17.031 15.234 4.672 1 81.44 117 LEU B N 1
ATOM 2758 C CA . LEU B 1 117 ? 17.438 16.641 4.738 1 81.44 117 LEU B CA 1
ATOM 2759 C C . LEU B 1 117 ? 17.281 17.188 6.152 1 81.44 117 LEU B C 1
ATOM 2761 O O . LEU B 1 117 ? 18.109 17.969 6.613 1 81.44 117 LEU B O 1
ATOM 2765 N N . MET B 1 118 ? 16.25 16.688 6.793 1 77.06 118 MET B N 1
ATOM 2766 C CA . MET B 1 118 ? 15.898 17.391 8.023 1 77.06 118 MET B CA 1
ATOM 2767 C C . MET B 1 118 ? 16.203 16.531 9.25 1 77.06 118 MET B C 1
ATOM 2769 O O . MET B 1 118 ? 16.703 17.031 10.258 1 77.06 118 MET B O 1
ATOM 2773 N N . VAL B 1 119 ? 15.945 15.273 9.141 1 74.5 119 VAL B N 1
ATOM 2774 C CA . VAL B 1 119 ? 15.953 14.438 10.336 1 74.5 119 VAL B CA 1
ATOM 2775 C C . VAL B 1 119 ? 17.312 13.75 10.469 1 74.5 119 VAL B C 1
ATOM 2777 O O . VAL B 1 119 ? 17.938 13.805 11.523 1 74.5 119 VAL B O 1
ATOM 2780 N N . ALA B 1 120 ? 17.781 13.195 9.391 1 74.5 120 ALA B N 1
ATOM 2781 C CA . ALA B 1 120 ? 19 12.375 9.422 1 74.5 120 ALA B CA 1
ATOM 2782 C C . ALA B 1 120 ? 20.203 13.203 9.852 1 74.5 120 ALA B C 1
ATOM 2784 O O . ALA B 1 120 ? 20.953 12.797 10.742 1 74.5 120 ALA B O 1
ATOM 2785 N N . PRO B 1 121 ? 20.438 14.305 9.234 1 72 121 PRO B N 1
ATOM 2786 C CA . PRO B 1 121 ? 21.594 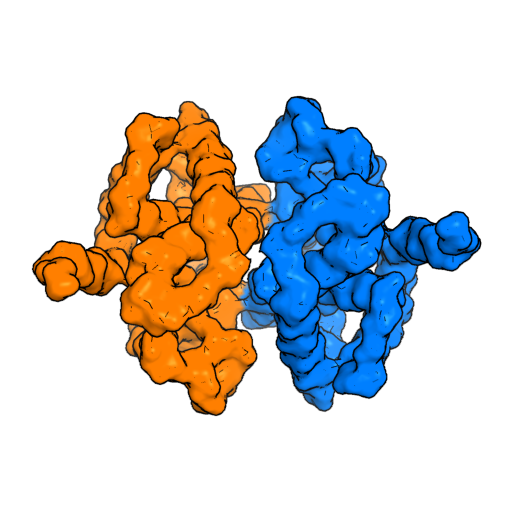15.094 9.648 1 72 121 PRO B CA 1
ATOM 2787 C C . PRO B 1 121 ? 21.531 15.508 11.117 1 72 121 PRO B C 1
ATOM 2789 O O . PRO B 1 121 ? 22.562 15.562 11.797 1 72 121 PRO B O 1
ATOM 2792 N N . LYS B 1 122 ? 20.391 15.695 11.602 1 69.88 122 LYS B N 1
ATOM 2793 C CA . LYS B 1 122 ? 20.234 16.156 12.977 1 69.88 122 LYS B CA 1
ATOM 2794 C C . LYS B 1 122 ? 20.438 15.008 13.961 1 69.88 122 LYS B C 1
ATOM 2796 O O . LYS B 1 122 ? 20.906 15.219 15.086 1 69.88 122 LYS B O 1
ATOM 2801 N N . LEU B 1 123 ? 20.031 13.836 13.484 1 68.19 123 LEU B N 1
ATOM 2802 C CA . LEU B 1 123 ? 20.125 12.672 14.359 1 68.19 123 LEU B CA 1
ATOM 2803 C C . LEU B 1 123 ? 21.406 11.898 14.109 1 68.19 123 LEU B C 1
ATOM 2805 O O . LEU B 1 123 ? 21.703 10.938 14.82 1 68.19 123 LEU B O 1
ATOM 2809 N N . GLY B 1 124 ? 22.172 12.336 13.227 1 69.19 124 GLY B N 1
ATOM 2810 C CA . GLY B 1 124 ? 23.422 11.648 12.883 1 69.19 124 GLY B CA 1
ATOM 2811 C C . GLY B 1 124 ? 23.188 10.273 12.289 1 69.19 124 GLY B C 1
ATOM 2812 O O . GLY B 1 124 ? 23.953 9.344 12.555 1 69.19 124 GLY B O 1
ATOM 2813 N N . ILE B 1 125 ? 22.094 10.172 11.656 1 67.81 125 ILE B N 1
ATOM 2814 C CA . ILE B 1 125 ? 21.734 8.883 11.07 1 67.81 125 ILE B CA 1
ATOM 2815 C C . ILE B 1 125 ? 22.203 8.836 9.609 1 67.81 125 ILE B C 1
ATOM 2817 O O . ILE B 1 125 ? 22.078 9.828 8.883 1 67.81 125 ILE B O 1
ATOM 2821 N N . GLU B 1 126 ? 22.969 7.738 9.336 1 66.56 126 GLU B N 1
ATOM 2822 C CA . GLU B 1 126 ? 23.312 7.516 7.941 1 66.56 126 GLU B CA 1
ATOM 2823 C C . GLU B 1 126 ? 22.094 7.105 7.121 1 66.56 126 GLU B C 1
ATOM 2825 O O . GLU B 1 126 ? 21.359 6.195 7.504 1 66.56 126 GLU B O 1
ATOM 2830 N N . THR B 1 127 ? 21.875 7.938 6.074 1 68.06 127 THR B N 1
ATOM 2831 C CA . THR B 1 127 ? 20.719 7.625 5.242 1 68.06 127 THR B CA 1
ATOM 2832 C C . THR B 1 127 ? 21.078 6.562 4.203 1 68.06 127 THR B C 1
ATOM 2834 O O . THR B 1 127 ? 22.219 6.477 3.758 1 68.06 127 THR B O 1
ATOM 2837 N N . THR B 1 128 ? 20.141 5.652 3.992 1 64.5 128 THR B N 1
ATOM 2838 C CA . THR B 1 128 ? 20.344 4.539 3.076 1 64.5 128 THR B CA 1
ATOM 2839 C C . THR B 1 128 ? 20.016 4.941 1.645 1 64.5 128 THR B C 1
ATOM 2841 O O . THR B 1 128 ? 20.438 4.289 0.692 1 64.5 128 THR B O 1
ATOM 2844 N N . VAL B 1 129 ? 19.281 5.988 1.515 1 69.75 129 VAL B N 1
ATOM 2845 C CA . VAL B 1 129 ? 18.891 6.41 0.175 1 69.75 129 VAL B CA 1
ATOM 2846 C C . VAL B 1 129 ? 19.656 7.66 -0.229 1 69.75 129 VAL B C 1
ATOM 2848 O O . VAL B 1 129 ? 19.766 8.609 0.55 1 69.75 129 VAL B O 1
ATOM 2851 N N . ASN B 1 130 ? 20.141 7.613 -1.454 1 77.19 130 ASN B N 1
ATOM 2852 C CA . ASN B 1 130 ? 20.828 8.773 -2.014 1 77.19 130 ASN B CA 1
ATOM 2853 C C . ASN B 1 130 ? 19.859 9.938 -2.232 1 77.19 130 ASN B C 1
ATOM 2855 O O . ASN B 1 130 ? 18.75 9.75 -2.74 1 77.19 130 ASN B O 1
ATOM 2859 N N . LEU B 1 131 ? 20.25 11.102 -1.769 1 82.44 131 LEU B N 1
ATOM 2860 C CA . LEU B 1 131 ? 19.438 12.312 -1.836 1 82.44 131 LEU B CA 1
ATOM 2861 C C . LEU B 1 131 ? 18.984 12.578 -3.266 1 82.44 131 LEU B C 1
ATOM 2863 O O . LEU B 1 131 ? 17.844 13.008 -3.49 1 82.44 131 LEU B O 1
ATOM 2867 N N . GLU B 1 132 ? 19.797 12.289 -4.199 1 85.5 132 GLU B N 1
ATOM 2868 C CA . GLU B 1 132 ? 19.469 12.523 -5.602 1 85.5 132 GLU B CA 1
ATOM 2869 C C . GLU B 1 132 ? 18.359 11.586 -6.066 1 85.5 132 GLU B C 1
ATOM 2871 O O . GLU B 1 132 ? 17.469 11.992 -6.824 1 85.5 132 GLU B O 1
ATOM 2876 N N . GLN B 1 133 ? 18.406 10.383 -5.609 1 84 133 GLN B N 1
ATOM 2877 C CA . GLN B 1 133 ? 17.375 9.422 -5.953 1 84 133 GLN B CA 1
ATOM 2878 C C . GLN B 1 133 ? 16.031 9.805 -5.32 1 84 133 GLN B C 1
ATOM 2880 O O . GLN B 1 133 ? 14.984 9.711 -5.961 1 84 133 GLN B O 1
ATOM 2885 N N . ALA B 1 134 ? 16.156 10.203 -4.102 1 86.44 134 ALA B N 1
ATOM 2886 C CA . ALA B 1 134 ? 14.953 10.641 -3.4 1 86.44 134 ALA B CA 1
ATOM 2887 C C . ALA B 1 134 ? 14.312 11.836 -4.105 1 86.44 134 ALA B C 1
ATOM 2889 O O . ALA B 1 134 ? 13.086 11.914 -4.223 1 86.44 134 ALA B O 1
ATOM 2890 N N . LYS B 1 135 ? 15.156 12.711 -4.566 1 89.69 135 LYS B N 1
ATOM 2891 C CA . LYS B 1 135 ? 14.672 13.898 -5.273 1 89.69 135 LYS B CA 1
ATOM 2892 C C . LYS B 1 135 ? 14 13.516 -6.59 1 89.69 135 LYS B C 1
ATOM 2894 O O . LYS B 1 135 ? 12.953 14.062 -6.934 1 89.69 135 LYS B O 1
ATOM 2899 N N . LYS B 1 136 ? 14.555 12.617 -7.309 1 89.81 136 LYS B N 1
ATOM 2900 C CA . LYS B 1 136 ? 13.984 12.164 -8.57 1 89.81 136 LYS B CA 1
ATOM 2901 C C . LYS B 1 136 ? 12.609 11.539 -8.359 1 89.81 136 LYS B C 1
ATOM 2903 O O . LYS B 1 136 ? 11.688 11.773 -9.141 1 89.81 136 LYS B O 1
ATOM 2908 N N . GLU B 1 137 ? 12.523 10.797 -7.332 1 88.31 137 GLU B N 1
ATOM 2909 C CA . GLU B 1 137 ? 11.25 10.156 -7.012 1 88.31 137 GLU B CA 1
ATOM 2910 C C . GLU B 1 137 ? 10.195 11.188 -6.621 1 88.31 137 GLU B C 1
ATOM 2912 O O . GLU B 1 137 ? 9.031 11.062 -7 1 88.31 137 GLU B O 1
ATOM 2917 N N . ALA B 1 138 ? 10.648 12.117 -5.871 1 91.94 138 ALA B N 1
ATOM 2918 C CA . ALA B 1 138 ? 9.742 13.195 -5.477 1 91.94 138 ALA B CA 1
ATOM 2919 C C . ALA B 1 138 ? 9.227 13.953 -6.699 1 91.94 138 ALA B C 1
ATOM 2921 O O . ALA B 1 138 ? 8.031 14.219 -6.816 1 91.94 138 ALA B O 1
ATOM 2922 N N . ILE B 1 139 ? 10.117 14.227 -7.633 1 94.19 139 ILE B N 1
ATOM 2923 C CA . ILE B 1 139 ? 9.758 14.961 -8.844 1 94.19 139 ILE B CA 1
ATOM 2924 C C . ILE B 1 139 ? 8.734 14.164 -9.648 1 94.19 139 ILE B C 1
ATOM 2926 O O . ILE B 1 139 ? 7.738 14.719 -10.117 1 94.19 139 ILE B O 1
ATOM 2930 N N . PHE B 1 140 ? 8.891 12.906 -9.727 1 91.94 140 PHE B N 1
ATOM 2931 C CA . PHE B 1 140 ? 7.973 12.047 -10.477 1 91.94 140 PHE B CA 1
ATOM 2932 C C . PHE B 1 140 ? 6.578 12.086 -9.867 1 91.94 140 PHE B C 1
ATOM 2934 O O . PHE B 1 140 ? 5.59 12.273 -10.578 1 91.94 140 PHE B O 1
ATOM 2941 N N . ALA B 1 141 ? 6.551 11.898 -8.594 1 94.62 141 ALA B N 1
ATOM 2942 C CA . ALA B 1 141 ? 5.266 11.891 -7.891 1 94.62 141 ALA B CA 1
ATOM 2943 C C . ALA B 1 141 ? 4.551 13.227 -8.047 1 94.62 141 ALA B C 1
ATOM 2945 O O . ALA B 1 141 ? 3.342 13.266 -8.289 1 94.62 141 ALA B O 1
ATOM 2946 N N . LEU B 1 142 ? 5.297 14.305 -7.938 1 96.62 142 LEU B N 1
ATOM 2947 C CA . LEU B 1 142 ? 4.715 15.641 -8.023 1 96.62 142 LEU B CA 1
ATOM 2948 C C . LEU B 1 142 ? 4.223 15.922 -9.438 1 96.62 142 LEU B C 1
ATOM 2950 O O . LEU B 1 142 ? 3.145 16.5 -9.625 1 96.62 142 LEU B O 1
ATOM 2954 N N . LYS B 1 143 ? 4.977 15.492 -10.398 1 96.19 143 LYS B N 1
ATOM 2955 C CA . LYS B 1 143 ? 4.562 15.703 -11.781 1 96.19 143 LYS B CA 1
ATOM 2956 C C . LYS B 1 143 ? 3.283 14.93 -12.094 1 96.19 143 LYS B C 1
ATOM 2958 O O . LYS B 1 143 ? 2.396 15.445 -12.781 1 96.19 143 LYS B O 1
ATOM 2963 N N . LEU B 1 144 ? 3.209 13.773 -11.633 1 95.06 144 LEU B N 1
ATOM 2964 C CA . LEU B 1 144 ? 2.02 12.953 -11.828 1 95.06 144 LEU B CA 1
ATOM 2965 C C . LEU B 1 144 ? 0.783 13.641 -11.258 1 95.06 144 LEU B C 1
ATOM 2967 O O . LEU B 1 144 ? -0.241 13.75 -11.938 1 95.06 144 LEU B O 1
ATOM 2971 N N . LEU B 1 145 ? 0.876 14.094 -10.055 1 97.44 145 LEU B N 1
ATOM 2972 C CA . LEU B 1 145 ? -0.262 14.703 -9.383 1 97.44 145 LEU B CA 1
ATOM 2973 C C . LEU B 1 145 ? -0.604 16.047 -10.016 1 97.44 145 LEU B C 1
ATOM 2975 O O . LEU B 1 145 ? -1.78 16.391 -10.172 1 97.44 145 LEU B O 1
ATOM 2979 N N . ASP B 1 146 ? 0.458 16.797 -10.336 1 98.06 146 ASP B N 1
ATOM 2980 C CA . ASP B 1 146 ? 0.207 18.078 -10.961 1 98.06 146 ASP B CA 1
ATOM 2981 C C . ASP B 1 146 ? -0.543 17.906 -12.281 1 98.06 146 ASP B C 1
ATOM 2983 O O . ASP B 1 146 ? -1.43 18.703 -12.602 1 98.06 146 ASP B O 1
ATOM 2987 N N . THR B 1 147 ? -0.159 16.922 -13.023 1 95.69 147 THR B N 1
ATOM 2988 C CA . THR B 1 147 ? -0.847 16.609 -14.266 1 95.69 147 THR B CA 1
ATOM 2989 C C . THR B 1 147 ? -2.305 16.25 -14.008 1 95.69 147 THR B C 1
ATOM 2991 O O . THR B 1 147 ? -3.205 16.734 -14.695 1 95.69 147 THR B O 1
ATOM 2994 N N . LYS B 1 148 ? -2.545 15.445 -13.039 1 95.31 148 LYS B N 1
ATOM 2995 C CA . LYS B 1 148 ? -3.904 15.055 -12.68 1 95.31 148 LYS B CA 1
ATOM 2996 C C . LYS B 1 148 ? -4.75 16.266 -12.312 1 95.31 148 LYS B C 1
ATOM 2998 O O . LYS B 1 148 ? -5.906 16.375 -12.719 1 95.31 148 LYS B O 1
ATOM 3003 N N . PHE B 1 149 ? -4.191 17.172 -11.594 1 97.56 149 PHE B N 1
ATOM 3004 C CA . PHE B 1 149 ? -4.902 18.328 -11.062 1 97.56 149 PHE B CA 1
ATOM 3005 C C . PHE B 1 149 ? -5.148 19.359 -12.164 1 97.56 149 PHE B C 1
ATOM 3007 O O . PHE B 1 149 ? -5.91 20.312 -11.977 1 97.56 149 PHE B O 1
ATOM 3014 N N . SER B 1 150 ? -4.523 19.203 -13.273 1 96.62 150 SER B N 1
ATOM 3015 C CA . SER B 1 150 ? -4.77 20.109 -14.391 1 96.62 150 SER B CA 1
ATOM 3016 C C . SER B 1 150 ? -6.172 19.922 -14.961 1 96.62 150 SER B C 1
ATOM 3018 O O . SER B 1 150 ? -6.691 20.797 -15.641 1 96.62 150 SER B O 1
ATOM 3020 N N . THR B 1 151 ? -6.828 18.797 -14.656 1 95.81 151 THR B N 1
ATOM 3021 C CA . THR B 1 151 ? -8.117 18.516 -15.273 1 95.81 151 THR B CA 1
ATOM 3022 C C . THR B 1 151 ? -9.172 18.234 -14.211 1 95.81 151 THR B C 1
ATOM 3024 O O . THR B 1 151 ? -10.359 18.094 -14.523 1 95.81 151 THR B O 1
ATOM 3027 N N . GLN B 1 152 ? -8.773 18.109 -13 1 96.5 152 GLN B N 1
ATOM 3028 C CA . GLN B 1 152 ? -9.719 17.828 -11.922 1 96.5 152 GLN B CA 1
ATOM 3029 C C . GLN B 1 152 ? -9.266 18.469 -10.609 1 96.5 152 GLN B C 1
ATOM 3031 O O . GLN B 1 152 ? -8.078 18.75 -10.438 1 96.5 152 GLN B O 1
ATOM 3036 N N . ASP B 1 153 ? -10.172 18.625 -9.68 1 97.5 153 ASP B N 1
ATOM 3037 C CA . ASP B 1 153 ? -9.938 19.422 -8.477 1 97.5 153 ASP B CA 1
ATOM 3038 C C . ASP B 1 153 ? -9.227 18.594 -7.41 1 97.5 153 ASP B C 1
ATOM 3040 O O . ASP B 1 153 ? -8.492 19.141 -6.586 1 97.5 153 ASP B O 1
ATOM 3044 N N . TYR B 1 154 ? -9.508 17.312 -7.445 1 98.5 154 TYR B N 1
ATOM 3045 C CA . TYR B 1 154 ? -8.953 16.422 -6.441 1 98.5 154 TYR B CA 1
ATOM 3046 C C . TYR B 1 154 ? -8.398 15.156 -7.086 1 98.5 154 TYR B C 1
ATOM 3048 O O . TYR B 1 154 ? -8.547 14.953 -8.289 1 98.5 154 TYR B O 1
ATOM 3056 N N . ILE B 1 155 ? -7.715 14.336 -6.383 1 98.38 155 ILE B N 1
ATOM 3057 C CA . ILE B 1 155 ? -6.961 13.203 -6.91 1 98.38 155 ILE B CA 1
ATOM 3058 C C . ILE B 1 155 ? -7.906 12.25 -7.645 1 98.38 155 ILE B C 1
ATOM 3060 O O . ILE B 1 155 ? -7.562 11.719 -8.703 1 98.38 155 ILE B O 1
ATOM 3064 N N . CYS B 1 156 ? -9.109 12.039 -7.078 1 97.69 156 CYS B N 1
ATOM 3065 C CA . CYS B 1 156 ? -10.016 11.055 -7.66 1 97.69 156 CYS B CA 1
ATOM 3066 C C . CYS B 1 156 ? -11.219 11.734 -8.312 1 97.69 156 CYS B C 1
ATOM 3068 O O . CYS B 1 156 ? -12.258 11.102 -8.516 1 97.69 156 CYS B O 1
ATOM 3070 N N . GLY B 1 157 ? -11.125 13.039 -8.547 1 96.56 157 GLY B N 1
ATOM 3071 C CA . GLY B 1 157 ? -12.234 13.688 -9.234 1 96.56 157 GLY B CA 1
ATOM 3072 C C . GLY B 1 157 ? -12.578 15.047 -8.672 1 96.56 157 GLY B C 1
ATOM 3073 O O . GLY B 1 157 ? -11.688 15.867 -8.43 1 96.56 157 GLY B O 1
ATOM 3074 N N . LYS B 1 158 ? -13.852 15.258 -8.5 1 96 158 LYS B N 1
ATOM 3075 C CA . LYS B 1 158 ? -14.336 16.594 -8.164 1 96 158 LYS B CA 1
ATOM 3076 C C . LYS B 1 158 ? -14.469 16.766 -6.652 1 96 158 LYS B C 1
ATOM 3078 O O . LYS B 1 158 ? -14.562 17.891 -6.156 1 96 158 LYS B O 1
ATOM 3083 N N . GLU B 1 159 ? -14.508 15.719 -5.98 1 96.75 159 GLU B N 1
ATOM 3084 C CA . GLU B 1 159 ? -14.688 15.781 -4.535 1 96.75 159 GLU B CA 1
ATOM 3085 C C . GLU B 1 159 ? -13.445 15.297 -3.799 1 96.75 159 GLU B C 1
ATOM 3087 O O . GLU B 1 159 ? -12.727 14.422 -4.285 1 96.75 159 GLU B O 1
ATOM 3092 N N . ILE B 1 160 ? -13.234 15.883 -2.619 1 98.31 160 ILE B N 1
ATOM 3093 C CA . ILE B 1 160 ? -12.125 15.461 -1.769 1 98.31 160 ILE B CA 1
ATOM 3094 C C . ILE B 1 160 ? -12.383 14.055 -1.247 1 98.31 160 ILE B C 1
ATOM 3096 O O . ILE B 1 160 ? -13.516 13.703 -0.918 1 98.31 160 ILE B O 1
ATOM 3100 N N . THR B 1 161 ? -11.367 13.242 -1.217 1 98.81 161 THR B N 1
ATOM 3101 C CA . THR B 1 161 ? -11.461 11.883 -0.693 1 98.81 161 THR B CA 1
ATOM 3102 C C . THR B 1 161 ? -10.289 11.578 0.231 1 98.81 161 THR B C 1
ATOM 3104 O O . THR B 1 161 ? -9.445 12.445 0.478 1 98.81 161 THR B O 1
ATOM 3107 N N . LEU B 1 162 ? -10.203 10.367 0.759 1 98.94 162 LEU B N 1
ATOM 3108 C CA . LEU B 1 162 ? -9.086 9.891 1.559 1 98.94 162 LEU B CA 1
ATOM 3109 C C . LEU B 1 162 ? -7.77 10.062 0.806 1 98.94 162 LEU B C 1
ATOM 3111 O O . LEU B 1 162 ? -6.727 10.312 1.417 1 98.94 162 LEU B O 1
ATOM 3115 N N . ALA B 1 163 ? -7.812 9.914 -0.531 1 98.88 163 ALA B N 1
ATOM 3116 C CA . ALA B 1 163 ? -6.617 10.047 -1.36 1 98.88 163 ALA B CA 1
ATOM 3117 C C . ALA B 1 163 ? -5.973 11.422 -1.17 1 98.88 163 ALA B C 1
ATOM 3119 O O . ALA B 1 163 ? -4.758 11.523 -1.002 1 98.88 163 ALA B O 1
ATOM 3120 N N . ASP B 1 164 ? -6.746 12.445 -1.137 1 98.81 164 ASP B N 1
ATOM 3121 C CA . ASP B 1 164 ? -6.246 13.812 -1.017 1 98.81 164 ASP B CA 1
ATOM 3122 C C . ASP B 1 164 ? -5.629 14.047 0.358 1 98.81 164 ASP B C 1
ATOM 3124 O O . ASP B 1 164 ? -4.566 14.664 0.467 1 98.81 164 ASP B O 1
ATOM 3128 N N . LEU B 1 165 ? -6.332 13.57 1.347 1 98.88 165 LEU B N 1
ATOM 3129 C CA . LEU B 1 165 ? -5.875 13.812 2.713 1 98.88 165 LEU B CA 1
ATOM 3130 C C . LEU B 1 165 ? -4.574 13.062 2.986 1 98.88 165 LEU B C 1
ATOM 3132 O O . LEU B 1 165 ? -3.682 13.594 3.654 1 98.88 165 LEU B O 1
ATOM 3136 N N . SER B 1 166 ? -4.449 11.852 2.463 1 98.69 166 SER B N 1
ATOM 3137 C CA . SER B 1 166 ? -3.207 11.094 2.586 1 98.69 166 SER B CA 1
ATOM 3138 C C . SER B 1 166 ? -2.064 11.781 1.846 1 98.69 166 SER B C 1
ATOM 3140 O O . SER B 1 166 ? -0.97 11.938 2.389 1 98.69 166 SER B O 1
ATOM 3142 N N . ALA B 1 167 ? -2.326 12.211 0.642 1 98.25 167 ALA B N 1
ATOM 3143 C CA . ALA B 1 167 ? -1.318 12.875 -0.179 1 98.25 167 ALA B CA 1
ATOM 3144 C C . ALA B 1 167 ? -0.854 14.18 0.468 1 98.25 167 ALA B C 1
ATOM 3146 O O . ALA B 1 167 ? 0.338 14.492 0.463 1 98.25 167 ALA B O 1
ATOM 3147 N N . TYR B 1 168 ? -1.775 14.914 1.011 1 97.94 168 TYR B N 1
ATOM 3148 C CA . TYR B 1 168 ? -1.45 16.219 1.582 1 97.94 168 TYR B CA 1
ATOM 3149 C C . TYR B 1 168 ? -0.464 16.078 2.734 1 97.94 168 TYR B C 1
ATOM 3151 O O . TYR B 1 168 ? 0.455 16.891 2.877 1 97.94 168 TYR B O 1
ATOM 3159 N N . CYS B 1 169 ? -0.64 15.07 3.553 1 97.06 169 CYS B N 1
ATOM 3160 C CA . CYS B 1 169 ? 0.231 14.867 4.703 1 97.06 169 CYS B CA 1
ATOM 3161 C C . CYS B 1 169 ? 1.674 14.641 4.266 1 97.06 169 CYS B C 1
ATOM 3163 O O . CYS B 1 169 ? 2.607 15.008 4.98 1 97.06 169 CYS B O 1
ATOM 3165 N N . GLU B 1 170 ? 1.885 14.07 3.064 1 96.25 170 GLU B N 1
ATOM 3166 C CA . GLU B 1 170 ? 3.229 13.852 2.539 1 96.25 170 GLU B CA 1
ATOM 3167 C C . GLU B 1 170 ? 3.773 15.109 1.867 1 96.25 170 GLU B C 1
ATOM 3169 O O . GLU B 1 170 ? 4.887 15.547 2.168 1 96.25 170 GLU B O 1
ATOM 3174 N N . ILE B 1 171 ? 2.975 15.672 1.024 1 95.62 171 ILE B N 1
ATOM 3175 C CA . ILE B 1 171 ? 3.432 16.75 0.15 1 95.62 171 ILE B CA 1
ATOM 3176 C C . ILE B 1 171 ? 3.729 18 0.978 1 95.62 171 ILE B C 1
ATOM 3178 O O . ILE B 1 171 ? 4.676 18.734 0.689 1 95.62 171 ILE B O 1
ATOM 3182 N N . MET B 1 172 ? 2.943 18.203 2.01 1 92.19 172 MET B N 1
ATOM 3183 C CA . MET B 1 172 ? 3.129 19.406 2.822 1 92.19 172 MET B CA 1
ATOM 3184 C C . MET B 1 172 ? 4.5 19.406 3.492 1 92.19 172 MET B C 1
ATOM 3186 O O . MET B 1 172 ? 5.047 20.453 3.803 1 92.19 172 MET B O 1
ATOM 3190 N N . GLN B 1 173 ? 5.082 18.25 3.693 1 89.25 173 GLN B N 1
ATOM 3191 C CA . GLN B 1 173 ? 6.387 18.156 4.34 1 89.25 173 GLN B CA 1
ATOM 3192 C C . GLN B 1 173 ? 7.484 18.734 3.449 1 89.25 173 GLN B C 1
ATOM 3194 O O . GLN B 1 173 ? 8.508 19.219 3.943 1 89.25 173 GLN B O 1
ATOM 3199 N N . LEU B 1 174 ? 7.27 18.672 2.164 1 89.31 174 LEU B N 1
ATOM 3200 C CA . LEU B 1 174 ? 8.234 19.266 1.247 1 89.31 174 LEU B CA 1
ATOM 3201 C C . LEU B 1 174 ? 8.258 20.781 1.403 1 89.31 174 LEU B C 1
ATOM 3203 O O . LEU B 1 174 ? 9.305 21.406 1.205 1 89.31 174 LEU B O 1
ATOM 3207 N N . HIS B 1 175 ? 7.086 21.281 1.68 1 82.38 175 HIS B N 1
ATOM 3208 C CA . HIS B 1 175 ? 7.008 22.719 1.926 1 82.38 175 HIS B CA 1
ATOM 3209 C C . HIS B 1 175 ? 7.875 23.109 3.115 1 82.38 175 HIS B C 1
ATOM 3211 O O . HIS B 1 175 ? 8.445 24.203 3.129 1 82.38 175 HIS B O 1
ATOM 3217 N N . MET B 1 176 ? 8.055 22.234 3.988 1 81.5 176 MET B N 1
ATOM 3218 C CA . MET B 1 176 ? 8.789 22.516 5.223 1 81.5 176 MET B CA 1
ATOM 3219 C C . MET B 1 176 ? 10.289 22.516 4.98 1 81.5 176 MET B C 1
ATOM 3221 O O . MET B 1 176 ? 11.055 23.078 5.773 1 81.5 176 MET B O 1
ATOM 3225 N N . VAL B 1 177 ? 10.766 21.906 3.836 1 84.06 177 VAL B N 1
ATOM 3226 C CA . VAL B 1 177 ? 12.195 21.891 3.514 1 84.06 177 VAL B CA 1
ATOM 3227 C C . VAL B 1 177 ? 12.469 22.797 2.32 1 84.06 177 VAL B C 1
ATOM 3229 O O . VAL B 1 177 ? 13.398 22.547 1.545 1 84.06 177 VAL B O 1
ATOM 3232 N N . ASN B 1 178 ? 11.617 23.719 2.049 1 84.06 178 ASN B N 1
ATOM 3233 C CA . ASN B 1 178 ? 11.758 24.781 1.048 1 84.06 178 ASN B CA 1
ATOM 3234 C C . ASN B 1 178 ? 11.82 24.203 -0.364 1 84.06 178 ASN B C 1
ATOM 3236 O O . ASN B 1 178 ? 12.641 24.641 -1.176 1 84.06 178 ASN B O 1
ATOM 3240 N N . TRP B 1 179 ? 11.141 23.125 -0.551 1 91.19 179 TRP B N 1
ATOM 3241 C CA . TRP B 1 179 ? 10.969 22.641 -1.915 1 91.19 179 TRP B CA 1
ATOM 3242 C C . TRP B 1 179 ? 10.344 23.703 -2.805 1 91.19 179 TRP B C 1
ATOM 3244 O O . TRP B 1 179 ? 9.422 24.406 -2.385 1 91.19 179 TRP B O 1
ATOM 3254 N N . ASP B 1 180 ? 10.867 23.891 -4.008 1 92.75 180 ASP B N 1
ATOM 3255 C CA . ASP B 1 180 ? 10.336 24.859 -4.961 1 92.75 180 ASP B CA 1
ATOM 3256 C C . ASP B 1 180 ? 9.102 24.297 -5.676 1 92.75 180 ASP B C 1
ATOM 3258 O O . ASP B 1 180 ? 9.227 23.516 -6.621 1 92.75 180 ASP B O 1
ATOM 3262 N N . PHE B 1 181 ? 7.93 24.75 -5.289 1 95.25 181 PHE B N 1
ATOM 3263 C CA . PHE B 1 181 ? 6.68 24.25 -5.863 1 95.25 181 PHE B CA 1
ATOM 3264 C C . PHE B 1 181 ? 6.277 25.078 -7.074 1 95.25 181 PHE B C 1
ATOM 3266 O O . PHE B 1 181 ? 5.227 24.844 -7.672 1 95.25 181 PHE B O 1
ATOM 3273 N N . SER B 1 182 ? 7.066 26.062 -7.492 1 95.38 182 SER B N 1
ATOM 3274 C CA . SER B 1 182 ? 6.719 26.953 -8.586 1 95.38 182 SER B CA 1
ATOM 3275 C C . SER B 1 182 ? 6.465 26.188 -9.875 1 95.38 182 SER B C 1
ATOM 3277 O O . SER B 1 182 ? 5.711 26.641 -10.742 1 95.38 182 SER B O 1
ATOM 3279 N N . LYS B 1 183 ? 7.012 25.016 -10 1 95.81 183 LYS B N 1
ATOM 3280 C CA . LYS B 1 183 ? 6.871 24.188 -11.203 1 95.81 183 LYS B CA 1
ATOM 3281 C C . LYS B 1 183 ? 5.598 23.344 -11.148 1 95.81 183 LYS B C 1
ATOM 3283 O O . LYS B 1 183 ? 5.258 22.656 -12.109 1 95.81 183 LYS B O 1
ATOM 3288 N N . TYR B 1 184 ? 4.867 23.469 -10.023 1 97.56 184 TYR B N 1
ATOM 3289 C CA . TYR B 1 184 ? 3.686 22.656 -9.805 1 97.56 184 TYR B CA 1
ATOM 3290 C C . TYR B 1 184 ? 2.49 23.5 -9.406 1 97.56 184 TYR B C 1
ATOM 3292 O O . TYR B 1 184 ? 1.936 23.328 -8.312 1 97.56 184 TYR B O 1
ATOM 3300 N N . PRO B 1 185 ? 2.023 24.375 -10.32 1 97.88 185 PRO B N 1
ATOM 3301 C CA . PRO B 1 185 ? 0.968 25.328 -9.961 1 97.88 185 PRO B CA 1
ATOM 3302 C C . PRO B 1 185 ? -0.347 24.641 -9.602 1 97.88 185 PRO B C 1
ATOM 3304 O O . PRO B 1 185 ? -1.095 25.125 -8.75 1 97.88 185 PRO B O 1
ATOM 3307 N N . ASN B 1 186 ? -0.628 23.516 -10.273 1 98.44 186 ASN B N 1
ATOM 3308 C CA . ASN B 1 186 ? -1.882 22.828 -9.992 1 98.44 186 ASN B CA 1
ATOM 3309 C C . ASN B 1 186 ? -1.868 22.188 -8.609 1 98.44 186 ASN B C 1
ATOM 3311 O O . ASN B 1 186 ? -2.91 22.078 -7.961 1 98.44 186 ASN B O 1
ATOM 3315 N N . ILE B 1 187 ? -0.708 21.75 -8.164 1 98 187 ILE B N 1
ATOM 3316 C CA . ILE B 1 187 ? -0.578 21.234 -6.809 1 98 187 ILE B CA 1
ATOM 3317 C C . ILE B 1 187 ? -0.816 22.359 -5.801 1 98 187 ILE B C 1
ATOM 3319 O O . ILE B 1 187 ? -1.483 22.156 -4.785 1 98 187 ILE B O 1
ATOM 3323 N N . LEU B 1 188 ? -0.248 23.516 -6.078 1 97.06 188 LEU B N 1
ATOM 3324 C CA . LEU B 1 188 ? -0.442 24.656 -5.188 1 97.06 188 LEU B CA 1
ATOM 3325 C C . LEU B 1 188 ? -1.924 24.984 -5.043 1 97.06 188 LEU B C 1
ATOM 3327 O O . LEU B 1 188 ? -2.404 25.234 -3.936 1 97.06 188 LEU B O 1
ATOM 3331 N N . ASN B 1 189 ? -2.617 24.984 -6.137 1 97.88 189 ASN B N 1
ATOM 3332 C CA . ASN B 1 189 ? -4.059 25.219 -6.105 1 97.88 189 ASN B CA 1
ATOM 3333 C C . ASN B 1 189 ? -4.781 24.156 -5.297 1 97.88 189 ASN B C 1
ATOM 3335 O O . ASN B 1 189 ? -5.672 24.469 -4.5 1 97.88 189 ASN B O 1
ATOM 3339 N N . TRP B 1 190 ? -4.434 22.906 -5.543 1 98.25 190 TRP B N 1
ATOM 3340 C CA . TRP B 1 190 ? -5 21.781 -4.812 1 98.25 190 TRP B CA 1
ATOM 3341 C C . TRP B 1 190 ? -4.734 21.906 -3.316 1 98.25 190 TRP B C 1
ATOM 3343 O O . TRP B 1 190 ? -5.645 21.734 -2.502 1 98.25 190 TRP B O 1
ATOM 3353 N N . MET B 1 191 ? -3.492 22.25 -2.932 1 97 191 MET B N 1
ATOM 3354 C CA . MET B 1 191 ? -3.141 22.422 -1.524 1 97 191 MET B CA 1
ATOM 3355 C C . MET B 1 191 ? -3.967 23.531 -0.883 1 97 191 MET B C 1
ATOM 3357 O O . MET B 1 191 ? -4.387 23.406 0.269 1 97 191 MET B O 1
ATOM 3361 N N . SER B 1 192 ? -4.172 24.578 -1.608 1 96.62 192 SER B N 1
ATOM 3362 C CA . SER B 1 192 ? -4.973 25.688 -1.113 1 96.62 192 SER B CA 1
ATOM 3363 C C . SER B 1 192 ? -6.402 25.25 -0.817 1 96.62 192 SER B C 1
ATOM 3365 O O . SER B 1 192 ? -7.016 25.719 0.143 1 96.62 192 SER B O 1
ATOM 3367 N N . ARG B 1 193 ? -6.957 24.344 -1.621 1 97.69 193 ARG B N 1
ATOM 3368 C CA . ARG B 1 193 ? -8.297 23.812 -1.383 1 97.69 193 ARG B CA 1
ATOM 3369 C C . ARG B 1 193 ? -8.328 22.922 -0.149 1 97.69 193 ARG B C 1
ATOM 3371 O O . ARG B 1 193 ? -9.227 23.031 0.682 1 97.69 193 ARG B O 1
ATOM 3378 N N . VAL B 1 194 ? -7.316 22.094 -0.012 1 97.88 194 VAL B N 1
ATOM 3379 C CA . VAL B 1 194 ? -7.281 21.109 1.063 1 97.88 194 VAL B CA 1
ATOM 3380 C C . VAL B 1 194 ? -7.098 21.812 2.404 1 97.88 194 VAL B C 1
ATOM 3382 O O . VAL B 1 194 ? -7.703 21.422 3.406 1 97.88 194 VAL B O 1
ATOM 3385 N N . THR B 1 195 ? -6.336 22.875 2.439 1 95.31 195 THR B N 1
ATOM 3386 C CA . THR B 1 195 ? -6.004 23.562 3.68 1 95.31 195 THR B CA 1
ATOM 3387 C C . THR B 1 195 ? -7.195 24.375 4.188 1 95.31 195 THR B C 1
ATOM 3389 O O . THR B 1 195 ? -7.164 24.906 5.297 1 95.31 195 THR B O 1
ATOM 3392 N N . GLN B 1 196 ? -8.25 24.469 3.402 1 96.94 196 GLN B N 1
ATOM 3393 C CA . GLN B 1 196 ? -9.461 25.141 3.865 1 96.94 196 GLN B CA 1
ATOM 3394 C C . GLN B 1 196 ? -10.211 24.266 4.879 1 96.94 196 GLN B C 1
ATOM 3396 O O . GLN B 1 196 ? -11.102 24.75 5.574 1 96.94 196 GLN B O 1
ATOM 3401 N N . ILE B 1 197 ? -9.867 23.094 4.941 1 97.31 197 ILE B N 1
ATOM 3402 C CA . ILE B 1 197 ? -10.461 22.188 5.918 1 97.31 197 ILE B CA 1
ATOM 3403 C C . ILE B 1 197 ? -9.781 22.391 7.277 1 97.31 197 ILE B C 1
ATOM 3405 O O . ILE B 1 197 ? -8.594 22.094 7.434 1 97.31 197 ILE B O 1
ATOM 3409 N N . LYS B 1 198 ? -10.531 22.781 8.242 1 97.81 198 LYS B N 1
ATOM 3410 C CA . LYS B 1 198 ? -9.969 23.203 9.523 1 97.81 198 LYS B CA 1
ATOM 3411 C C . LYS B 1 198 ? -9.25 22.047 10.203 1 97.81 198 LYS B C 1
ATOM 3413 O O . LYS B 1 198 ? -8.227 22.25 10.859 1 97.81 198 LYS B O 1
ATOM 3418 N N . GLU B 1 199 ? -9.789 20.844 10.055 1 98.31 199 GLU B N 1
ATOM 3419 C CA . GLU B 1 199 ? -9.188 19.672 10.695 1 98.31 199 GLU B CA 1
ATOM 3420 C C . GLU B 1 199 ? -7.812 19.375 10.109 1 98.31 199 GLU B C 1
ATOM 3422 O O . GLU B 1 199 ? -6.945 18.828 10.805 1 98.31 199 GLU B O 1
ATOM 3427 N N . VAL B 1 200 ? -7.59 19.703 8.828 1 98.06 200 VAL B N 1
ATOM 3428 C CA . VAL B 1 200 ? -6.297 19.5 8.188 1 98.06 200 VAL B CA 1
ATOM 3429 C C . VAL B 1 200 ? -5.258 20.422 8.812 1 98.06 200 VAL B C 1
ATOM 3431 O O . VAL B 1 200 ? -4.168 19.984 9.188 1 98.06 200 VAL B O 1
ATOM 3434 N N . ASN B 1 201 ? -5.605 21.656 9.031 1 96.12 201 ASN B N 1
ATOM 3435 C CA . ASN B 1 201 ? -4.699 22.609 9.664 1 96.12 201 ASN B CA 1
ATOM 3436 C C . ASN B 1 201 ? -4.387 22.234 11.102 1 96.12 201 ASN B C 1
ATOM 3438 O O . ASN B 1 201 ? -3.227 22.25 11.523 1 96.12 201 ASN B O 1
ATOM 3442 N N . ALA B 1 202 ? -5.426 21.891 11.789 1 96.81 202 ALA B N 1
ATOM 3443 C CA . ALA B 1 202 ? -5.254 21.5 13.188 1 96.81 202 ALA B CA 1
ATOM 3444 C C . ALA B 1 202 ? -4.32 20.297 13.312 1 96.81 202 ALA B C 1
ATOM 3446 O O . ALA B 1 202 ? -3.5 20.234 14.234 1 96.81 202 ALA B O 1
ATOM 3447 N N . GLY B 1 203 ? -4.453 19.328 12.383 1 96.25 203 GLY B N 1
ATOM 3448 C CA . GLY B 1 203 ? -3.654 18.109 12.422 1 96.25 203 GLY B CA 1
ATOM 3449 C C . GLY B 1 203 ? -2.184 18.359 12.141 1 96.25 203 GLY B C 1
ATOM 3450 O O . GLY B 1 203 ? -1.335 17.547 12.5 1 96.25 203 GLY B O 1
ATOM 3451 N N . HIS B 1 204 ? -1.837 19.5 11.523 1 95.62 204 HIS B N 1
ATOM 3452 C CA . HIS B 1 204 ? -0.455 19.781 11.148 1 95.62 204 HIS B CA 1
ATOM 3453 C C . HIS B 1 204 ? 0.178 20.812 12.07 1 95.62 204 HIS B C 1
ATOM 3455 O O . HIS B 1 204 ? 1.333 21.203 11.883 1 95.62 204 HIS B O 1
ATOM 3461 N N . GLU B 1 205 ? -0.56 21.25 13.094 1 94.12 205 GLU B N 1
ATOM 3462 C CA . GLU B 1 205 ? -0.083 22.312 13.977 1 94.12 205 GLU B CA 1
ATOM 3463 C C . GLU B 1 205 ? 1.19 21.891 14.703 1 94.12 205 GLU B C 1
ATOM 3465 O O . GLU B 1 205 ? 2.145 22.656 14.797 1 94.12 205 GLU B O 1
ATOM 3470 N N . VAL B 1 206 ? 1.145 20.672 15.242 1 90.19 206 VAL B N 1
ATOM 3471 C CA . VAL B 1 206 ? 2.291 20.188 16 1 90.19 206 VAL B CA 1
ATOM 3472 C C . VAL B 1 206 ? 3.525 20.141 15.102 1 90.19 206 VAL B C 1
ATOM 3474 O O . VAL B 1 206 ? 4.602 20.594 15.5 1 90.19 206 VAL B O 1
ATOM 3477 N N . LEU B 1 207 ? 3.414 19.656 13.945 1 87.94 207 LEU B N 1
ATOM 3478 C CA . LEU B 1 207 ? 4.52 19.562 13 1 87.94 207 LEU B CA 1
ATOM 3479 C C . LEU B 1 207 ? 5.059 20.953 12.672 1 87.94 207 LEU B C 1
ATOM 3481 O O . LEU B 1 207 ? 6.273 21.172 12.672 1 87.94 207 LEU B O 1
ATOM 3485 N N . LEU B 1 208 ? 4.16 21.891 12.406 1 87.75 208 LEU B N 1
ATOM 3486 C CA . LEU B 1 208 ? 4.539 23.25 12.039 1 87.75 208 LEU B CA 1
ATOM 3487 C C . LEU B 1 208 ? 5.289 23.938 13.172 1 87.75 208 LEU B C 1
ATOM 3489 O O . LEU B 1 208 ? 6.258 24.656 12.938 1 87.75 208 LEU B O 1
ATOM 3493 N N . LYS B 1 209 ? 4.867 23.656 14.336 1 88.12 209 LYS B N 1
ATOM 3494 C CA . LYS B 1 209 ? 5.531 24.234 15.492 1 88.12 209 LYS B CA 1
ATOM 3495 C C . LYS B 1 209 ? 6.949 23.703 15.648 1 88.12 209 LYS B C 1
ATOM 3497 O O . LYS B 1 209 ? 7.879 24.453 15.938 1 88.12 209 LYS B O 1
ATOM 3502 N N . ILE B 1 210 ? 7.09 22.453 15.43 1 82.81 210 ILE B N 1
ATOM 3503 C CA . ILE B 1 210 ? 8.391 21.812 15.594 1 82.81 210 ILE B CA 1
ATOM 3504 C C . ILE B 1 210 ? 9.344 22.297 14.5 1 82.81 210 ILE B C 1
ATOM 3506 O O . ILE B 1 210 ? 10.508 22.609 14.773 1 82.81 210 ILE B O 1
ATOM 3510 N N . VAL B 1 211 ? 8.844 22.375 13.352 1 79.31 211 VAL B N 1
ATOM 3511 C CA . VAL B 1 211 ? 9.672 22.797 12.234 1 79.31 211 VAL B CA 1
ATOM 3512 C C . VAL B 1 211 ? 10.102 24.25 12.438 1 79.31 211 VAL B C 1
ATOM 3514 O O . VAL B 1 211 ? 11.25 24.609 12.156 1 79.31 211 VAL B O 1
ATOM 3517 N N . GLN B 1 212 ? 9.188 25.047 12.914 1 82 212 GLN B N 1
ATOM 3518 C CA . GLN B 1 212 ? 9.508 26.453 13.211 1 82 212 GLN B CA 1
ATOM 3519 C C . GLN B 1 212 ? 10.594 26.547 14.281 1 82 212 GLN B C 1
ATOM 3521 O O . GLN B 1 212 ? 11.477 27.406 14.195 1 82 212 GLN B O 1
ATOM 3526 N N . LYS B 1 213 ? 10.516 25.672 15.188 1 82.06 213 LYS B N 1
ATOM 3527 C CA . LYS B 1 213 ? 11.516 25.641 16.25 1 82.06 213 LYS B CA 1
ATOM 3528 C C . LYS B 1 213 ? 12.883 25.234 15.711 1 82.06 213 LYS B C 1
ATOM 3530 O O . LYS B 1 213 ? 13.906 25.797 16.109 1 82.06 213 LYS B O 1
ATOM 3535 N N . ILE B 1 214 ? 12.914 24.328 14.883 1 75.94 214 ILE B N 1
ATOM 3536 C CA . ILE B 1 214 ? 14.164 23.828 14.312 1 75.94 214 ILE B CA 1
ATOM 3537 C C . ILE B 1 214 ? 14.781 24.906 13.422 1 75.94 214 ILE B C 1
ATOM 3539 O O . ILE B 1 214 ? 15.992 25.141 13.469 1 75.94 214 ILE B O 1
ATOM 3543 N N . ARG B 1 215 ? 13.984 25.578 12.695 1 75.62 215 ARG B N 1
ATOM 3544 C CA . ARG B 1 215 ? 14.461 26.594 11.773 1 75.62 215 ARG B CA 1
ATOM 3545 C C . ARG B 1 215 ? 14.953 27.828 12.531 1 75.62 215 ARG B C 1
ATOM 3547 O O . ARG B 1 215 ? 15.836 28.547 12.055 1 75.62 215 ARG B O 1
ATOM 3554 N N . SER B 1 216 ? 14.336 28.078 13.672 1 72.38 216 SER B N 1
ATOM 3555 C CA . SER B 1 216 ? 14.727 29.25 14.453 1 72.38 216 SER B CA 1
ATOM 3556 C C . SER B 1 216 ? 16.016 28.984 15.234 1 72.38 216 SER B C 1
ATOM 3558 O O . SER B 1 216 ? 16.625 29.906 15.773 1 72.38 216 SER B O 1
ATOM 3560 N N . LYS B 1 217 ? 16.281 27.688 15.445 1 61.62 217 LYS B N 1
ATOM 3561 C CA . LYS B 1 217 ? 17.516 27.422 16.172 1 61.62 217 LYS B CA 1
ATOM 3562 C C . LYS B 1 217 ? 18.734 27.828 15.359 1 61.62 217 LYS B C 1
ATOM 3564 O O . LYS B 1 217 ? 18.875 27.438 14.203 1 61.62 217 LYS B O 1
ATOM 3569 N N . PRO B 1 218 ? 19.531 28.797 15.922 1 50.47 218 PRO B N 1
ATOM 3570 C CA . PRO B 1 218 ? 20.75 29.266 15.258 1 50.47 218 PRO B CA 1
ATOM 3571 C C . PRO B 1 218 ? 21.688 28.109 14.906 1 50.47 218 PRO B C 1
ATOM 3573 O O . PRO B 1 218 ? 21.734 27.109 15.617 1 50.47 218 PRO B O 1
ATOM 3576 N N . LYS B 1 219 ? 21.891 27.859 13.672 1 49.16 219 LYS B N 1
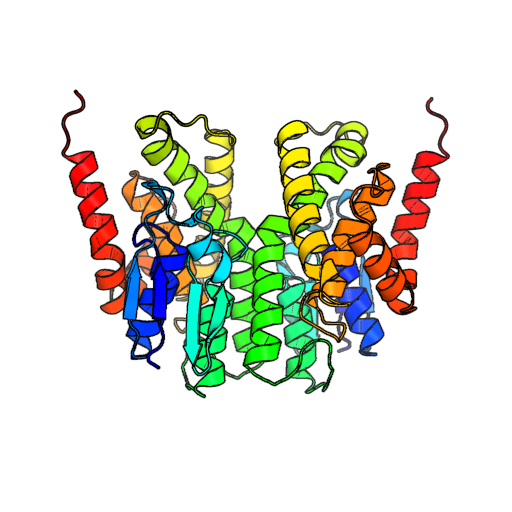ATOM 3577 C CA . LYS B 1 219 ? 23.031 27 13.367 1 49.16 219 LYS B CA 1
ATOM 3578 C C . LYS B 1 219 ? 24.188 27.281 14.32 1 49.16 219 LYS B C 1
ATOM 3580 O O . LYS B 1 219 ? 24.672 28.406 14.406 1 49.16 219 LYS B O 1
ATOM 3585 N N . LEU B 1 220 ? 24.219 26.469 15.484 1 32.97 220 LEU B N 1
ATOM 3586 C CA . LEU B 1 220 ? 25.453 26.703 16.219 1 32.97 220 LEU B CA 1
ATOM 3587 C C . LEU B 1 220 ? 26.672 26.469 15.336 1 32.97 220 LEU B C 1
ATOM 3589 O O . LEU B 1 220 ? 26.688 25.547 14.531 1 32.97 220 LEU B O 1
#

pLDDT: mean 92.13, std 10.25, range [32.78, 98.94]